Protein AF-0000000077107396 (afdb_homodimer)

Foldseek 3Di:
DLVVLLVVFDADFLVRCQPVAQQLQEAEEAEAQWQQFQNCPHVCVVVPFQNPLRVQLVVLSVVVVVLSVVLNHAYEYEWEEEDPVRDDPVVQVVCVVVVRHPVLPANYPPPRGHHDPDDDDPRHHYAYDHFQARPPPTCVVVVSVVSNHQEYEYAYPALLTNSLRNQVVSQVVRHAYEYQLSNHHYSDSVSSSVSSNVCCVPGHHYYHSVSSSVSSVD/DLVVVLVVDDADFLVRCQPVAQQLQEAEEAEAQWQQFANCPHVCVVVPFQNPLRVQLVVLVVVVVVLSVVLNHAYEYEWEEDDPVRDDPVVQVVCVVVVRHPVLPANYPPPRGHHDPDDDDPRHHYAYDHFQARPPPTCVVVVSVVSNHQEYEYAYPALLTNSLRHQVVSQVVRHAYEYQLSNHHYSDSVSSSVSSNVCCVPGHHYYHSVSSSVSSVD

Radius of gyration: 21.04 Å; Cα contacts (8 Å, |Δi|>4): 924; chains: 2; bounding box: 48×60×49 Å

pLDDT: mean 96.03, std 7.89, range [37.84, 99.0]

InterPro domains:
  IPR000868 Isochorismatase-like domain [PF00857] (26-211)
  IPR036380 Isochorismatase-like superfamily [G3DSA:3.40.50.850] (11-218)
  IPR036380 Isochorismatase-like superfamily [SSF52499] (18-216)
  IPR050272 Isochorismatase-like hydrolase [PTHR43540] (21-216)

Solvent-accessible surface area (backbone atoms only — not comparable to full-atom values): 22436 Å² total; per-residue (Å²): 112,68,74,54,60,50,62,72,49,83,61,56,48,33,86,68,39,52,80,68,65,44,38,74,30,23,30,43,36,39,27,33,50,14,24,19,72,58,36,85,84,14,57,43,40,72,72,64,50,54,62,79,58,46,61,64,20,50,54,45,42,52,54,49,52,55,51,29,58,74,65,56,22,41,41,33,42,35,34,42,43,28,45,87,90,68,59,49,67,29,53,48,48,51,26,41,75,70,73,36,70,72,65,67,77,50,23,36,67,94,54,31,32,39,66,43,100,57,74,89,54,94,85,44,47,78,43,69,21,73,61,49,34,57,56,64,93,43,62,47,61,62,56,35,54,75,60,56,39,47,29,40,38,39,30,32,36,32,30,52,44,27,42,40,42,27,46,54,51,38,37,77,69,48,25,40,38,33,34,27,56,66,21,32,38,37,62,44,63,67,47,23,45,43,33,50,51,44,37,48,74,70,63,29,45,33,31,41,61,68,29,54,38,50,49,70,74,98,111,68,74,54,58,51,62,71,48,83,62,55,48,34,84,68,41,51,80,69,63,44,38,76,30,23,31,44,35,39,26,34,49,14,24,20,72,56,36,83,84,14,58,42,40,73,72,62,49,54,61,82,59,44,61,62,20,53,53,44,42,52,54,49,52,54,52,28,58,75,65,56,23,42,42,34,43,33,32,42,44,29,46,88,89,66,59,47,66,29,53,48,49,52,27,40,77,69,73,36,71,71,65,67,77,51,22,35,68,94,56,31,32,39,67,43,101,58,73,89,54,94,85,43,44,78,42,69,21,73,62,48,35,57,56,64,94,43,63,47,61,63,55,37,53,75,59,56,40,47,30,40,37,39,31,32,36,31,30,52,43,29,41,40,43,27,48,53,51,38,37,76,70,48,25,38,38,33,36,27,57,67,21,32,38,37,61,45,62,67,47,25,47,43,32,50,51,44,38,48,73,71,64,30,46,31,32,43,60,67,30,53,38,51,48,68,73,97

Organism: Hirschia baltica (strain ATCC 49814 / DSM 5838 / IFAM 1418) (NCBI:txid582402)

Structure (mmCIF, N/CA/C/O backbone):
data_AF-0000000077107396-model_v1
#
loop_
_entity.id
_entity.type
_entity.pdbx_description
1 polymer 'Isochorismatase hydrolase'
#
loop_
_atom_site.group_PDB
_atom_site.id
_atom_site.type_symbol
_atom_site.label_atom_id
_atom_site.label_alt_id
_atom_site.label_comp_id
_atom_site.label_asym_id
_atom_site.label_entity_id
_atom_site.label_seq_id
_atom_site.pdbx_PDB_ins_code
_atom_site.Cartn_x
_atom_site.Cartn_y
_atom_site.Cartn_z
_atom_site.occupancy
_atom_site.B_iso_or_equiv
_atom_site.auth_seq_id
_atom_site.auth_comp_id
_atom_site.auth_asym_id
_atom_site.auth_atom_id
_atom_site.pdbx_PDB_model_num
ATOM 1 N N . MET A 1 1 ? 3.889 -22.766 12.977 1 37.84 1 MET A N 1
ATOM 2 C CA . MET A 1 1 ? 3.191 -21.922 13.938 1 37.84 1 MET A CA 1
ATOM 3 C C . MET A 1 1 ? 2.592 -20.703 13.25 1 37.84 1 MET A C 1
ATOM 5 O O . MET A 1 1 ? 1.403 -20.422 13.406 1 37.84 1 MET A O 1
ATOM 9 N N . MET A 1 2 ? 3.469 -19.875 12.484 1 45.09 2 MET A N 1
ATOM 10 C CA . MET A 1 2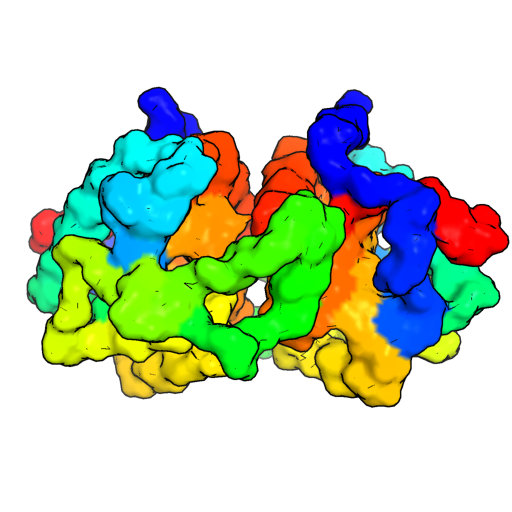 ? 3.082 -18.594 11.914 1 45.09 2 MET A CA 1
ATOM 11 C C . MET A 1 2 ? 2.043 -18.766 10.812 1 45.09 2 MET A C 1
ATOM 13 O O . MET A 1 2 ? 1.104 -17.969 10.711 1 45.09 2 MET A O 1
ATOM 17 N N . ASN A 1 3 ? 2.193 -19.875 9.977 1 48.09 3 ASN A N 1
ATOM 18 C CA . ASN A 1 3 ? 1.159 -20.219 9.008 1 48.09 3 ASN A CA 1
ATOM 19 C C . ASN A 1 3 ? -0.169 -20.531 9.695 1 48.09 3 ASN A C 1
ATOM 21 O O . ASN A 1 3 ? -1.236 -20.266 9.141 1 48.09 3 ASN A O 1
ATOM 25 N N . GLU A 1 4 ? 0.009 -20.844 10.883 1 50.19 4 GLU A N 1
ATOM 26 C CA . GLU A 1 4 ? -1.182 -21.188 11.656 1 50.19 4 GLU A CA 1
ATOM 27 C C . GLU A 1 4 ? -1.938 -19.922 12.07 1 50.19 4 GLU A C 1
ATOM 29 O O . GLU A 1 4 ? -3.17 -19.891 12.047 1 50.19 4 GLU A O 1
ATOM 34 N N . LEU A 1 5 ? -1.145 -18.797 12.391 1 62.62 5 LEU A N 1
ATOM 35 C CA . LEU A 1 5 ? -1.827 -17.578 12.812 1 62.62 5 LEU A CA 1
ATOM 36 C C . LEU A 1 5 ? -2.523 -16.906 11.633 1 62.62 5 LEU A C 1
ATOM 38 O O . LEU A 1 5 ? -3.58 -16.297 11.805 1 62.62 5 LEU A O 1
ATOM 42 N N . ALA A 1 6 ? -1.948 -17.188 10.469 1 78.06 6 ALA A N 1
ATOM 43 C CA . ALA A 1 6 ? -2.6 -16.672 9.266 1 78.06 6 ALA A CA 1
ATOM 44 C C . ALA A 1 6 ? -3.936 -17.375 9.023 1 78.06 6 ALA A C 1
ATOM 46 O O . ALA A 1 6 ? -4.863 -16.766 8.469 1 78.06 6 ALA A O 1
ATOM 47 N N . SER A 1 7 ? -3.965 -18.516 9.555 1 76.06 7 SER A N 1
ATOM 48 C CA . SER A 1 7 ? -5.164 -19.312 9.359 1 76.06 7 SER A CA 1
ATOM 49 C C . SER A 1 7 ? -6.344 -18.75 10.148 1 76.06 7 SER A C 1
ATOM 51 O O . SER A 1 7 ? -7.496 -19.094 9.883 1 76.06 7 SER A O 1
ATOM 53 N N . GLU A 1 8 ? -6.012 -17.812 11 1 86.31 8 GLU A N 1
ATOM 54 C CA . GLU A 1 8 ? -7.074 -17.25 11.812 1 86.31 8 GLU A CA 1
ATOM 55 C C . GLU A 1 8 ? -7.789 -16.109 11.078 1 86.31 8 GLU A C 1
ATOM 57 O O . GLU A 1 8 ? -8.906 -15.734 11.438 1 86.31 8 GLU A O 1
ATOM 62 N N . LEU A 1 9 ? -7.191 -15.641 10.039 1 94.88 9 LEU A N 1
ATOM 63 C CA . LEU A 1 9 ? -7.836 -14.625 9.203 1 94.88 9 LEU A CA 1
ATOM 64 C C . LEU A 1 9 ? -8.875 -15.258 8.289 1 94.88 9 LEU A C 1
ATOM 66 O O . LEU A 1 9 ? -8.75 -16.422 7.914 1 94.88 9 LEU A O 1
ATOM 70 N N . PRO A 1 10 ? -9.984 -14.516 7.98 1 95.56 10 PRO A N 1
ATOM 71 C CA . PRO A 1 10 ? -10.984 -15.07 7.062 1 95.56 10 PRO A CA 1
ATOM 72 C C . PRO A 1 10 ? -10.375 -15.5 5.727 1 95.56 10 PRO A C 1
ATOM 74 O O . PRO A 1 10 ? -9.594 -14.758 5.133 1 95.56 10 PRO A O 1
ATOM 77 N N . HIS A 1 11 ? -10.641 -16.75 5.293 1 97.44 11 HIS A N 1
ATOM 78 C CA . HIS A 1 11 ? -10.219 -17.297 4.016 1 97.44 11 HIS A CA 1
ATOM 79 C C . HIS A 1 11 ? -11.406 -17.812 3.209 1 97.44 11 HIS A C 1
ATOM 81 O O . HIS A 1 11 ? -12.43 -18.188 3.783 1 97.44 11 HIS A O 1
ATOM 87 N N . ILE A 1 12 ? -11.266 -17.703 1.903 1 96.69 12 ILE A N 1
ATOM 88 C CA . ILE A 1 12 ? -12.266 -18.266 1.011 1 96.69 12 ILE A CA 1
ATOM 89 C C . ILE A 1 12 ? -11.992 -19.766 0.803 1 96.69 12 ILE A C 1
ATOM 91 O O . ILE A 1 12 ? -10.883 -20.156 0.449 1 96.69 12 ILE A O 1
ATOM 95 N N . ALA A 1 13 ? -13.008 -20.547 0.991 1 94 13 ALA A N 1
ATOM 96 C CA . ALA A 1 13 ? -12.875 -21.984 0.809 1 94 13 ALA A CA 1
ATOM 97 C C . ALA A 1 13 ? -13.07 -22.375 -0.655 1 94 13 ALA A C 1
ATOM 99 O O . ALA A 1 13 ? -13.625 -21.609 -1.439 1 94 13 ALA A O 1
ATOM 100 N N . SER A 1 14 ? -12.594 -23.578 -0.935 1 93 14 SER A N 1
ATOM 101 C CA . SER A 1 14 ? -12.578 -24.047 -2.316 1 93 14 SER A CA 1
ATOM 102 C C . SER A 1 14 ? -13.977 -24.016 -2.926 1 93 14 SER A C 1
ATOM 104 O O . SER A 1 14 ? -14.141 -23.656 -4.09 1 93 14 SER A O 1
ATOM 106 N N . ASP A 1 15 ? -14.961 -24.406 -2.207 1 90.75 15 ASP A N 1
ATOM 107 C CA . ASP A 1 15 ? -16.328 -24.5 -2.725 1 90.75 15 ASP A CA 1
ATOM 108 C C . ASP A 1 15 ? -16.875 -23.109 -3.051 1 90.75 15 ASP A C 1
ATOM 110 O O . ASP A 1 15 ? -17.75 -22.984 -3.918 1 90.75 15 ASP A O 1
ATOM 114 N N . GLN A 1 16 ? -16.359 -22.078 -2.424 1 92 16 GLN A N 1
ATOM 115 C CA . GLN A 1 16 ? -16.797 -20.703 -2.68 1 92 16 GLN A CA 1
ATOM 116 C C . GLN A 1 16 ? -15.953 -20.047 -3.771 1 92 16 GLN A C 1
ATOM 118 O O . GLN A 1 16 ? -16.375 -19.062 -4.383 1 92 16 GLN A O 1
ATOM 123 N N . LEU A 1 17 ? -14.836 -20.641 -3.9 1 95.06 17 LEU A N 1
ATOM 124 C CA . LEU A 1 17 ? -13.844 -20.062 -4.801 1 95.06 17 LEU A CA 1
ATOM 125 C C . LEU A 1 17 ? -14.172 -20.375 -6.254 1 95.06 17 LEU A C 1
ATOM 127 O O . LEU A 1 17 ? -13.766 -19.641 -7.16 1 95.06 17 LEU A O 1
ATOM 131 N N . ASN A 1 18 ? -15.109 -21.406 -6.23 1 86.69 18 ASN A N 1
ATOM 132 C CA . ASN A 1 18 ? -15.516 -21.828 -7.566 1 86.69 18 ASN A CA 1
ATOM 133 C C . ASN A 1 18 ? -16.219 -20.703 -8.328 1 86.69 18 ASN A C 1
ATOM 135 O O . ASN A 1 18 ? -17.094 -20.031 -7.781 1 86.69 18 ASN A O 1
ATOM 139 N N . GLY A 1 19 ? -15.844 -20.156 -9.359 1 90.38 19 GLY A N 1
ATOM 140 C CA . GLY A 1 19 ? -16.438 -19.109 -10.172 1 90.38 19 GLY A CA 1
ATOM 141 C C . GLY A 1 19 ? -15.75 -17.766 -10.023 1 90.38 19 GLY A C 1
ATOM 142 O O . GLY A 1 19 ? -15.969 -16.859 -10.82 1 90.38 19 GLY A O 1
ATOM 143 N N . MET A 1 20 ? -15 -17.75 -8.945 1 96.44 20 MET A N 1
ATOM 144 C CA . MET A 1 20 ? -14.336 -16.469 -8.695 1 96.44 20 MET A CA 1
ATOM 145 C C . MET A 1 20 ? -13.016 -16.391 -9.461 1 96.44 20 MET A C 1
ATOM 147 O O . MET A 1 20 ? -12.562 -15.297 -9.805 1 96.44 20 MET A O 1
ATOM 151 N N . ILE A 1 21 ? -12.445 -17.547 -9.688 1 97.94 21 ILE A N 1
ATOM 152 C CA . ILE A 1 21 ? -11.133 -17.547 -10.328 1 97.94 21 ILE A CA 1
ATOM 153 C C . ILE A 1 21 ? -11.188 -18.391 -11.609 1 97.94 21 ILE A C 1
ATOM 155 O O . ILE A 1 21 ? -10.43 -19.344 -11.766 1 97.94 21 ILE A O 1
ATOM 159 N N . ILE A 1 22 ? -11.992 -17.891 -12.555 1 96.5 22 ILE A N 1
ATOM 160 C CA . ILE A 1 22 ? -12.156 -18.516 -13.859 1 96.5 22 ILE A CA 1
ATOM 161 C C . ILE A 1 22 ? -10.836 -18.453 -14.633 1 96.5 22 ILE A C 1
ATOM 163 O O . ILE A 1 22 ? -10.289 -17.375 -14.844 1 96.5 22 ILE A O 1
ATOM 167 N N . PRO A 1 23 ? -10.336 -19.594 -15.086 1 97.56 23 PRO A N 1
ATOM 168 C CA . PRO A 1 23 ? -8.992 -19.641 -15.672 1 97.56 23 PRO A CA 1
ATOM 169 C C . PRO A 1 23 ? -8.797 -18.609 -16.781 1 97.56 23 PRO A C 1
ATOM 171 O O . PRO A 1 23 ? -7.773 -17.938 -16.828 1 97.56 23 PRO A O 1
ATOM 174 N N . SER A 1 24 ? -9.727 -18.391 -17.688 1 97.56 24 SER A N 1
ATOM 175 C CA . SER A 1 24 ? -9.578 -17.516 -18.844 1 97.56 24 SER A CA 1
ATOM 176 C C . SER A 1 24 ? -9.547 -16.047 -18.453 1 97.56 24 SER A C 1
ATOM 178 O O . SER A 1 24 ? -9.188 -15.195 -19.266 1 97.56 24 SER A O 1
ATOM 180 N N . LYS A 1 25 ? -9.898 -15.719 -17.203 1 98.31 25 LYS A N 1
ATOM 181 C CA . LYS A 1 25 ? -9.984 -14.328 -16.75 1 98.31 25 LYS A CA 1
ATOM 182 C C . LYS A 1 25 ? -9.07 -14.086 -15.562 1 98.31 25 LYS A C 1
ATOM 184 O O . LYS A 1 25 ? -9.172 -13.055 -14.898 1 98.31 25 LYS A O 1
ATOM 189 N N . THR A 1 26 ? -8.273 -15.094 -15.258 1 98.69 26 THR A N 1
ATOM 190 C CA . THR A 1 26 ? -7.445 -15.055 -14.062 1 98.69 26 THR A CA 1
ATOM 191 C C . THR A 1 26 ? -5.965 -15.141 -14.422 1 98.69 26 THR A C 1
ATOM 193 O O . THR A 1 26 ? -5.594 -15.852 -15.359 1 98.69 26 THR A O 1
ATOM 196 N N . CYS A 1 27 ? -5.141 -14.398 -13.727 1 98.94 27 CYS A N 1
ATOM 197 C CA . CYS A 1 27 ? -3.703 -14.633 -13.805 1 98.94 27 CYS A CA 1
ATOM 198 C C . CYS A 1 27 ? -3.141 -15.008 -12.438 1 98.94 27 CYS A C 1
ATOM 200 O O . CYS A 1 27 ? -3.705 -14.633 -11.406 1 98.94 27 CYS A O 1
ATOM 202 N N . LEU A 1 28 ? -2.141 -15.844 -12.422 1 98.94 28 LEU A N 1
ATOM 203 C CA . LEU A 1 28 ? -1.291 -16.109 -11.266 1 98.94 28 LEU A CA 1
ATOM 204 C C . LEU A 1 28 ? -0.054 -15.219 -11.281 1 98.94 28 LEU A C 1
ATOM 206 O O . LEU A 1 28 ? 0.771 -15.312 -12.195 1 98.94 28 LEU A O 1
ATOM 210 N N . THR A 1 29 ? 0.063 -14.344 -10.297 1 99 29 THR A N 1
ATOM 211 C CA . THR A 1 29 ? 1.162 -13.383 -10.242 1 99 29 THR A CA 1
ATOM 212 C C . THR A 1 29 ? 2.264 -13.883 -9.312 1 99 29 THR A C 1
ATOM 214 O O . THR A 1 29 ? 2.045 -14.047 -8.109 1 99 29 THR A O 1
ATOM 217 N N . VAL A 1 30 ? 3.387 -14.148 -9.844 1 98.94 30 VAL A N 1
ATOM 218 C CA . VAL A 1 30 ? 4.566 -14.602 -9.109 1 98.94 30 VAL A CA 1
ATOM 219 C C . VAL A 1 30 ? 5.504 -13.422 -8.867 1 98.94 30 VAL A C 1
ATOM 221 O O . VAL A 1 30 ? 6.227 -13 -9.773 1 98.94 30 VAL A O 1
ATOM 224 N N . VAL A 1 31 ? 5.559 -12.984 -7.629 1 98.94 31 VAL A N 1
ATOM 225 C CA . VAL A 1 31 ? 6.238 -11.742 -7.289 1 98.94 31 VAL A CA 1
ATOM 226 C C . VAL A 1 31 ? 7.641 -12.039 -6.77 1 98.94 31 VAL A C 1
ATOM 228 O O . VAL A 1 31 ? 7.797 -12.633 -5.699 1 98.94 31 VAL A O 1
ATOM 231 N N . ASP A 1 32 ? 8.641 -11.711 -7.461 1 98.75 32 ASP A N 1
ATOM 232 C CA . ASP A 1 32 ? 10.023 -11.484 -7.043 1 98.75 32 ASP A CA 1
ATOM 233 C C . ASP A 1 32 ? 10.672 -12.789 -6.578 1 98.75 32 ASP A C 1
ATOM 235 O O . ASP A 1 32 ? 11.375 -12.812 -5.562 1 98.75 32 ASP A O 1
ATOM 239 N N . VAL A 1 33 ? 10.328 -13.875 -7.254 1 98.75 33 VAL A N 1
ATOM 240 C CA . VAL A 1 33 ? 11.117 -15.086 -7.043 1 98.75 33 VAL A CA 1
ATOM 241 C C . VAL A 1 33 ? 12.43 -14.984 -7.824 1 98.75 33 VAL A C 1
ATOM 243 O O . VAL A 1 33 ? 12.555 -15.547 -8.914 1 98.75 33 VAL A O 1
ATOM 246 N N . GLN A 1 34 ? 13.336 -14.258 -7.312 1 98.56 34 GLN A N 1
ATOM 247 C CA . GLN A 1 34 ? 14.617 -13.969 -7.934 1 98.56 34 GLN A CA 1
ATOM 248 C C . GLN A 1 34 ? 15.766 -14.125 -6.938 1 98.56 34 GLN A C 1
ATOM 250 O O . GLN A 1 34 ? 15.539 -14.195 -5.727 1 98.56 34 GLN A O 1
ATOM 255 N N . LYS A 1 35 ? 16.922 -14.117 -7.371 1 98.31 35 LYS A N 1
ATOM 256 C CA . LYS A 1 35 ? 18.109 -14.516 -6.609 1 98.31 35 LYS A CA 1
ATOM 257 C C . LYS A 1 35 ? 18.25 -13.695 -5.332 1 98.31 35 LYS A C 1
ATOM 259 O O . LYS A 1 35 ? 18.266 -14.242 -4.23 1 98.31 35 LYS A O 1
ATOM 264 N N . ASP A 1 36 ? 18.297 -12.398 -5.422 1 98.44 36 ASP A N 1
ATOM 265 C CA . ASP A 1 36 ? 18.578 -11.539 -4.273 1 98.44 36 ASP A CA 1
ATOM 266 C C . ASP A 1 36 ? 17.562 -11.766 -3.156 1 98.44 36 ASP A C 1
ATOM 268 O O . ASP A 1 36 ? 17.891 -11.703 -1.974 1 98.44 36 ASP A O 1
ATOM 272 N N . PHE A 1 37 ? 16.328 -12.102 -3.525 1 98.44 37 PHE A N 1
ATOM 273 C CA . PHE A 1 37 ? 15.273 -12.188 -2.525 1 98.44 37 PHE A CA 1
ATOM 274 C C . PHE A 1 37 ? 15.148 -13.609 -1.994 1 98.44 37 PHE A C 1
ATOM 276 O O . PHE A 1 37 ? 14.75 -13.82 -0.846 1 98.44 37 PHE A O 1
ATOM 283 N N . THR A 1 38 ? 15.5 -14.633 -2.826 1 98.38 38 THR A N 1
ATOM 284 C CA . THR A 1 38 ? 14.953 -15.938 -2.463 1 98.38 38 THR A CA 1
ATOM 285 C C . THR A 1 38 ? 16.062 -16.984 -2.439 1 98.38 38 THR A C 1
ATOM 287 O O . THR A 1 38 ? 15.891 -18.062 -1.843 1 98.38 38 THR A O 1
ATOM 290 N N . ALA A 1 39 ? 17.156 -16.766 -3.115 1 97.88 39 ALA A N 1
ATOM 291 C CA . ALA A 1 39 ? 18.234 -17.766 -3.111 1 97.88 39 ALA A CA 1
ATOM 292 C C . ALA A 1 39 ? 18.938 -17.797 -1.762 1 97.88 39 ALA A C 1
ATOM 294 O O . ALA A 1 39 ? 19.141 -16.75 -1.135 1 97.88 39 ALA A O 1
ATOM 295 N N . PRO A 1 40 ? 19.344 -18.953 -1.332 1 96 40 PRO A N 1
ATOM 296 C CA . PRO A 1 40 ? 20.047 -19.047 -0.047 1 96 40 PRO A CA 1
ATOM 297 C C . PRO A 1 40 ? 21.312 -18.219 0.006 1 96 40 PRO A C 1
ATOM 299 O O . PRO A 1 40 ? 21.75 -17.812 1.089 1 96 40 PRO A O 1
ATOM 302 N N . ASP A 1 41 ? 21.906 -17.969 -1.082 1 95.19 41 ASP A N 1
ATOM 303 C CA . ASP A 1 41 ? 23.125 -17.156 -1.14 1 95.19 41 ASP A CA 1
ATOM 304 C C . ASP A 1 41 ? 22.828 -15.789 -1.738 1 95.19 41 ASP A C 1
ATOM 306 O O . ASP A 1 41 ? 23.75 -15.094 -2.182 1 95.19 41 ASP A O 1
ATOM 310 N N . GLY A 1 42 ? 21.578 -15.43 -1.863 1 97.06 42 GLY A N 1
ATOM 311 C CA . GLY A 1 42 ? 21.188 -14.125 -2.379 1 97.06 42 GLY A CA 1
ATOM 312 C C . GLY A 1 42 ? 21.5 -12.984 -1.427 1 97.06 42 GLY A C 1
ATOM 313 O O . GLY A 1 42 ? 21.953 -13.219 -0.3 1 97.06 42 GLY A O 1
ATOM 314 N N . LEU A 1 43 ? 21.344 -11.844 -1.878 1 97.06 43 LEU A N 1
ATOM 315 C CA . LEU A 1 43 ? 21.734 -10.648 -1.14 1 97.06 43 LEU A CA 1
ATOM 316 C C . LEU A 1 43 ? 21 -10.562 0.19 1 97.06 43 LEU A C 1
ATOM 318 O O . LEU A 1 43 ? 21.609 -10.273 1.225 1 97.06 43 LEU A O 1
ATOM 322 N N . VAL A 1 44 ? 19.719 -10.82 0.216 1 97.12 44 VAL A N 1
ATOM 323 C CA . VAL A 1 44 ? 18.891 -10.695 1.42 1 97.12 44 VAL A CA 1
ATOM 324 C C . VAL A 1 44 ? 19.375 -11.688 2.477 1 97.12 44 VAL A C 1
ATOM 326 O O . VAL A 1 44 ? 19.5 -11.336 3.654 1 97.12 44 VAL A O 1
ATOM 329 N N . ALA A 1 45 ? 19.594 -12.891 2.039 1 96.62 45 ALA A N 1
ATOM 330 C CA . ALA A 1 45 ? 20.156 -13.891 2.949 1 96.62 45 ALA A CA 1
ATOM 331 C C . ALA A 1 45 ? 21.484 -13.43 3.52 1 96.62 45 ALA A C 1
ATOM 333 O O . ALA A 1 45 ? 21.766 -13.617 4.707 1 96.62 45 ALA A O 1
ATOM 334 N N . GLN A 1 46 ? 22.281 -12.805 2.701 1 95.38 46 GLN A N 1
ATOM 335 C CA . GLN A 1 46 ? 23.609 -12.336 3.113 1 95.38 46 GLN A CA 1
ATOM 336 C C . GLN A 1 46 ? 23.5 -11.234 4.168 1 95.38 46 GLN A C 1
ATOM 338 O O . GLN A 1 46 ? 24.375 -11.086 5.008 1 95.38 46 GLN A O 1
ATOM 343 N N . TYR A 1 47 ? 22.406 -10.547 4.129 1 94 47 TYR A N 1
ATOM 344 C CA . TYR A 1 47 ? 22.188 -9.469 5.086 1 94 47 TYR A CA 1
ATOM 345 C C . TYR A 1 47 ? 21.547 -10 6.367 1 94 47 TYR A C 1
ATOM 347 O O . TYR A 1 47 ? 21.172 -9.219 7.246 1 94 47 TYR A O 1
ATOM 355 N N . GLY A 1 48 ? 21.312 -11.305 6.434 1 94.75 48 GLY A N 1
ATOM 356 C CA . GLY A 1 48 ? 20.938 -11.93 7.691 1 94.75 48 GLY A CA 1
ATOM 357 C C . GLY A 1 48 ? 19.438 -12.086 7.852 1 94.75 48 GLY A C 1
ATOM 358 O O . GLY A 1 48 ? 18.938 -12.289 8.969 1 94.75 48 GLY A O 1
ATOM 359 N N . ALA A 1 49 ? 18.703 -11.969 6.82 1 95.94 49 ALA A N 1
ATOM 360 C CA . ALA A 1 49 ? 17.266 -12.172 6.902 1 95.94 49 ALA A CA 1
ATOM 361 C C . ALA A 1 49 ? 16.938 -13.617 7.277 1 95.94 49 ALA A C 1
ATOM 363 O O . ALA A 1 49 ? 17.703 -14.531 6.98 1 95.94 49 ALA A O 1
ATOM 364 N N . ASP A 1 50 ? 15.836 -13.828 8 1 96.56 50 ASP A N 1
ATOM 365 C CA . ASP A 1 50 ? 15.32 -15.164 8.258 1 96.56 50 ASP A CA 1
ATOM 366 C C . ASP A 1 50 ? 14.734 -15.781 6.992 1 96.56 50 ASP A C 1
ATOM 368 O O . ASP A 1 50 ? 13.648 -15.391 6.547 1 96.56 50 ASP A O 1
ATOM 372 N N . MET A 1 51 ? 15.367 -16.766 6.445 1 96.75 51 MET A N 1
ATOM 373 C CA . MET A 1 51 ? 15 -17.328 5.152 1 96.75 51 MET A CA 1
ATOM 374 C C . MET A 1 51 ? 14.172 -18.609 5.332 1 96.75 51 MET A C 1
ATOM 376 O O . MET A 1 51 ? 13.914 -19.328 4.367 1 96.75 51 MET A O 1
ATOM 380 N N . THR A 1 52 ? 13.688 -18.875 6.52 1 96.31 52 THR A N 1
ATOM 381 C CA . THR A 1 52 ? 13.102 -20.156 6.895 1 96.31 52 THR A CA 1
ATOM 382 C C . THR A 1 52 ? 11.844 -20.438 6.074 1 96.31 52 THR A C 1
ATOM 384 O O . THR A 1 52 ? 11.562 -21.578 5.734 1 96.31 52 THR A O 1
ATOM 387 N N . THR A 1 53 ? 11.164 -19.391 5.707 1 96.94 53 THR A N 1
ATOM 388 C CA . THR A 1 53 ? 9.875 -19.609 5.059 1 96.94 53 THR A CA 1
ATOM 389 C C . THR A 1 53 ? 10.016 -19.562 3.539 1 96.94 53 THR A C 1
ATOM 391 O O . THR A 1 53 ? 9.062 -19.844 2.812 1 96.94 53 THR A O 1
ATOM 394 N N . VAL A 1 54 ? 11.164 -19.266 3.043 1 97.94 54 VAL A N 1
ATOM 395 C CA . VAL A 1 54 ? 11.352 -19 1.618 1 97.94 54 VAL A CA 1
ATOM 396 C C . VAL A 1 54 ? 11.172 -20.297 0.833 1 97.94 54 VAL A C 1
ATOM 398 O O . VAL A 1 54 ? 10.352 -20.375 -0.09 1 97.94 54 VAL A O 1
ATOM 401 N N . GLU A 1 55 ? 11.82 -21.344 1.245 1 97.56 55 GLU A N 1
ATOM 402 C CA . GLU A 1 55 ? 11.789 -22.594 0.503 1 97.56 55 GLU A CA 1
ATOM 403 C C . GLU A 1 55 ? 10.383 -23.188 0.456 1 97.56 55 GLU A C 1
ATOM 405 O O . GLU A 1 55 ? 9.883 -23.531 -0.616 1 97.56 55 GLU A O 1
ATOM 410 N N . PRO A 1 56 ? 9.695 -23.312 1.6 1 98 56 PRO A N 1
ATOM 411 C CA . PRO A 1 56 ? 8.328 -23.844 1.533 1 98 56 PRO A CA 1
ATOM 412 C C . PRO A 1 56 ? 7.406 -22.984 0.667 1 98 56 PRO A C 1
ATOM 414 O O . PRO A 1 56 ? 6.512 -23.5 0.001 1 98 56 PRO A O 1
ATOM 417 N N . THR A 1 57 ? 7.574 -21.703 0.695 1 98.62 57 THR A N 1
ATOM 418 C CA . THR A 1 57 ? 6.766 -20.797 -0.114 1 98.62 57 THR A CA 1
ATOM 419 C C . THR A 1 57 ? 7.016 -21.031 -1.601 1 98.62 57 THR A C 1
ATOM 421 O O . THR A 1 57 ? 6.074 -21.156 -2.385 1 98.62 57 THR A O 1
ATOM 424 N N . ILE A 1 58 ? 8.281 -21.141 -1.987 1 98.81 58 ILE A N 1
ATOM 425 C CA . ILE A 1 58 ? 8.633 -21.375 -3.385 1 98.81 58 ILE A CA 1
ATOM 426 C C . ILE A 1 58 ? 8.031 -22.688 -3.852 1 98.81 58 ILE A C 1
ATOM 428 O O . ILE A 1 58 ? 7.523 -22.797 -4.973 1 98.81 58 ILE A O 1
ATOM 432 N N . HIS A 1 59 ? 8.062 -23.688 -2.984 1 98.75 59 HIS A N 1
ATOM 433 C CA . HIS A 1 59 ? 7.5 -24.984 -3.324 1 98.75 59 HIS A CA 1
ATOM 434 C C . HIS A 1 59 ? 6.016 -24.875 -3.65 1 98.75 59 HIS A C 1
ATOM 436 O O . HIS A 1 59 ? 5.539 -25.453 -4.625 1 98.75 59 HIS A O 1
ATOM 442 N N . ARG A 1 60 ? 5.309 -24.141 -2.887 1 98.81 60 ARG A N 1
ATOM 443 C CA . ARG A 1 60 ? 3.885 -23.938 -3.129 1 98.81 60 ARG A CA 1
ATOM 444 C C . ARG A 1 60 ? 3.648 -23.156 -4.418 1 98.81 60 ARG A C 1
ATOM 446 O O . ARG A 1 60 ? 2.715 -23.453 -5.168 1 98.81 60 ARG A O 1
ATOM 453 N N . ILE A 1 61 ? 4.48 -22.156 -4.664 1 98.94 61 ILE A N 1
ATOM 454 C CA . ILE A 1 61 ? 4.359 -21.375 -5.891 1 98.94 61 ILE A CA 1
ATOM 455 C C . ILE A 1 61 ? 4.59 -22.281 -7.102 1 98.94 61 ILE A C 1
ATOM 457 O O . ILE A 1 61 ? 3.875 -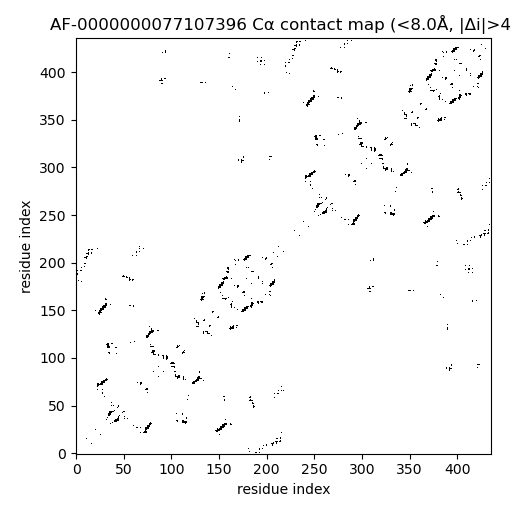22.188 -8.102 1 98.94 61 ILE A O 1
ATOM 461 N N . GLU A 1 62 ? 5.586 -23.141 -6.996 1 98.88 62 GLU A N 1
ATOM 462 C CA . GLU A 1 62 ? 5.863 -24.078 -8.078 1 98.88 62 GLU A CA 1
ATOM 463 C C . GLU A 1 62 ? 4.637 -24.922 -8.398 1 98.88 62 GLU A C 1
ATOM 465 O O . GLU A 1 62 ? 4.293 -25.109 -9.57 1 98.88 62 GLU A O 1
ATOM 470 N N . LYS A 1 63 ? 3.977 -25.406 -7.375 1 98.75 63 LYS A N 1
ATOM 471 C CA . LYS A 1 63 ? 2.76 -26.203 -7.551 1 98.75 63 LYS A CA 1
ATOM 472 C C . LYS A 1 63 ? 1.668 -25.375 -8.234 1 98.75 63 LYS A C 1
ATOM 474 O O . LYS A 1 63 ? 0.978 -25.87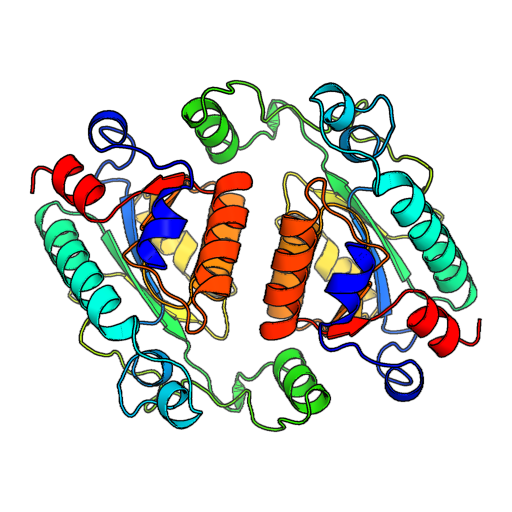5 -9.125 1 98.75 63 LYS A O 1
ATOM 479 N N . LEU A 1 64 ? 1.524 -24.188 -7.836 1 98.88 64 LEU A N 1
ATOM 480 C CA . LEU A 1 64 ? 0.494 -23.312 -8.383 1 98.88 64 LEU A CA 1
ATOM 481 C C . LEU A 1 64 ? 0.788 -22.969 -9.836 1 98.88 64 LEU A C 1
ATOM 483 O O . LEU A 1 64 ? -0.127 -22.906 -10.664 1 98.88 64 LEU A O 1
ATOM 487 N N . VAL A 1 65 ? 2.053 -22.703 -10.133 1 98.88 65 VAL A N 1
ATOM 488 C CA . VAL A 1 65 ? 2.447 -22.375 -11.5 1 98.88 65 VAL A CA 1
ATOM 489 C C . VAL A 1 65 ? 2.148 -23.562 -12.422 1 98.88 65 VAL A C 1
ATOM 491 O O . VAL A 1 65 ? 1.594 -23.391 -13.508 1 98.88 65 VAL A O 1
ATOM 494 N N . GLU A 1 66 ? 2.535 -24.734 -11.969 1 98.44 66 GLU A N 1
ATOM 495 C CA . GLU A 1 66 ? 2.246 -25.938 -12.742 1 98.44 66 GLU A CA 1
ATOM 496 C C . GLU A 1 66 ? 0.748 -26.094 -12.984 1 98.44 66 GLU A C 1
ATOM 498 O O . GLU A 1 66 ? 0.319 -26.359 -14.109 1 98.44 66 GLU A O 1
ATOM 503 N N . ALA A 1 67 ? -0.042 -25.938 -11.969 1 98.56 67 ALA A N 1
ATOM 504 C CA . ALA A 1 67 ? -1.495 -26.047 -12.07 1 98.56 67 ALA A CA 1
ATOM 505 C C . ALA A 1 67 ? -2.059 -24.984 -13.016 1 98.56 67 ALA A C 1
ATOM 507 O O . ALA A 1 67 ? -2.932 -25.281 -13.836 1 98.56 67 ALA A O 1
ATOM 508 N N . ALA A 1 68 ? -1.594 -23.766 -12.891 1 98.75 68 ALA A N 1
ATOM 509 C CA . ALA A 1 68 ? -2.047 -22.656 -13.734 1 98.75 68 ALA A CA 1
ATOM 510 C C . ALA A 1 68 ? -1.841 -22.984 -15.211 1 98.75 68 ALA A C 1
ATOM 512 O O . ALA A 1 68 ? -2.752 -22.797 -16.016 1 98.75 68 ALA A O 1
ATOM 513 N N . ARG A 1 69 ? -0.689 -23.438 -15.516 1 97.75 69 ARG A N 1
ATOM 514 C CA . ARG A 1 69 ? -0.365 -23.766 -16.906 1 97.75 69 ARG A CA 1
ATOM 515 C C . ARG A 1 69 ? -1.262 -24.875 -17.438 1 97.75 69 ARG A C 1
ATOM 517 O O . ARG A 1 69 ? -1.711 -24.828 -18.578 1 97.75 69 ARG A O 1
ATOM 524 N N . LYS A 1 70 ? -1.538 -25.812 -16.609 1 97.44 70 LYS A N 1
ATOM 525 C CA . LYS A 1 70 ? -2.373 -26.953 -17 1 97.44 70 LYS A CA 1
ATOM 526 C C . LYS A 1 70 ? -3.785 -26.484 -17.359 1 97.44 70 LYS A C 1
ATOM 528 O O . LYS A 1 70 ? -4.422 -27.062 -18.25 1 97.44 70 LYS A O 1
ATOM 533 N N . VAL A 1 71 ? -4.285 -25.5 -16.703 1 97.5 71 VAL A N 1
ATOM 534 C CA . VAL A 1 71 ? -5.688 -25.141 -16.875 1 97.5 71 VAL A CA 1
ATOM 535 C C . VAL A 1 71 ? -5.793 -23.875 -17.734 1 97.5 71 VAL A C 1
ATOM 537 O O . VAL A 1 71 ? -6.887 -23.328 -17.922 1 97.5 71 VAL A O 1
ATOM 540 N N . GLY A 1 72 ? -4.699 -23.297 -18.125 1 97.44 72 GLY A N 1
ATOM 541 C CA . GLY A 1 72 ? -4.703 -22.172 -19.047 1 97.44 72 GLY A CA 1
ATOM 542 C C . GLY A 1 72 ? -4.73 -20.828 -18.359 1 97.44 72 GLY A C 1
ATOM 543 O O . GLY A 1 72 ? -5.105 -19.812 -18.953 1 97.44 72 GLY A O 1
ATOM 544 N N . VAL A 1 73 ? -4.426 -20.781 -17.109 1 98.5 73 VAL A N 1
ATOM 545 C CA . VAL A 1 73 ? -4.297 -19.531 -16.375 1 98.5 73 VAL A CA 1
ATOM 546 C C . VAL A 1 73 ? -3.006 -18.812 -16.781 1 98.5 73 VAL A C 1
ATOM 548 O O . VAL A 1 73 ? -1.949 -19.453 -16.875 1 98.5 73 VAL A O 1
ATOM 551 N N . THR A 1 74 ? -3.117 -17.531 -17.062 1 98.62 74 THR A N 1
ATOM 552 C CA . THR A 1 74 ? -1.943 -16.734 -17.406 1 98.62 74 THR A CA 1
ATOM 553 C C . THR A 1 74 ? -1.007 -16.609 -16.203 1 98.62 74 THR A C 1
ATOM 555 O O . THR A 1 74 ? -1.448 -16.312 -15.094 1 98.62 74 THR A O 1
ATOM 558 N N . VAL A 1 75 ? 0.24 -16.891 -16.438 1 98.94 75 VAL A N 1
ATOM 559 C CA . VAL A 1 75 ? 1.238 -16.719 -15.383 1 98.94 75 VAL A CA 1
ATOM 560 C C . VAL A 1 75 ? 2.01 -15.414 -15.625 1 98.94 75 VAL A C 1
ATOM 562 O O . VAL A 1 75 ? 2.494 -15.164 -16.734 1 98.94 75 VAL A O 1
ATOM 565 N N . VAL A 1 76 ? 2.066 -14.578 -14.617 1 98.94 76 VAL A N 1
ATOM 566 C CA . VAL A 1 76 ? 2.816 -13.32 -14.633 1 98.94 76 VAL A CA 1
ATOM 567 C C . VAL A 1 76 ? 4.023 -13.43 -13.703 1 98.94 76 VAL A C 1
ATOM 569 O O . VAL A 1 76 ? 3.879 -13.734 -12.516 1 98.94 76 VAL A O 1
ATOM 572 N N . HIS A 1 77 ? 5.195 -13.258 -14.234 1 98.88 77 HIS A N 1
ATOM 573 C CA . HIS A 1 77 ? 6.41 -13.148 -13.438 1 98.88 77 HIS A CA 1
ATOM 574 C C . HIS A 1 77 ? 6.836 -11.688 -13.273 1 98.88 77 HIS A C 1
ATOM 576 O O . HIS A 1 77 ? 6.992 -10.969 -14.266 1 98.88 77 HIS A O 1
ATOM 582 N N . MET A 1 78 ? 6.98 -11.32 -12 1 98.12 78 MET A N 1
ATOM 583 C CA . MET A 1 78 ? 7.453 -9.969 -11.695 1 98.12 78 MET A CA 1
ATOM 584 C C . MET A 1 78 ? 8.82 -10.023 -11.008 1 98.12 78 MET A C 1
ATOM 586 O O . MET A 1 78 ? 9.055 -10.875 -10.148 1 98.12 78 MET A O 1
ATOM 590 N N . ARG A 1 79 ? 9.664 -9.133 -11.422 1 97.94 79 ARG A N 1
ATOM 591 C CA . ARG A 1 79 ? 10.961 -9.039 -10.75 1 97.94 79 ARG A CA 1
ATOM 592 C C . ARG A 1 79 ? 11.406 -7.59 -10.625 1 97.94 79 ARG A C 1
ATOM 594 O O . ARG A 1 79 ? 11.133 -6.77 -11.5 1 97.94 79 ARG A O 1
ATOM 601 N N . VAL A 1 80 ? 12.109 -7.273 -9.594 1 98.5 80 VAL A N 1
ATOM 602 C CA . VAL A 1 80 ? 12.805 -5.996 -9.445 1 98.5 80 VAL A CA 1
ATOM 603 C C . VAL A 1 80 ? 14.094 -6.008 -10.258 1 98.5 80 VAL A C 1
ATOM 605 O O . VAL A 1 80 ? 14.867 -6.965 -10.195 1 98.5 80 VAL A O 1
ATOM 608 N N . VAL A 1 81 ? 14.234 -5.031 -11.094 1 98.25 81 VAL A N 1
ATOM 609 C CA . VAL A 1 81 ? 15.461 -4.848 -11.867 1 98.25 81 VAL A CA 1
ATOM 610 C C . VAL A 1 81 ? 15.969 -3.416 -11.703 1 98.25 81 VAL A C 1
ATOM 612 O O . VAL A 1 81 ? 15.312 -2.465 -12.141 1 98.25 81 VAL A O 1
ATOM 615 N N . THR A 1 82 ? 17.125 -3.283 -11.086 1 97.75 82 THR A N 1
ATOM 616 C CA . THR A 1 82 ? 17.625 -1.945 -10.797 1 97.75 82 THR A CA 1
ATOM 617 C C . THR A 1 82 ? 19 -1.729 -11.453 1 97.75 82 THR A C 1
ATOM 619 O O . THR A 1 82 ? 19.656 -2.688 -11.859 1 97.75 82 THR A O 1
ATOM 622 N N . SER A 1 83 ? 19.375 -0.527 -11.641 1 97.38 83 SER A N 1
ATOM 623 C CA . SER A 1 83 ? 20.703 -0.042 -12.039 1 97.38 83 SER A CA 1
ATOM 624 C C . SER A 1 83 ? 21 1.313 -11.406 1 97.38 83 SER A C 1
ATOM 626 O O . SER A 1 83 ? 20.094 1.999 -10.93 1 97.38 83 SER A O 1
ATOM 628 N N . PRO A 1 84 ? 22.312 1.669 -11.336 1 96.19 84 PRO A N 1
ATOM 629 C CA . PRO A 1 84 ? 22.609 2.996 -10.797 1 96.19 84 PRO A CA 1
ATOM 630 C C . PRO A 1 84 ? 21.859 4.113 -11.516 1 96.19 84 PRO A C 1
ATOM 632 O O . PRO A 1 84 ? 21.453 5.094 -10.883 1 96.19 84 PRO A O 1
ATOM 635 N N . GLU A 1 85 ? 21.547 3.912 -12.805 1 96.38 85 GLU A N 1
ATOM 636 C CA . GLU A 1 85 ? 20.906 4.93 -13.625 1 96.38 85 GLU A CA 1
ATOM 637 C C . GLU A 1 85 ? 19.422 5.027 -13.32 1 96.38 85 GLU A C 1
ATOM 639 O O . GLU A 1 85 ? 18.797 6.07 -13.547 1 96.38 85 GLU A O 1
ATOM 644 N N . THR A 1 86 ? 18.828 3.963 -12.742 1 95.62 86 THR A N 1
ATOM 645 C CA . THR A 1 86 ? 17.375 3.938 -12.555 1 95.62 86 THR A CA 1
ATOM 646 C C . THR A 1 86 ? 17.031 4.105 -11.078 1 95.62 86 THR A C 1
ATOM 648 O O . THR A 1 86 ? 15.852 4.223 -10.727 1 95.62 86 THR A O 1
ATOM 651 N N . ASP A 1 87 ? 18.047 4.191 -10.211 1 96.25 87 ASP A N 1
ATOM 652 C CA . ASP A 1 87 ? 17.781 4.391 -8.789 1 96.25 87 ASP A CA 1
ATOM 653 C C . ASP A 1 87 ? 17.094 5.727 -8.539 1 96.25 87 ASP A C 1
ATOM 655 O O . ASP A 1 87 ? 17.547 6.766 -9.023 1 96.25 87 ASP A O 1
ATOM 659 N N . SER A 1 88 ? 15.992 5.621 -7.809 1 95.06 88 SER A N 1
ATOM 660 C CA . SER A 1 88 ? 15.273 6.859 -7.531 1 95.06 88 SER A CA 1
ATOM 661 C C . SER A 1 88 ? 15.953 7.66 -6.426 1 95.06 88 SER A C 1
ATOM 663 O O . SER A 1 88 ? 16.547 7.082 -5.516 1 95.06 88 SER A O 1
ATOM 665 N N . GLU A 1 89 ? 15.844 8.984 -6.492 1 96.19 89 GLU A N 1
ATOM 666 C CA . GLU A 1 89 ? 16.406 9.852 -5.461 1 96.19 89 GLU A CA 1
ATOM 667 C C . GLU A 1 89 ? 15.75 9.609 -4.109 1 96.19 89 GLU A C 1
ATOM 669 O O . GLU A 1 89 ? 16.422 9.633 -3.072 1 96.19 89 GLU A O 1
ATOM 674 N N . ALA A 1 90 ? 14.477 9.352 -4.125 1 96.56 90 ALA A N 1
ATOM 675 C CA . ALA A 1 90 ? 13.758 9.109 -2.877 1 96.56 90 ALA A CA 1
ATOM 676 C C . ALA A 1 90 ? 14.273 7.859 -2.18 1 96.56 90 ALA A C 1
ATOM 678 O O . ALA A 1 90 ? 14.43 7.836 -0.956 1 96.56 90 ALA A O 1
ATOM 679 N N . VAL A 1 91 ? 14.531 6.797 -2.938 1 97.19 91 VAL A N 1
ATOM 680 C CA . VAL A 1 91 ? 15.047 5.555 -2.367 1 97.19 91 VAL A CA 1
ATOM 681 C C . VAL A 1 91 ? 16.453 5.789 -1.801 1 97.19 91 VAL A C 1
ATOM 683 O O . VAL A 1 91 ? 16.766 5.336 -0.697 1 97.19 91 VAL A O 1
ATOM 686 N N . LYS A 1 92 ? 17.312 6.52 -2.566 1 97.56 92 LYS A N 1
ATOM 687 C CA . LYS A 1 92 ? 18.656 6.828 -2.102 1 97.56 92 LYS A CA 1
ATOM 688 C C . LYS A 1 92 ? 18.625 7.617 -0.794 1 97.56 92 LYS A C 1
ATOM 690 O O . LYS A 1 92 ? 19.328 7.281 0.16 1 97.56 92 LYS A O 1
ATOM 695 N N . LYS A 1 93 ? 17.781 8.617 -0.762 1 97.38 93 LYS A N 1
ATOM 696 C CA . LYS A 1 93 ? 17.672 9.461 0.424 1 97.38 93 LYS A CA 1
ATOM 697 C C . LYS A 1 93 ? 17.172 8.664 1.621 1 97.38 93 LYS A C 1
ATOM 699 O O . LYS A 1 93 ? 17.641 8.852 2.744 1 97.38 93 LYS A O 1
ATOM 704 N N . LEU A 1 94 ? 16.172 7.805 1.397 1 97.94 94 LEU A N 1
ATOM 705 C CA . LEU A 1 94 ? 15.625 6.98 2.473 1 97.94 94 LEU A CA 1
ATOM 706 C C . LEU A 1 94 ? 16.719 6.145 3.127 1 97.94 94 LEU A C 1
ATOM 708 O O . LEU A 1 94 ? 16.859 6.148 4.352 1 97.94 94 LEU A O 1
ATOM 712 N N . TYR A 1 95 ? 17.5 5.469 2.309 1 97 95 TYR A N 1
ATOM 713 C CA . TYR A 1 95 ? 18.531 4.594 2.84 1 97 95 TYR A CA 1
ATOM 714 C C . TYR A 1 95 ? 19.641 5.402 3.51 1 97 95 TYR A C 1
ATOM 716 O O . TYR A 1 95 ? 20.188 4.988 4.535 1 97 95 TYR A O 1
ATOM 724 N N . GLU A 1 96 ? 19.953 6.555 2.928 1 96.62 96 GLU A N 1
ATOM 725 C CA . GLU A 1 96 ? 20.906 7.445 3.572 1 96.62 96 GLU A CA 1
ATOM 726 C C . GLU A 1 96 ? 20.422 7.875 4.953 1 96.62 96 GLU A C 1
ATOM 728 O O . GLU A 1 96 ? 21.172 7.816 5.926 1 96.62 96 GLU A O 1
ATOM 733 N N . ARG A 1 97 ? 19.203 8.242 5.031 1 96.38 97 ARG A N 1
ATOM 734 C CA . ARG A 1 97 ? 18.625 8.766 6.266 1 96.38 97 ARG A CA 1
ATOM 735 C C . ARG A 1 97 ? 18.453 7.664 7.305 1 96.38 97 ARG A C 1
ATOM 737 O O . ARG A 1 97 ? 18.359 7.938 8.5 1 96.38 97 ARG A O 1
ATOM 744 N N . ARG A 1 98 ? 18.469 6.395 6.809 1 94.94 98 ARG A N 1
ATOM 745 C CA . ARG A 1 98 ? 18.375 5.246 7.703 1 94.94 98 ARG A CA 1
ATOM 746 C C . ARG A 1 98 ? 19.766 4.77 8.117 1 94.94 98 ARG A C 1
ATOM 748 O O . ARG A 1 98 ? 19.906 3.756 8.805 1 94.94 98 ARG A O 1
ATOM 755 N N . GLY A 1 99 ? 20.781 5.473 7.668 1 93.75 99 GLY A N 1
ATOM 756 C CA . GLY A 1 99 ? 22.141 5.117 8.016 1 93.75 99 GLY A CA 1
ATOM 757 C C . GLY A 1 99 ? 22.688 3.965 7.195 1 93.75 99 GLY A C 1
ATOM 758 O O . GLY A 1 99 ? 23.594 3.258 7.633 1 93.75 99 GLY A O 1
ATOM 759 N N . MET A 1 100 ? 22.078 3.697 6.02 1 94.12 100 MET A N 1
ATOM 760 C CA . MET A 1 100 ? 22.484 2.596 5.152 1 94.12 100 MET A CA 1
ATOM 761 C C . MET A 1 100 ? 22.703 3.082 3.725 1 94.12 100 MET A C 1
ATOM 763 O O . MET A 1 100 ? 22.141 2.525 2.779 1 94.12 100 MET A O 1
ATOM 767 N N . PRO A 1 101 ? 23.641 4.129 3.604 1 94.56 101 PRO A N 1
ATOM 768 C CA . PRO A 1 101 ? 23.891 4.59 2.234 1 94.56 101 PRO A CA 1
ATOM 769 C C . PRO A 1 101 ? 24.281 3.457 1.29 1 94.56 101 PRO A C 1
ATOM 771 O O . PRO A 1 101 ? 25.078 2.596 1.652 1 94.56 101 PRO A O 1
ATOM 774 N N . GLY A 1 102 ? 23.625 3.424 0.064 1 92.81 102 GLY A N 1
ATOM 775 C CA . GLY A 1 102 ? 23.906 2.385 -0.912 1 92.81 102 GLY A CA 1
ATOM 776 C C . GLY A 1 102 ? 22.984 1.191 -0.799 1 92.81 102 GLY A C 1
ATOM 777 O O . GLY A 1 102 ? 23.016 0.293 -1.644 1 92.81 102 GLY A O 1
ATOM 778 N N . GLY A 1 103 ? 22.125 1.215 0.195 1 91.75 103 GLY A N 1
ATOM 779 C CA . GLY A 1 103 ? 21.219 0.106 0.455 1 91.75 103 GLY A CA 1
ATOM 780 C C . GLY A 1 103 ? 20.219 -0.128 -0.665 1 91.75 103 GLY A C 1
ATOM 781 O O . GLY A 1 103 ? 19.594 -1.192 -0.741 1 91.75 103 GLY A O 1
ATOM 782 N N . GLN A 1 104 ? 20.062 0.862 -1.556 1 90.44 104 GLN A N 1
ATOM 783 C CA . GLN A 1 104 ? 19.125 0.75 -2.672 1 90.44 104 GLN A CA 1
ATOM 784 C C . GLN A 1 104 ? 19.672 -0.171 -3.758 1 90.44 104 GLN A C 1
ATOM 786 O O . GLN A 1 104 ? 18.953 -0.555 -4.68 1 90.44 104 GLN A O 1
ATOM 791 N N . ALA A 1 105 ? 20.938 -0.528 -3.672 1 93.31 105 ALA A N 1
ATOM 792 C CA . ALA A 1 105 ? 21.562 -1.351 -4.703 1 93.31 105 ALA A CA 1
ATOM 793 C C . ALA A 1 105 ? 21.188 -2.818 -4.547 1 93.31 105 ALA A C 1
ATOM 795 O O . ALA A 1 105 ? 22 -3.639 -4.109 1 93.31 105 ALA A O 1
ATOM 796 N N . ILE A 1 106 ? 20.016 -3.203 -4.91 1 95.25 106 ILE A N 1
ATOM 797 C CA . ILE A 1 106 ? 19.484 -4.559 -4.871 1 95.25 106 ILE A CA 1
ATOM 798 C C . ILE A 1 106 ? 18.953 -4.941 -6.254 1 95.25 106 ILE A C 1
ATOM 800 O O . ILE A 1 106 ? 18.516 -4.082 -7.016 1 95.25 106 ILE A O 1
ATOM 804 N N . CYS A 1 107 ? 19 -6.254 -6.574 1 98 107 CYS A N 1
ATOM 805 C CA . CYS A 1 107 ? 18.469 -6.777 -7.828 1 98 107 CYS A CA 1
ATOM 806 C C . CYS A 1 107 ? 19.078 -6.047 -9.023 1 98 107 CYS A C 1
ATOM 808 O O . CYS A 1 107 ? 18.359 -5.641 -9.938 1 98 107 CYS A O 1
ATOM 810 N N . ARG A 1 108 ? 20.359 -5.816 -8.961 1 97.94 108 ARG A N 1
ATOM 811 C CA . ARG A 1 108 ? 21.047 -5.164 -10.078 1 97.94 108 ARG A CA 1
ATOM 812 C C . ARG A 1 108 ? 20.938 -6.008 -11.344 1 97.94 108 ARG A C 1
ATOM 814 O O . ARG A 1 108 ? 21.094 -7.227 -11.297 1 97.94 108 ARG A O 1
ATOM 821 N N . LYS A 1 109 ? 20.719 -5.359 -12.445 1 96.81 109 LYS A N 1
ATOM 822 C CA . LYS A 1 109 ? 20.516 -6.004 -13.742 1 96.81 109 LYS A CA 1
ATOM 823 C C . LYS A 1 109 ? 21.656 -6.961 -14.07 1 96.81 109 LYS A C 1
ATOM 825 O O . LYS A 1 109 ? 22.828 -6.574 -14.039 1 96.81 109 LYS A O 1
ATOM 830 N N . GLY A 1 110 ? 21.281 -8.203 -14.406 1 94.25 110 GLY A N 1
ATOM 831 C CA . GLY A 1 110 ? 22.25 -9.211 -14.805 1 94.25 110 GLY A CA 1
ATOM 832 C C . GLY A 1 110 ? 22.906 -9.906 -13.625 1 94.25 110 GLY A C 1
ATOM 833 O O . GLY A 1 110 ? 23.766 -10.766 -13.812 1 94.25 110 GLY A O 1
ATOM 834 N N . GLU A 1 111 ? 22.547 -9.609 -12.398 1 94.12 111 GLU A N 1
ATOM 835 C CA . GLU A 1 111 ? 23.078 -10.203 -11.172 1 94.12 111 GLU A CA 1
ATOM 836 C C . GLU A 1 111 ? 21.953 -10.656 -10.25 1 94.12 111 GLU A C 1
ATOM 838 O O . GLU A 1 111 ? 21.344 -11.695 -10.469 1 94.12 111 GLU A O 1
ATOM 843 N N . GLY A 1 112 ? 21.594 -9.836 -9.391 1 94 112 GLY A N 1
ATOM 844 C CA . GLY A 1 112 ? 20.609 -10.148 -8.375 1 94 112 GLY A CA 1
ATOM 845 C C . GLY A 1 112 ? 19.188 -10.195 -8.906 1 94 112 GLY A C 1
ATOM 846 O O . GLY A 1 112 ? 18.281 -10.688 -8.234 1 94 112 GLY A O 1
ATOM 847 N N . ASP A 1 113 ? 18.984 -9.773 -10.172 1 95.56 113 ASP A N 1
ATOM 848 C CA . ASP A 1 113 ? 17.641 -9.703 -10.734 1 95.56 113 ASP A CA 1
ATOM 849 C C . ASP A 1 113 ? 17.266 -11.016 -11.406 1 95.56 113 ASP A C 1
ATOM 851 O O . ASP A 1 113 ? 16.125 -11.18 -11.859 1 95.56 113 ASP A O 1
ATOM 855 N N . VAL A 1 114 ? 18.109 -12.016 -11.5 1 97.31 114 VAL A N 1
ATOM 856 C CA . VAL A 1 114 ? 17.828 -13.25 -12.234 1 97.31 114 VAL A CA 1
ATOM 857 C C . VAL A 1 114 ? 16.828 -14.102 -11.469 1 97.31 114 VAL A C 1
ATOM 859 O O . VAL A 1 114 ? 16.812 -14.102 -10.234 1 97.31 114 VAL A O 1
ATOM 862 N N . TYR A 1 115 ? 15.992 -14.797 -12.219 1 98.12 115 TYR A N 1
ATOM 863 C CA . TYR A 1 115 ? 15 -15.672 -11.617 1 98.12 115 TYR A CA 1
ATOM 864 C C . TYR A 1 115 ? 15.664 -16.781 -10.812 1 98.12 115 TYR A C 1
ATOM 866 O O . TYR A 1 115 ? 16.797 -17.172 -11.102 1 98.12 115 TYR A O 1
ATOM 874 N N . TYR A 1 116 ? 14.984 -17.266 -9.852 1 98.38 116 TYR A N 1
ATOM 875 C CA . TYR A 1 116 ? 15.438 -18.375 -9.008 1 98.38 116 TYR A CA 1
ATOM 876 C C . TYR A 1 116 ? 14.375 -19.469 -8.914 1 98.38 116 TYR A C 1
ATOM 878 O O . TYR A 1 116 ? 13.266 -19.219 -8.422 1 98.38 116 TYR A O 1
ATOM 886 N N . ARG A 1 117 ? 14.578 -20.688 -9.477 1 98 117 ARG A N 1
ATOM 887 C CA . ARG A 1 117 ? 13.82 -21.938 -9.367 1 98 117 ARG A CA 1
ATOM 888 C C . ARG A 1 117 ? 12.555 -21.875 -10.203 1 98 117 ARG A C 1
ATOM 890 O O . ARG A 1 117 ? 12.062 -22.906 -10.672 1 98 117 ARG A O 1
ATOM 897 N N . ILE A 1 118 ? 11.93 -20.781 -10.328 1 98.56 118 ILE A N 1
ATOM 898 C CA . ILE A 1 118 ? 10.734 -20.594 -11.141 1 98.56 118 ILE A CA 1
ATOM 899 C C . ILE A 1 118 ? 11.031 -19.656 -12.305 1 98.56 118 ILE A C 1
ATOM 901 O O . ILE A 1 118 ? 11.414 -18.5 -12.094 1 98.56 118 ILE A O 1
ATOM 905 N N . PHE A 1 119 ? 10.867 -20.141 -13.477 1 98.44 119 PHE A N 1
ATOM 906 C CA . PHE A 1 119 ? 11.289 -19.422 -14.672 1 98.44 119 PHE A CA 1
ATOM 907 C C . PHE A 1 119 ? 10.109 -19.203 -15.617 1 98.44 119 PHE A C 1
ATOM 909 O O . PHE A 1 119 ? 9.234 -20.062 -15.727 1 98.44 119 PHE A O 1
ATOM 916 N N . PRO A 1 120 ? 10.172 -18.047 -16.25 1 98.31 120 PRO A N 1
ATOM 917 C CA . PRO A 1 120 ? 9.125 -17.828 -17.25 1 98.31 120 PRO A CA 1
ATOM 918 C C . PRO A 1 120 ? 9.18 -18.844 -18.406 1 98.31 120 PRO A C 1
ATOM 920 O O . PRO A 1 120 ? 10.266 -19.297 -18.781 1 98.31 120 PRO A O 1
ATOM 923 N N . GLU A 1 121 ? 8.055 -19.172 -18.875 1 98.12 121 GLU A N 1
ATOM 924 C CA . GLU A 1 121 ? 7.898 -20 -20.078 1 98.12 121 GLU A CA 1
ATOM 925 C C . GLU A 1 121 ? 7.156 -19.234 -21.172 1 98.12 121 GLU A C 1
ATOM 927 O O . GLU A 1 121 ? 6.625 -18.156 -20.938 1 98.12 121 GLU A O 1
ATOM 932 N N . VAL A 1 122 ? 7.199 -19.828 -22.391 1 96.31 122 VAL A N 1
ATOM 933 C CA . VAL A 1 122 ? 6.484 -19.234 -23.516 1 96.31 122 VAL A CA 1
ATOM 934 C C . VAL A 1 122 ? 5.02 -19.016 -23.141 1 96.31 122 VAL A C 1
ATOM 936 O O . VAL A 1 122 ? 4.375 -19.922 -22.594 1 96.31 122 VAL A O 1
ATOM 939 N N . GLY A 1 123 ? 4.547 -17.828 -23.344 1 95.5 123 GLY A N 1
ATOM 940 C CA . GLY A 1 123 ? 3.164 -17.516 -23.016 1 95.5 123 GLY A CA 1
ATOM 941 C C . GLY A 1 123 ? 3.014 -16.75 -21.719 1 95.5 123 GLY A C 1
ATOM 942 O O . GLY A 1 123 ? 1.991 -16.094 -21.484 1 95.5 123 GLY A O 1
ATOM 943 N N . ASP A 1 124 ? 4.012 -16.844 -20.859 1 98.38 124 ASP A N 1
ATOM 944 C CA . ASP A 1 124 ? 3.984 -16.094 -19.625 1 98.38 124 ASP A CA 1
ATOM 945 C C . ASP A 1 124 ? 4.191 -14.602 -19.891 1 98.38 124 ASP A C 1
ATOM 947 O O . ASP A 1 124 ? 4.699 -14.211 -20.938 1 98.38 124 ASP A O 1
ATOM 951 N N . ILE A 1 125 ? 3.717 -13.797 -18.984 1 98.69 125 ILE A N 1
ATOM 952 C CA . ILE A 1 125 ? 4.008 -12.367 -18.984 1 98.69 125 ILE A CA 1
ATOM 953 C C . ILE A 1 125 ? 5.172 -12.078 -18.047 1 98.69 125 ILE A C 1
ATOM 955 O O . ILE A 1 125 ? 5.207 -12.57 -16.922 1 98.69 125 ILE A O 1
ATOM 959 N N . GLU A 1 126 ? 6.156 -11.375 -18.5 1 98.62 126 GLU A N 1
ATOM 960 C CA . GLU A 1 126 ? 7.273 -10.93 -17.672 1 98.62 126 GLU A CA 1
ATOM 961 C C . GLU A 1 126 ? 7.242 -9.422 -17.469 1 98.62 126 GLU A C 1
ATOM 963 O O . GLU A 1 126 ? 7.133 -8.656 -18.438 1 98.62 126 GLU A O 1
ATOM 968 N N . ILE A 1 127 ? 7.34 -9 -16.188 1 98.75 127 ILE A N 1
ATOM 969 C CA . ILE A 1 127 ? 7.246 -7.582 -15.852 1 98.75 127 ILE A CA 1
ATOM 970 C C . ILE A 1 127 ? 8.445 -7.176 -15 1 98.75 127 ILE A C 1
ATOM 972 O O . ILE A 1 127 ? 8.477 -7.434 -13.797 1 98.75 127 ILE A O 1
ATOM 976 N N . PRO A 1 128 ? 9.484 -6.57 -15.586 1 98.31 128 PRO A N 1
ATOM 977 C CA . PRO A 1 128 ? 10.484 -5.883 -14.773 1 98.31 128 PRO A CA 1
ATOM 978 C C . PRO A 1 128 ? 9.953 -4.598 -14.133 1 98.31 128 PRO A C 1
ATOM 980 O O . PRO A 1 128 ? 9.188 -3.861 -14.766 1 98.31 128 PRO A O 1
ATOM 983 N N . LYS A 1 129 ? 10.266 -4.398 -12.891 1 98.06 129 LYS A N 1
ATOM 984 C CA . LYS A 1 129 ? 9.875 -3.189 -12.172 1 98.06 129 LYS A CA 1
ATOM 985 C C . LYS A 1 129 ? 11.047 -2.611 -11.391 1 98.06 129 LYS A C 1
ATOM 987 O O . LYS A 1 129 ? 12.016 -3.314 -11.102 1 98.06 129 LYS A O 1
ATOM 992 N N . LEU A 1 130 ? 10.969 -1.349 -10.992 1 95.69 130 LEU A N 1
ATOM 993 C CA . LEU A 1 130 ? 12.078 -0.678 -10.328 1 95.69 130 LEU A CA 1
ATOM 994 C C . LEU A 1 130 ? 11.961 -0.796 -8.812 1 95.69 130 LEU A C 1
ATOM 996 O O . LEU A 1 130 ? 12.977 -0.773 -8.109 1 95.69 130 LEU A O 1
ATOM 1000 N N . MET A 1 131 ? 10.742 -0.824 -8.281 1 95.69 131 MET A N 1
ATOM 1001 C CA . MET A 1 131 ? 10.516 -0.869 -6.844 1 95.69 131 MET A CA 1
ATOM 1002 C C . MET A 1 131 ? 9.461 -1.909 -6.488 1 95.69 131 MET A C 1
ATOM 1004 O O . MET A 1 131 ? 9.539 -3.057 -6.93 1 95.69 131 MET A O 1
ATOM 1008 N N . PHE A 1 132 ? 8.539 -1.534 -5.645 1 97.38 132 PHE A N 1
ATOM 1009 C CA . PHE A 1 132 ? 7.625 -2.504 -5.051 1 97.38 132 PHE A CA 1
ATOM 1010 C C . PHE A 1 132 ? 6.461 -2.801 -5.984 1 97.38 132 PHE A C 1
ATOM 1012 O O . PHE A 1 132 ? 6.109 -3.963 -6.203 1 97.38 132 PHE A O 1
ATOM 1019 N N . ASN A 1 133 ? 5.898 -1.77 -6.617 1 98.69 133 ASN A N 1
ATOM 1020 C CA . ASN A 1 133 ? 4.613 -1.823 -7.309 1 98.69 133 ASN A CA 1
ATOM 1021 C C . ASN A 1 133 ? 4.773 -2.295 -8.75 1 98.69 133 ASN A C 1
ATOM 1023 O O . ASN A 1 133 ? 5.371 -1.6 -9.57 1 98.69 133 ASN A O 1
ATOM 1027 N N . GLY A 1 134 ? 4.141 -3.383 -9.094 1 98.75 134 GLY A N 1
ATOM 1028 C CA . GLY A 1 134 ? 4.285 -4.008 -10.398 1 98.75 134 GLY A CA 1
ATOM 1029 C C . GLY A 1 134 ? 3.539 -3.273 -11.5 1 98.75 134 GLY A C 1
ATOM 1030 O O . GLY A 1 134 ? 3.754 -3.533 -12.68 1 98.75 134 GLY A O 1
ATOM 1031 N N . PHE A 1 135 ? 2.734 -2.297 -11.156 1 98.81 135 PHE A N 1
ATOM 1032 C CA . PHE A 1 135 ? 1.975 -1.535 -12.141 1 98.81 135 PHE A CA 1
ATOM 1033 C C . PHE A 1 135 ? 2.672 -0.219 -12.461 1 98.81 135 PHE A C 1
ATOM 1035 O O . PHE A 1 135 ? 2.398 0.397 -13.492 1 98.81 135 PHE A O 1
ATOM 1042 N N . HIS A 1 136 ? 3.463 0.289 -11.492 1 98.12 136 HIS A N 1
ATOM 1043 C CA . HIS A 1 136 ? 4.043 1.617 -11.656 1 98.12 136 HIS A CA 1
ATOM 1044 C C . HIS A 1 136 ? 5.059 1.636 -12.789 1 98.12 136 HIS A C 1
ATOM 1046 O O . HIS A 1 136 ? 6.117 1.009 -12.695 1 98.12 136 HIS A O 1
ATOM 1052 N N . ASP A 1 137 ? 4.777 2.338 -13.898 1 97.06 137 ASP A N 1
ATOM 1053 C CA . ASP A 1 137 ? 5.645 2.521 -15.055 1 97.06 137 ASP A CA 1
ATOM 1054 C C . ASP A 1 137 ? 5.984 1.181 -15.703 1 97.06 137 ASP A C 1
ATOM 1056 O O . ASP A 1 137 ? 7.148 0.914 -16.016 1 97.06 137 ASP A O 1
ATOM 1060 N N . THR A 1 138 ? 5.09 0.225 -15.781 1 98.5 138 THR A N 1
ATOM 1061 C CA . THR A 1 138 ? 5.227 -1.062 -16.453 1 98.5 138 THR A CA 1
ATOM 1062 C C . THR A 1 138 ? 4.078 -1.286 -17.438 1 98.5 138 THR A C 1
ATOM 1064 O O . THR A 1 138 ? 3.145 -0.482 -17.5 1 98.5 138 THR A O 1
ATOM 1067 N N . GLU A 1 139 ? 4.137 -2.332 -18.141 1 98.44 139 GLU A N 1
ATOM 1068 C CA . GLU A 1 139 ? 3.107 -2.662 -19.125 1 98.44 139 GLU A CA 1
ATOM 1069 C C . GLU A 1 139 ? 2.117 -3.678 -18.562 1 98.44 139 GLU A C 1
ATOM 1071 O O . GLU A 1 139 ? 1.346 -4.277 -19.312 1 98.44 139 GLU A O 1
ATOM 1076 N N . LEU A 1 140 ? 2.115 -3.869 -17.281 1 98.88 140 LEU A N 1
ATOM 1077 C CA . LEU A 1 140 ? 1.334 -4.941 -16.672 1 98.88 140 LEU A CA 1
ATOM 1078 C C . LEU A 1 140 ? -0.148 -4.785 -17 1 98.88 140 LEU A C 1
ATOM 1080 O O . LEU A 1 140 ? -0.784 -5.727 -17.484 1 98.88 140 LEU A O 1
ATOM 1084 N N . GLU A 1 141 ? -0.668 -3.596 -16.781 1 98.81 141 GLU A N 1
ATOM 1085 C CA . GLU A 1 141 ? -2.105 -3.41 -16.953 1 98.81 141 GLU A CA 1
ATOM 1086 C C . GLU A 1 141 ? -2.514 -3.662 -18.406 1 98.81 141 GLU A C 1
ATOM 1088 O O . GLU A 1 141 ? -3.486 -4.375 -18.672 1 98.81 141 GLU A O 1
ATOM 1093 N N . SER A 1 142 ? -1.775 -3.051 -19.328 1 98.69 142 SER A N 1
ATOM 1094 C CA . SER A 1 142 ? -2.117 -3.199 -20.734 1 98.69 142 SER A CA 1
ATOM 1095 C C . SER A 1 142 ? -2.068 -4.664 -21.172 1 98.69 142 SER A C 1
ATOM 1097 O O . SER A 1 142 ? -2.939 -5.129 -21.906 1 98.69 142 SER A O 1
ATOM 1099 N N . LYS A 1 143 ? -1.082 -5.398 -20.672 1 98.75 143 LYS A N 1
ATOM 1100 C CA . LYS A 1 143 ? -0.941 -6.812 -21.031 1 98.75 143 LYS A CA 1
ATOM 1101 C C . LYS A 1 143 ? -2.1 -7.633 -20.469 1 98.75 143 LYS A C 1
ATOM 1103 O O . LYS A 1 143 ? -2.615 -8.523 -21.141 1 98.75 143 LYS A O 1
ATOM 1108 N N . LEU A 1 144 ? -2.52 -7.328 -19.266 1 98.88 144 LEU A N 1
ATOM 1109 C CA . LEU A 1 144 ? -3.611 -8.062 -18.641 1 98.88 144 LEU A CA 1
ATOM 1110 C C . LEU A 1 144 ? -4.938 -7.766 -19.328 1 98.88 144 LEU A C 1
ATOM 1112 O O . LEU A 1 144 ? -5.715 -8.68 -19.609 1 98.88 144 LEU A O 1
ATOM 1116 N N . ARG A 1 145 ? -5.176 -6.465 -19.641 1 98.62 145 ARG A N 1
ATOM 1117 C CA . ARG A 1 145 ? -6.418 -6.07 -20.297 1 98.62 145 ARG A CA 1
ATOM 1118 C C . ARG A 1 145 ? -6.516 -6.672 -21.688 1 98.62 145 ARG A C 1
ATOM 1120 O O . ARG A 1 145 ? -7.598 -7.086 -22.125 1 98.62 145 ARG A O 1
ATOM 1127 N N . LYS A 1 146 ? -5.402 -6.684 -22.375 1 98.25 146 LYS A N 1
ATOM 1128 C CA . LYS A 1 146 ? -5.367 -7.281 -23.703 1 98.25 146 LYS A CA 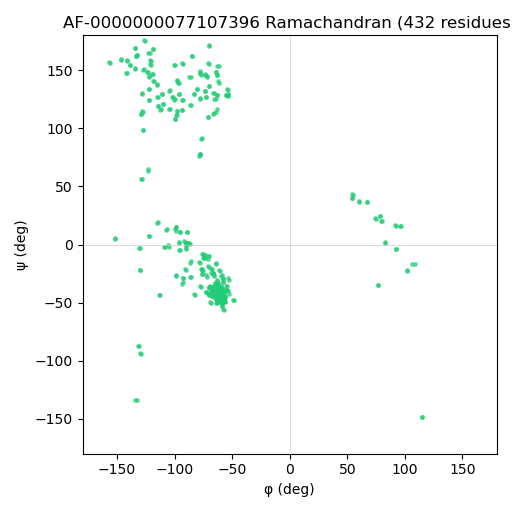1
ATOM 1129 C C . LYS A 1 146 ? -5.797 -8.742 -23.672 1 98.25 146 LYS A C 1
ATOM 1131 O O . LYS A 1 146 ? -6.41 -9.242 -24.609 1 98.25 146 LYS A O 1
ATOM 1136 N N . GLN A 1 147 ? -5.57 -9.422 -22.562 1 98.12 147 GLN A N 1
ATOM 1137 C CA . GLN A 1 147 ? -5.879 -10.844 -22.422 1 98.12 147 GLN A CA 1
ATOM 1138 C C . GLN A 1 147 ? -7.238 -11.047 -21.766 1 98.12 147 GLN A C 1
ATOM 1140 O O . GLN A 1 147 ? -7.645 -12.188 -21.516 1 98.12 147 GLN A O 1
ATOM 1145 N N . GLY A 1 148 ? -7.918 -9.938 -21.453 1 98.31 148 GLY A N 1
ATOM 1146 C CA . GLY A 1 148 ? -9.242 -10.023 -20.844 1 98.31 148 GLY A CA 1
ATOM 1147 C C . GLY A 1 148 ? -9.203 -10.445 -19.391 1 98.31 148 GLY A C 1
ATOM 1148 O O . GLY A 1 148 ? -10.203 -10.938 -18.859 1 98.31 148 GLY A O 1
ATOM 1149 N N . ILE A 1 149 ? -8.078 -10.234 -18.75 1 98.75 149 ILE A N 1
ATOM 1150 C CA . ILE A 1 149 ? -7.902 -10.641 -17.359 1 98.75 149 ILE A CA 1
ATOM 1151 C C . ILE A 1 149 ? -8.539 -9.602 -16.438 1 98.75 149 ILE A C 1
ATOM 1153 O O . ILE A 1 149 ? -8.336 -8.398 -16.625 1 98.75 149 ILE A O 1
ATOM 1157 N N . ASP A 1 150 ? -9.305 -10.047 -15.438 1 98.62 150 ASP A N 1
ATOM 1158 C CA . ASP A 1 150 ? -9.891 -9.117 -14.469 1 98.62 150 ASP A CA 1
ATOM 1159 C C . ASP A 1 150 ? -9.633 -9.586 -13.039 1 98.62 150 ASP A C 1
ATOM 1161 O O . ASP A 1 150 ? -10.016 -8.914 -12.078 1 98.62 150 ASP A O 1
ATOM 1165 N N . THR A 1 151 ? -8.992 -10.766 -12.844 1 98.88 151 THR A N 1
ATOM 1166 C CA . THR A 1 151 ? -8.742 -11.383 -11.547 1 98.88 151 THR A CA 1
ATOM 1167 C C . THR A 1 151 ? -7.273 -11.75 -11.391 1 98.88 151 THR A C 1
ATOM 1169 O O . THR A 1 151 ? -6.672 -12.336 -12.289 1 98.88 151 THR A O 1
ATOM 1172 N N . MET A 1 152 ? -6.668 -11.336 -10.258 1 98.94 152 MET A N 1
ATOM 1173 C CA . MET A 1 152 ? -5.254 -11.617 -10.023 1 98.94 152 MET A CA 1
ATOM 1174 C C . MET A 1 152 ? -5.059 -12.391 -8.727 1 98.94 152 MET A C 1
ATOM 1176 O O . MET A 1 152 ? -5.52 -11.961 -7.668 1 98.94 152 MET A O 1
ATOM 1180 N N . LEU A 1 153 ? -4.41 -13.555 -8.766 1 98.94 153 LEU A N 1
ATOM 1181 C CA . LEU A 1 153 ? -3.898 -14.297 -7.613 1 98.94 153 LEU A CA 1
ATOM 1182 C C . LEU A 1 153 ? -2.445 -13.93 -7.336 1 98.94 153 LEU A C 1
ATOM 1184 O O . LEU A 1 153 ? -1.59 -14.047 -8.211 1 98.94 153 LEU A O 1
ATOM 1188 N N . PHE A 1 154 ? -2.168 -13.5 -6.137 1 99 154 PHE A N 1
ATOM 1189 C CA . PHE A 1 154 ? -0.824 -13.039 -5.809 1 99 154 PHE A CA 1
ATOM 1190 C C . PHE A 1 154 ? -0.085 -14.078 -4.973 1 99 154 PHE A C 1
ATOM 1192 O O . PHE A 1 154 ? -0.643 -14.625 -4.023 1 99 154 PHE A O 1
ATOM 1199 N N . THR A 1 155 ? 1.109 -14.367 -5.336 1 98.94 155 THR A N 1
ATOM 1200 C CA . THR A 1 155 ? 2.09 -15.18 -4.625 1 98.94 155 THR A CA 1
ATOM 1201 C C . THR A 1 155 ? 3.445 -14.484 -4.582 1 98.94 155 THR A C 1
ATOM 1203 O O . THR A 1 155 ? 3.684 -13.531 -5.332 1 98.94 155 THR A O 1
ATOM 1206 N N . GLY A 1 156 ? 4.285 -14.953 -3.676 1 98.88 156 GLY A N 1
ATOM 1207 C CA . GLY A 1 156 ? 5.672 -14.523 -3.773 1 98.88 156 GLY A CA 1
ATOM 1208 C C . GLY A 1 156 ? 6.121 -13.688 -2.592 1 98.88 156 GLY A C 1
ATOM 1209 O O . GLY A 1 156 ? 5.742 -13.961 -1.451 1 98.88 156 GLY A O 1
ATOM 1210 N N . PHE A 1 157 ? 7.09 -12.719 -2.906 1 98.56 157 PHE A N 1
ATOM 1211 C CA . PHE A 1 157 ? 7.836 -12.031 -1.857 1 98.56 157 PHE A CA 1
ATOM 1212 C C . PHE A 1 157 ? 7.902 -10.539 -2.133 1 98.56 157 PHE A C 1
ATOM 1214 O O . PHE A 1 157 ? 7.988 -10.117 -3.289 1 98.56 157 PHE A O 1
ATOM 1221 N N . THR A 1 158 ? 7.992 -9.703 -1.062 1 98.25 158 THR A N 1
ATOM 1222 C CA . THR A 1 158 ? 7.512 -10.125 0.251 1 98.25 158 THR A CA 1
ATOM 1223 C C . THR A 1 158 ? 6.07 -9.672 0.468 1 98.25 158 THR A C 1
ATOM 1225 O O . THR A 1 158 ? 5.617 -8.711 -0.149 1 98.25 158 THR A O 1
ATOM 1228 N N . THR A 1 159 ? 5.398 -10.336 1.297 1 98.81 159 THR A N 1
ATOM 1229 C CA . THR A 1 159 ? 3.984 -10.07 1.544 1 98.81 159 THR A CA 1
ATOM 1230 C C . THR A 1 159 ? 3.764 -8.609 1.919 1 98.81 159 THR A C 1
ATOM 1232 O O . THR A 1 159 ? 2.85 -7.965 1.404 1 98.81 159 THR A O 1
ATOM 1235 N N . ASP A 1 160 ? 4.672 -8.008 2.73 1 98.75 160 ASP A N 1
ATOM 1236 C CA . ASP A 1 160 ? 4.48 -6.695 3.34 1 98.75 160 ASP A CA 1
ATOM 1237 C C . ASP A 1 160 ? 5.012 -5.586 2.434 1 98.75 160 ASP A C 1
ATOM 1239 O O . ASP A 1 160 ? 4.902 -4.402 2.762 1 98.75 160 ASP A O 1
ATOM 1243 N N . CYS A 1 161 ? 5.555 -5.938 1.277 1 98.69 161 CYS A N 1
ATOM 1244 C CA . CYS A 1 161 ? 6.207 -4.938 0.438 1 98.69 161 CYS A CA 1
ATOM 1245 C C . CYS A 1 161 ? 5.723 -5.035 -1.004 1 98.69 161 CYS A C 1
ATOM 1247 O O . CYS A 1 161 ? 4.719 -4.422 -1.372 1 98.69 161 CYS A O 1
ATOM 1249 N N . CYS A 1 162 ? 6.344 -5.867 -1.811 1 98.88 162 CYS A N 1
ATOM 1250 C CA . CYS A 1 162 ? 6.039 -5.891 -3.236 1 98.88 162 CYS A CA 1
ATOM 1251 C C . CYS A 1 162 ? 4.68 -6.531 -3.492 1 98.88 162 CYS A C 1
ATOM 1253 O O . CYS A 1 162 ? 3.938 -6.094 -4.375 1 98.88 162 CYS A O 1
ATOM 1255 N N . VAL A 1 163 ? 4.332 -7.641 -2.773 1 98.94 163 VAL A N 1
ATOM 1256 C CA . VAL A 1 163 ? 3.023 -8.266 -2.924 1 98.94 163 VAL A CA 1
ATOM 1257 C C . VAL A 1 163 ? 1.926 -7.273 -2.547 1 98.94 163 VAL A C 1
ATOM 1259 O O . VAL A 1 163 ? 0.991 -7.051 -3.32 1 98.94 163 VAL A O 1
ATOM 1262 N N . PHE A 1 164 ? 2.105 -6.656 -1.395 1 98.94 164 PHE A N 1
ATOM 1263 C CA . PHE A 1 164 ? 1.149 -5.68 -0.887 1 98.94 164 PHE A CA 1
ATOM 1264 C C . PHE A 1 164 ? 0.981 -4.527 -1.868 1 98.94 164 PHE A C 1
ATOM 1266 O O . PHE A 1 164 ? -0.14 -4.203 -2.266 1 98.94 164 PHE A O 1
ATOM 1273 N N . SER A 1 165 ? 2.072 -3.916 -2.266 1 98.88 165 SER A N 1
ATOM 1274 C CA . SER A 1 165 ? 2.049 -2.725 -3.107 1 98.88 165 SER A CA 1
ATOM 1275 C C . SER A 1 165 ? 1.381 -3.01 -4.449 1 98.88 165 SER A C 1
ATOM 1277 O O . SER A 1 165 ? 0.57 -2.211 -4.926 1 98.88 165 SER A O 1
ATOM 1279 N N . THR A 1 166 ? 1.721 -4.148 -5.027 1 98.94 166 THR A N 1
ATOM 1280 C CA . THR A 1 166 ? 1.169 -4.488 -6.332 1 98.94 166 THR A CA 1
ATOM 1281 C C . THR A 1 166 ? -0.312 -4.84 -6.223 1 98.94 166 THR A C 1
ATOM 1283 O O . THR A 1 166 ? -1.12 -4.418 -7.051 1 98.94 166 THR A O 1
ATOM 1286 N N . ALA A 1 167 ? -0.695 -5.594 -5.195 1 98.94 167 ALA A N 1
ATOM 1287 C CA . ALA A 1 167 ? -2.094 -5.961 -4.988 1 98.94 167 ALA A CA 1
ATOM 1288 C C . ALA A 1 167 ? -2.953 -4.73 -4.73 1 98.94 167 ALA A C 1
ATOM 1290 O O . ALA A 1 167 ? -4.07 -4.625 -5.242 1 98.94 167 ALA A O 1
ATOM 1291 N N . ASN A 1 168 ? -2.424 -3.838 -3.951 1 98.88 168 ASN A N 1
ATOM 1292 C CA . ASN A 1 168 ? -3.123 -2.59 -3.662 1 98.88 168 ASN A CA 1
ATOM 1293 C C . ASN A 1 168 ? -3.418 -1.807 -4.938 1 98.88 168 ASN A C 1
ATOM 1295 O O . ASN A 1 168 ? -4.535 -1.324 -5.129 1 98.88 168 ASN A O 1
ATOM 1299 N N . ASP A 1 169 ? -2.461 -1.658 -5.809 1 98.88 169 ASP A N 1
ATOM 1300 C CA . ASP A 1 169 ? -2.635 -0.923 -7.059 1 98.88 169 ASP A CA 1
ATOM 1301 C C . ASP A 1 169 ? -3.555 -1.677 -8.016 1 98.88 169 ASP A C 1
ATOM 1303 O O . ASP A 1 169 ? -4.355 -1.065 -8.727 1 98.88 169 ASP A O 1
ATOM 1307 N N . ALA A 1 170 ? -3.453 -2.994 -8.008 1 98.94 170 ALA A N 1
ATOM 1308 C CA . ALA A 1 170 ? -4.363 -3.803 -8.82 1 98.94 170 ALA A CA 1
ATOM 1309 C C . ALA A 1 170 ? -5.82 -3.492 -8.477 1 98.94 170 ALA A C 1
ATOM 1311 O O . ALA A 1 170 ? -6.648 -3.305 -9.375 1 98.94 170 ALA A O 1
ATOM 1312 N N . PHE A 1 171 ? -6.07 -3.43 -7.168 1 98.81 171 PHE A N 1
ATOM 1313 C CA . PHE A 1 171 ? -7.426 -3.158 -6.703 1 98.81 171 PHE A CA 1
ATOM 1314 C C . PHE A 1 171 ? -7.898 -1.792 -7.188 1 98.81 171 PHE A C 1
ATOM 1316 O O . PHE A 1 171 ? -9.023 -1.654 -7.668 1 98.81 171 PHE A O 1
ATOM 1323 N N . HIS A 1 172 ? -7.016 -0.801 -7.168 1 98.38 172 HIS A N 1
ATOM 1324 C CA . HIS A 1 172 ? -7.359 0.54 -7.629 1 98.38 172 HIS A CA 1
ATOM 1325 C C . HIS A 1 172 ? -7.598 0.563 -9.133 1 98.38 172 HIS A C 1
ATOM 1327 O O . HIS A 1 172 ? -8.266 1.464 -9.648 1 98.38 172 HIS A O 1
ATOM 1333 N N . ARG A 1 173 ? -7.074 -0.393 -9.789 1 98.44 173 ARG A N 1
ATOM 1334 C CA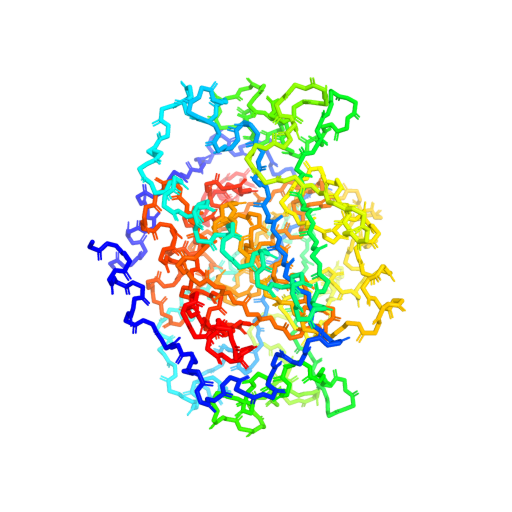 . ARG A 1 173 ? -7.242 -0.499 -11.234 1 98.44 173 ARG A CA 1
ATOM 1335 C C . ARG A 1 173 ? -8.398 -1.425 -11.586 1 98.44 173 ARG A C 1
ATOM 1337 O O . ARG A 1 173 ? -8.539 -1.846 -12.734 1 98.44 173 ARG A O 1
ATOM 1344 N N . ASN A 1 174 ? -9.18 -1.798 -10.625 1 98.25 174 ASN A N 1
ATOM 1345 C CA . ASN A 1 174 ? -10.453 -2.502 -10.781 1 98.25 174 ASN A CA 1
ATOM 1346 C C . ASN A 1 174 ? -10.234 -3.99 -11.055 1 98.25 174 ASN A C 1
ATOM 1348 O O . ASN A 1 174 ? -11.047 -4.625 -11.727 1 98.25 174 ASN A O 1
ATOM 1352 N N . PHE A 1 175 ? -9.117 -4.566 -10.648 1 98.88 175 PHE A N 1
ATOM 1353 C CA . PHE A 1 175 ? -8.914 -6.012 -10.648 1 98.88 175 PHE A CA 1
ATOM 1354 C C . PHE A 1 175 ? -9.445 -6.637 -9.367 1 98.88 175 PHE A C 1
ATOM 1356 O O . PHE A 1 175 ? -9.352 -6.031 -8.297 1 98.88 175 PHE A O 1
ATOM 1363 N N . ASN A 1 176 ? -10.023 -7.867 -9.492 1 98.81 176 ASN A N 1
ATOM 1364 C CA . ASN A 1 176 ? -10.273 -8.68 -8.305 1 98.81 176 ASN A CA 1
ATOM 1365 C C . ASN A 1 176 ? -8.977 -9.25 -7.738 1 98.81 176 ASN A C 1
ATOM 1367 O O . ASN A 1 176 ? -8.203 -9.875 -8.461 1 98.81 176 ASN A O 1
ATOM 1371 N N . THR A 1 177 ? -8.742 -9.031 -6.441 1 98.88 177 THR A N 1
ATOM 1372 C CA . THR A 1 177 ? -7.441 -9.367 -5.887 1 98.88 177 THR A CA 1
ATOM 1373 C C . THR A 1 177 ? -7.57 -10.492 -4.859 1 98.88 177 THR A C 1
ATOM 1375 O O . THR A 1 177 ? -8.383 -10.414 -3.941 1 98.88 177 THR A O 1
ATOM 1378 N N . PHE A 1 178 ? -6.797 -11.547 -5.039 1 98.94 178 PHE A N 1
ATOM 1379 C CA . PHE A 1 178 ? -6.668 -12.664 -4.113 1 98.94 178 PHE A CA 1
ATOM 1380 C C . PHE A 1 178 ? -5.219 -12.852 -3.684 1 98.94 178 PHE A C 1
ATOM 1382 O O . PHE A 1 178 ? -4.305 -12.773 -4.512 1 98.94 178 PHE A O 1
ATOM 1389 N N . ILE A 1 179 ? -5.02 -13.031 -2.387 1 98.94 179 ILE A N 1
ATOM 1390 C CA . ILE A 1 179 ? -3.699 -13.367 -1.869 1 98.94 179 ILE A CA 1
ATOM 1391 C C . ILE A 1 179 ? -3.66 -14.852 -1.49 1 98.94 179 ILE A C 1
ATOM 1393 O O . ILE A 1 179 ? -4.453 -15.305 -0.661 1 98.94 179 ILE A O 1
ATOM 1397 N N . VAL A 1 180 ? -2.811 -15.594 -2.178 1 98.88 180 VAL A N 1
ATOM 1398 C CA . VAL A 1 180 ? -2.574 -16.953 -1.733 1 98.88 180 VAL A CA 1
ATOM 1399 C C . VAL A 1 180 ? -1.661 -16.953 -0.51 1 98.88 180 VAL A C 1
ATOM 1401 O O . VAL A 1 180 ? -0.438 -17.062 -0.639 1 98.88 180 VAL A O 1
ATOM 1404 N N . SER A 1 181 ? -2.246 -16.922 0.593 1 98.69 181 SER A N 1
ATOM 1405 C CA . SER A 1 181 ? -1.587 -16.516 1.831 1 98.69 181 SER A CA 1
ATOM 1406 C C . SER A 1 181 ? -0.416 -17.438 2.158 1 98.69 181 SER A C 1
ATOM 1408 O O . SER A 1 181 ? 0.608 -16.984 2.678 1 98.69 181 SER A O 1
ATOM 1410 N N . ASP A 1 182 ? -0.554 -18.734 1.882 1 98.38 182 ASP A N 1
ATOM 1411 C CA . ASP A 1 182 ? 0.486 -19.703 2.221 1 98.38 182 ASP A CA 1
ATOM 1412 C C . ASP A 1 182 ? 1.501 -19.828 1.088 1 98.38 182 ASP A C 1
ATOM 1414 O O . ASP A 1 182 ? 2.438 -20.625 1.178 1 98.38 182 ASP A O 1
ATOM 1418 N N . ALA A 1 183 ? 1.329 -19.062 0.016 1 98.81 183 ALA A N 1
ATOM 1419 C CA . ALA A 1 183 ? 2.307 -18.969 -1.065 1 98.81 183 ALA A CA 1
ATOM 1420 C C . ALA A 1 183 ? 2.896 -17.562 -1.157 1 98.81 183 ALA A C 1
ATOM 1422 O O . ALA A 1 183 ? 3.357 -17.156 -2.221 1 98.81 183 ALA A O 1
ATOM 1423 N N . CYS A 1 184 ? 2.775 -16.812 -0.144 1 98.81 184 CYS A N 1
ATOM 1424 C CA . CYS A 1 184 ? 3.467 -15.562 0.118 1 98.81 184 CYS A CA 1
ATOM 1425 C C . CYS A 1 184 ? 4.27 -15.641 1.411 1 98.81 184 CYS A C 1
ATOM 1427 O O . CYS A 1 184 ? 3.961 -16.438 2.291 1 98.81 184 CYS A O 1
ATOM 1429 N N . SER A 1 185 ? 5.25 -14.844 1.448 1 97.94 185 SER A N 1
ATOM 1430 C CA . SER A 1 185 ? 6.008 -14.805 2.693 1 97.94 185 SER A CA 1
ATOM 1431 C C . SER A 1 185 ? 6.742 -13.477 2.85 1 97.94 185 SER A C 1
ATOM 1433 O O . SER A 1 185 ? 6.902 -12.727 1.88 1 97.94 185 SER A O 1
ATOM 1435 N N . ALA A 1 186 ? 7.031 -13.148 4.047 1 97.81 186 ALA A N 1
ATOM 1436 C CA . ALA A 1 186 ? 7.957 -12.094 4.445 1 97.81 186 ALA A CA 1
ATOM 1437 C C . ALA A 1 186 ? 9.078 -12.648 5.316 1 97.81 186 ALA A C 1
ATOM 1439 O O . ALA A 1 186 ? 8.992 -13.781 5.805 1 97.81 186 ALA A O 1
ATOM 1440 N N . TYR A 1 187 ? 10.148 -11.875 5.488 1 97.44 187 TYR A N 1
ATOM 1441 C CA . TYR A 1 187 ? 11.289 -12.344 6.262 1 97.44 187 TYR A CA 1
ATOM 1442 C C . TYR A 1 187 ? 10.992 -12.305 7.754 1 97.44 187 TYR A C 1
ATOM 1444 O O . TYR A 1 187 ? 11.648 -12.992 8.547 1 97.44 187 TYR A O 1
ATOM 1452 N N . GLU A 1 188 ? 10.062 -11.492 8.156 1 95.88 188 GLU A N 1
ATOM 1453 C CA . GLU A 1 188 ? 9.539 -11.461 9.516 1 95.88 188 GLU A CA 1
ATOM 1454 C C . GLU A 1 188 ? 8.094 -11.953 9.562 1 95.88 188 GLU A C 1
ATOM 1456 O O . GLU A 1 188 ? 7.195 -11.305 9.031 1 95.88 188 GLU A O 1
ATOM 1461 N N . PRO A 1 189 ? 7.887 -13.047 10.258 1 94.69 189 PRO A N 1
ATOM 1462 C CA . PRO A 1 189 ? 6.551 -13.648 10.266 1 94.69 189 PRO A CA 1
ATOM 1463 C C . PRO A 1 189 ? 5.465 -12.672 10.703 1 94.69 189 PRO A C 1
ATOM 1465 O O . PRO A 1 189 ? 4.344 -12.719 10.195 1 94.69 189 PRO A O 1
ATOM 1468 N N . GLU A 1 190 ? 5.82 -11.828 11.633 1 94.81 190 GLU A N 1
ATOM 1469 C CA . GLU A 1 190 ? 4.836 -10.867 12.109 1 94.81 190 GLU A CA 1
ATOM 1470 C C . GLU A 1 190 ? 4.441 -9.883 11.016 1 94.81 190 GLU A C 1
ATOM 1472 O O . GLU A 1 190 ? 3.283 -9.469 10.93 1 94.81 190 GLU A O 1
ATOM 1477 N N . LEU A 1 191 ? 5.371 -9.492 10.164 1 97.12 191 LEU A N 1
ATOM 1478 C CA . LEU A 1 191 ? 5.07 -8.578 9.062 1 97.12 191 LEU A CA 1
ATOM 1479 C C . LEU A 1 191 ? 4.211 -9.273 8.008 1 97.12 191 LEU A C 1
ATOM 1481 O O . LEU A 1 191 ? 3.352 -8.641 7.387 1 97.12 191 LEU A O 1
ATOM 1485 N N . HIS A 1 192 ? 4.5 -10.578 7.801 1 98.25 192 HIS A N 1
ATOM 1486 C CA . HIS A 1 192 ? 3.654 -11.367 6.91 1 98.25 192 HIS A CA 1
ATOM 1487 C C . HIS A 1 192 ? 2.201 -11.352 7.371 1 98.25 192 HIS A C 1
ATOM 1489 O O . HIS A 1 192 ? 1.304 -11 6.602 1 98.25 192 HIS A O 1
ATOM 1495 N N . LEU A 1 193 ? 2.002 -11.602 8.609 1 97.94 193 LEU A N 1
ATOM 1496 C CA . LEU A 1 193 ? 0.656 -11.68 9.172 1 97.94 193 LEU A CA 1
ATOM 1497 C C . LEU A 1 193 ? -0.016 -10.312 9.156 1 97.94 193 LEU A C 1
ATOM 1499 O O . LEU A 1 193 ? -1.195 -10.195 8.82 1 97.94 193 LEU A O 1
ATOM 1503 N N . SER A 1 194 ? 0.73 -9.281 9.555 1 97.94 194 SER A N 1
ATOM 1504 C CA . SER A 1 194 ? 0.205 -7.918 9.562 1 97.94 194 SER A CA 1
ATOM 1505 C C . SER A 1 194 ? -0.24 -7.492 8.172 1 97.94 194 SER A C 1
ATOM 1507 O O . SER A 1 194 ? -1.311 -6.902 8.008 1 97.94 194 SER A O 1
ATOM 1509 N N . ALA A 1 195 ? 0.593 -7.816 7.199 1 98.75 195 ALA A N 1
ATOM 1510 C CA . ALA A 1 195 ? 0.276 -7.453 5.82 1 98.75 195 ALA A CA 1
ATOM 1511 C C . ALA A 1 195 ? -0.974 -8.18 5.336 1 98.75 195 ALA A C 1
ATOM 1513 O O . ALA A 1 195 ? -1.841 -7.582 4.695 1 98.75 195 ALA A O 1
ATOM 1514 N N . LEU A 1 196 ? -1.058 -9.461 5.641 1 98.75 196 LEU A N 1
ATOM 1515 C CA . LEU A 1 196 ? -2.238 -10.227 5.266 1 98.75 196 LEU A CA 1
ATOM 1516 C C . LEU A 1 196 ? -3.498 -9.633 5.883 1 98.75 196 LEU A C 1
ATOM 1518 O O . LEU A 1 196 ? -4.52 -9.492 5.211 1 98.75 196 LEU A O 1
ATOM 1522 N N . GLU A 1 197 ? -3.416 -9.281 7.105 1 98.44 197 GLU A N 1
ATOM 1523 C CA . GLU A 1 197 ? -4.574 -8.742 7.805 1 98.44 197 GLU A CA 1
ATOM 1524 C C . GLU A 1 197 ? -5.027 -7.422 7.18 1 98.44 197 GLU A C 1
ATOM 1526 O O . GLU A 1 197 ? -6.219 -7.215 6.949 1 98.44 197 GLU A O 1
ATOM 1531 N N . ILE A 1 198 ? -4.09 -6.566 6.887 1 98.62 198 ILE A N 1
ATOM 1532 C CA . ILE A 1 198 ? -4.406 -5.266 6.309 1 98.62 198 ILE A CA 1
ATOM 1533 C C . ILE A 1 198 ? -5.023 -5.449 4.926 1 98.62 198 ILE A C 1
ATOM 1535 O O . ILE A 1 198 ? -6.039 -4.824 4.602 1 98.62 198 ILE A O 1
ATOM 1539 N N . MET A 1 199 ? -4.445 -6.344 4.133 1 98.81 199 MET A N 1
ATOM 1540 C CA . MET A 1 199 ? -4.984 -6.578 2.793 1 98.81 199 MET A CA 1
ATOM 1541 C C . MET A 1 199 ? -6.379 -7.191 2.865 1 98.81 199 MET A C 1
ATOM 1543 O O . MET A 1 199 ? -7.281 -6.777 2.135 1 98.81 199 MET A O 1
ATOM 1547 N N . GLN A 1 200 ? -6.523 -8.148 3.777 1 98.38 200 GLN A N 1
ATOM 1548 C CA . GLN A 1 200 ? -7.805 -8.82 3.943 1 98.38 200 GLN A CA 1
ATOM 1549 C C . GLN A 1 200 ? -8.891 -7.836 4.371 1 98.38 200 GLN A C 1
ATOM 1551 O O . GLN A 1 200 ? -10.016 -7.891 3.871 1 98.38 200 GLN A O 1
ATOM 1556 N N . LYS A 1 201 ? -8.578 -6.953 5.172 1 96.94 201 LYS A N 1
ATOM 1557 C CA . LYS A 1 201 ? -9.555 -6.008 5.719 1 96.94 201 LYS A CA 1
ATOM 1558 C C . LYS A 1 201 ? -9.922 -4.941 4.691 1 96.94 201 LYS A C 1
ATOM 1560 O O . LYS A 1 201 ? -11.039 -4.418 4.707 1 96.94 201 LYS A O 1
ATOM 1565 N N . ASN A 1 202 ? -9.016 -4.703 3.77 1 97.62 202 ASN A N 1
ATOM 1566 C CA . ASN A 1 202 ? -9.234 -3.5 2.975 1 97.62 202 ASN A CA 1
ATOM 1567 C C . ASN A 1 202 ? -9.539 -3.836 1.519 1 97.62 202 ASN A C 1
ATOM 1569 O O . ASN A 1 202 ? -10.461 -3.266 0.923 1 97.62 202 ASN A O 1
ATOM 1573 N N . PHE A 1 203 ? -8.734 -4.844 0.937 1 98.31 203 PHE A N 1
ATOM 1574 C CA . PHE A 1 203 ? -8.938 -4.805 -0.506 1 98.31 203 PHE A CA 1
ATOM 1575 C C . PHE A 1 203 ? -8.719 -6.18 -1.124 1 98.31 203 PHE A C 1
ATOM 1577 O O . PHE A 1 203 ? -8.758 -6.328 -2.348 1 98.31 203 PHE A O 1
ATOM 1584 N N . ALA A 1 204 ? -8.484 -7.242 -0.345 1 98.75 204 ALA A N 1
ATOM 1585 C CA . ALA A 1 204 ? -8.172 -8.539 -0.939 1 98.75 204 ALA A CA 1
ATOM 1586 C C . ALA A 1 204 ? -8.883 -9.664 -0.197 1 98.75 204 ALA A C 1
ATOM 1588 O O . ALA A 1 204 ? -9.266 -9.508 0.966 1 98.75 204 ALA A O 1
ATOM 1589 N N . LEU A 1 205 ? -9.117 -10.75 -0.892 1 98.69 205 LEU A N 1
ATOM 1590 C CA . LEU A 1 205 ? -9.531 -12.008 -0.285 1 98.69 205 LEU A CA 1
ATOM 1591 C C . LEU A 1 205 ? -8.336 -12.938 -0.094 1 98.69 205 LEU A C 1
ATOM 1593 O O . LEU A 1 205 ? -7.449 -13 -0.948 1 98.69 205 LEU A O 1
ATOM 1597 N N . LEU A 1 206 ? -8.305 -13.656 1.018 1 98.69 206 LEU A N 1
ATOM 1598 C CA . LEU A 1 206 ? -7.25 -14.633 1.27 1 98.69 206 LEU A CA 1
ATOM 1599 C C . LEU A 1 206 ? -7.703 -16.031 0.89 1 98.69 206 LEU A C 1
ATOM 1601 O O . LEU A 1 206 ? -8.859 -16.406 1.13 1 98.69 206 LEU A O 1
ATOM 1605 N N . ILE A 1 207 ? -6.82 -16.734 0.297 1 98.56 207 ILE A N 1
ATOM 1606 C CA . ILE A 1 207 ? -7.074 -18.109 -0.092 1 98.56 207 ILE A CA 1
ATOM 1607 C C . ILE A 1 207 ? -5.82 -18.953 0.144 1 98.56 207 ILE A C 1
ATOM 1609 O O . ILE A 1 207 ? -4.719 -18.422 0.272 1 98.56 207 ILE A O 1
ATOM 1613 N N . HIS A 1 208 ? -6.023 -20.281 0.271 1 98.06 208 HIS A N 1
ATOM 1614 C CA . HIS A 1 208 ? -4.895 -21.203 0.418 1 98.06 208 HIS A CA 1
ATOM 1615 C C . HIS A 1 208 ? -4.559 -21.875 -0.906 1 98.06 208 HIS A C 1
ATOM 1617 O O . HIS A 1 208 ? -5.426 -22.031 -1.771 1 98.06 208 HIS A O 1
ATOM 1623 N N . THR A 1 209 ? -3.268 -22.281 -0.98 1 98.5 209 THR A N 1
ATOM 1624 C CA . THR A 1 209 ? -2.801 -23.031 -2.141 1 98.5 209 THR A CA 1
ATOM 1625 C C . THR A 1 209 ? -3.744 -24.188 -2.449 1 98.5 209 THR A C 1
ATOM 1627 O O . THR A 1 209 ? -4.18 -24.344 -3.592 1 98.5 209 THR A O 1
ATOM 1630 N N . GLU A 1 210 ? -4.105 -24.938 -1.452 1 97.81 210 GLU A N 1
ATOM 1631 C CA . GLU A 1 210 ? -4.914 -26.141 -1.655 1 97.81 210 GLU A CA 1
ATOM 1632 C C . GLU A 1 210 ? -6.301 -25.781 -2.182 1 97.81 210 GLU A C 1
ATOM 1634 O O . GLU A 1 210 ? -6.887 -26.547 -2.959 1 97.81 210 GLU A O 1
ATOM 163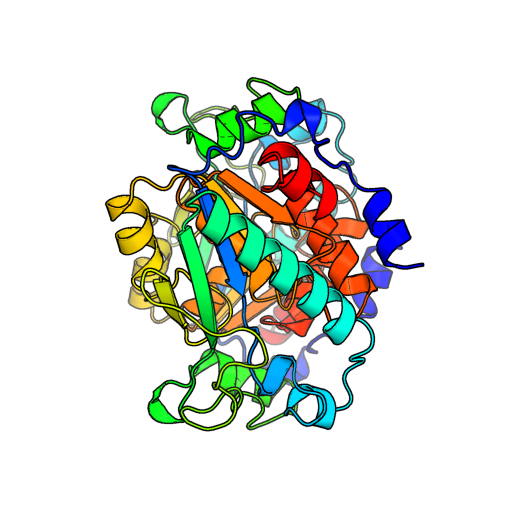9 N N . ASP A 1 211 ? -6.84 -24.672 -1.784 1 97.81 211 ASP A N 1
ATOM 1640 C CA . ASP A 1 211 ? -8.148 -24.234 -2.256 1 97.81 211 ASP A CA 1
ATOM 1641 C C . ASP A 1 211 ? -8.094 -23.828 -3.73 1 97.81 211 ASP A C 1
ATOM 1643 O O . ASP A 1 211 ? -9.039 -24.078 -4.48 1 97.81 211 ASP A O 1
ATOM 1647 N N . VAL A 1 212 ? -7.039 -23.203 -4.176 1 98.5 212 VAL A N 1
ATOM 1648 C CA . VAL A 1 212 ? -6.852 -22.844 -5.578 1 98.5 212 VAL A CA 1
ATOM 1649 C C . VAL A 1 212 ? -6.785 -24.109 -6.43 1 98.5 212 VAL A C 1
ATOM 1651 O O . VAL A 1 212 ? -7.496 -24.234 -7.43 1 98.5 212 VAL A O 1
ATOM 1654 N N . LEU A 1 213 ? -5.941 -25.094 -5.984 1 98.12 213 LEU A N 1
ATOM 1655 C CA . LEU A 1 213 ? -5.766 -26.328 -6.723 1 98.12 213 LEU A CA 1
ATOM 1656 C C . LEU A 1 213 ? -7.086 -27.094 -6.836 1 98.12 213 LEU A C 1
ATOM 1658 O O . LEU A 1 213 ? -7.434 -27.578 -7.91 1 98.12 213 LEU A O 1
ATOM 1662 N N . ALA A 1 214 ? -7.801 -27.109 -5.754 1 97.25 214 ALA A N 1
ATOM 1663 C CA . ALA A 1 214 ? -9.094 -27.797 -5.742 1 97.25 214 ALA A CA 1
ATOM 1664 C C . ALA A 1 214 ? -10.086 -27.109 -6.68 1 97.25 214 ALA A C 1
ATOM 1666 O O . ALA A 1 214 ? -10.844 -27.781 -7.383 1 97.25 214 ALA A O 1
ATOM 1667 N N . SER A 1 215 ? -10.078 -25.797 -6.629 1 96.25 215 SER A N 1
ATOM 1668 C CA . SER A 1 215 ? -11.008 -25.031 -7.461 1 96.25 215 SER A CA 1
ATOM 1669 C C . SER A 1 215 ? -10.742 -25.281 -8.945 1 96.25 215 SER A C 1
ATOM 1671 O O . SER A 1 215 ? -11.672 -25.281 -9.758 1 96.25 215 SER A O 1
ATOM 1673 N N . TRP A 1 216 ? -9.523 -25.484 -9.344 1 95.25 216 TRP A N 1
ATOM 1674 C CA . TRP A 1 216 ? -9.141 -25.719 -10.727 1 95.25 216 TRP A CA 1
ATOM 1675 C C . TRP A 1 216 ? -9.188 -27.219 -11.055 1 95.25 216 TRP A C 1
ATOM 1677 O O . TRP A 1 216 ? -8.797 -27.625 -12.141 1 95.25 216 TRP A O 1
ATOM 1687 N N . LYS A 1 217 ? -9.734 -28.062 -10.203 1 92.81 217 LYS A N 1
ATOM 1688 C CA . LYS A 1 217 ? -9.922 -29.5 -10.352 1 92.81 217 LYS A CA 1
ATOM 1689 C C . LYS A 1 217 ? -8.609 -30.188 -10.688 1 92.81 217 LYS A C 1
ATOM 1691 O O . LYS A 1 217 ? -8.539 -30.984 -11.633 1 92.81 217 LYS A O 1
ATOM 1696 N N . ILE A 1 218 ? -7.633 -29.703 -10.023 1 87.06 218 ILE A N 1
ATOM 1697 C CA . ILE A 1 218 ? -6.305 -30.297 -10.125 1 87.06 218 ILE A CA 1
ATOM 1698 C C . ILE A 1 218 ? -6.016 -31.141 -8.891 1 87.06 218 ILE A C 1
ATOM 1700 O O . ILE A 1 218 ? -6.402 -30.781 -7.773 1 87.06 218 ILE A O 1
ATOM 1704 N N . MET B 1 1 ? -1.734 3.771 25.812 1 39.38 1 MET B N 1
ATOM 1705 C CA . MET B 1 1 ? -0.98 2.523 25.703 1 39.38 1 MET B CA 1
ATOM 1706 C C . MET B 1 1 ? -0.489 2.301 24.281 1 39.38 1 MET B C 1
ATOM 1708 O O . MET B 1 1 ? 0.7 2.064 24.062 1 39.38 1 MET B O 1
ATOM 1712 N N . MET B 1 2 ? -1.449 2.357 23.203 1 43.97 2 MET B N 1
ATOM 1713 C CA . MET B 1 2 ? -1.162 2.01 21.812 1 43.97 2 MET B CA 1
ATOM 1714 C C . MET B 1 2 ? -0.203 3.018 21.188 1 43.97 2 MET B C 1
ATOM 1716 O O . MET B 1 2 ? 0.684 2.641 20.422 1 43.97 2 MET B O 1
ATOM 1720 N N . ASN B 1 3 ? -0.349 4.387 21.547 1 48.38 3 ASN B N 1
ATOM 1721 C CA . ASN B 1 3 ? 0.619 5.402 21.141 1 48.38 3 ASN B CA 1
ATOM 1722 C C . ASN B 1 3 ? 2.012 5.102 21.688 1 48.38 3 ASN B C 1
ATOM 1724 O O . ASN B 1 3 ? 3.016 5.406 21.047 1 48.38 3 ASN B O 1
ATOM 1728 N N . GLU B 1 4 ? 1.903 4.367 22.688 1 50.19 4 GLU B N 1
ATOM 1729 C CA . GLU B 1 4 ? 3.164 4.02 23.344 1 50.19 4 GLU B CA 1
ATOM 1730 C C . GLU B 1 4 ? 3.906 2.936 22.562 1 50.19 4 GLU B C 1
ATOM 1732 O O . GLU B 1 4 ? 5.129 2.986 22.438 1 50.19 4 GLU B O 1
ATOM 1737 N N . LEU B 1 5 ? 3.102 1.971 21.984 1 61.06 5 LEU B N 1
ATOM 1738 C CA . LEU B 1 5 ? 3.768 0.896 21.25 1 61.06 5 LEU B CA 1
ATOM 1739 C C . LEU B 1 5 ? 4.344 1.407 19.938 1 61.06 5 LEU B C 1
ATOM 1741 O O . LEU B 1 5 ? 5.387 0.933 19.484 1 61.06 5 LEU B O 1
ATOM 1745 N N . ALA B 1 6 ? 3.68 2.455 19.422 1 78.31 6 ALA B N 1
ATOM 1746 C CA . ALA B 1 6 ? 4.215 3.08 18.219 1 78.31 6 ALA B CA 1
ATOM 1747 C C . ALA B 1 6 ? 5.555 3.758 18.5 1 78.31 6 ALA B C 1
ATOM 1749 O O . ALA B 1 6 ? 6.41 3.84 17.625 1 78.31 6 ALA B O 1
ATOM 1750 N N . SER B 1 7 ? 5.66 4.082 19.719 1 76.12 7 SER B N 1
ATOM 1751 C CA . SER B 1 7 ? 6.871 4.785 20.125 1 76.12 7 SER B CA 1
ATOM 1752 C C . SER B 1 7 ? 8.086 3.863 20.094 1 76.12 7 SER B C 1
ATOM 1754 O O . SER B 1 7 ? 9.227 4.328 20.109 1 76.12 7 SER B O 1
ATOM 1756 N N . GLU B 1 8 ? 7.801 2.607 19.922 1 86.19 8 GLU B N 1
ATOM 1757 C CA . GLU B 1 8 ? 8.898 1.65 19.922 1 86.19 8 GLU B CA 1
ATOM 1758 C C . GLU B 1 8 ? 9.508 1.525 18.516 1 86.19 8 GLU B C 1
ATOM 1760 O O . GLU B 1 8 ? 10.633 1.048 18.359 1 86.19 8 GLU B O 1
ATOM 1765 N N . LEU B 1 9 ? 8.797 2.004 17.547 1 94.88 9 LEU B N 1
ATOM 1766 C CA . LEU B 1 9 ? 9.336 2.023 16.188 1 94.88 9 LEU B CA 1
ATOM 1767 C C . LEU B 1 9 ? 10.32 3.172 16.016 1 94.88 9 LEU B C 1
ATOM 1769 O O . LEU B 1 9 ? 10.211 4.203 16.672 1 94.88 9 LEU B O 1
ATOM 1773 N N . PRO B 1 10 ? 11.367 2.971 15.148 1 95.56 10 PRO B N 1
ATOM 1774 C CA . PRO B 1 10 ? 12.305 4.07 14.914 1 95.56 10 PRO B CA 1
ATOM 1775 C C . PRO B 1 10 ? 11.617 5.348 14.445 1 95.56 10 PRO B C 1
ATOM 1777 O O . PRO B 1 10 ? 10.758 5.297 13.555 1 95.56 10 PRO B O 1
ATOM 1780 N N . HIS B 1 11 ? 11.891 6.484 15.109 1 97.44 11 HIS B N 1
ATOM 1781 C CA . HIS B 1 11 ? 11.383 7.805 14.75 1 97.44 11 HIS B CA 1
ATOM 1782 C C . HIS B 1 11 ? 12.531 8.789 14.531 1 97.44 11 HIS B C 1
ATOM 1784 O O . HIS B 1 11 ? 13.609 8.641 15.109 1 97.44 11 HIS B O 1
ATOM 1790 N N . ILE B 1 12 ? 12.273 9.719 13.617 1 96.69 12 ILE B N 1
ATOM 1791 C CA . ILE B 1 12 ? 13.227 10.805 13.406 1 96.69 12 ILE B CA 1
ATOM 1792 C C . ILE B 1 12 ? 12.992 11.906 14.438 1 96.69 12 ILE B C 1
ATOM 1794 O O . ILE B 1 12 ? 11.867 12.383 14.609 1 96.69 12 ILE B O 1
ATOM 1798 N N . ALA B 1 13 ? 14.047 12.305 15.078 1 94.12 13 ALA B N 1
ATOM 1799 C CA . ALA B 1 13 ? 13.961 13.359 16.078 1 94.12 13 ALA B CA 1
ATOM 1800 C C . ALA B 1 13 ? 14.047 14.742 15.438 1 94.12 13 ALA B C 1
ATOM 1802 O O . ALA B 1 13 ? 14.508 14.875 14.305 1 94.12 13 ALA B O 1
ATOM 1803 N N . SER B 1 14 ? 13.602 15.711 16.234 1 93.12 14 SER B N 1
ATOM 1804 C CA . SER B 1 14 ? 13.5 17.078 15.719 1 93.12 14 SER B CA 1
ATOM 1805 C C . SER B 1 14 ? 14.844 17.578 15.195 1 93.12 14 SER B C 1
ATOM 1807 O O . SER B 1 14 ? 14.906 18.25 14.164 1 93.12 14 SER B O 1
ATOM 1809 N N . ASP B 1 15 ? 15.891 17.297 15.867 1 90.88 15 ASP B N 1
ATOM 1810 C CA . ASP B 1 15 ? 17.203 17.797 15.5 1 90.88 15 ASP B CA 1
ATOM 1811 C C . ASP B 1 15 ? 17.688 17.203 14.18 1 90.88 15 ASP B C 1
ATOM 1813 O O . ASP B 1 15 ? 18.469 17.812 13.453 1 90.88 15 ASP B O 1
ATOM 1817 N N . GLN B 1 16 ? 17.188 16.031 13.82 1 92.12 16 GLN B N 1
ATOM 1818 C CA . GLN B 1 16 ? 17.531 15.367 12.57 1 92.12 16 GLN B CA 1
ATOM 1819 C C . GLN B 1 16 ? 16.578 15.766 11.445 1 92.12 16 GLN B C 1
ATOM 1821 O O . GLN B 1 16 ? 16.922 15.633 10.266 1 92.12 16 GLN B O 1
ATOM 1826 N N . LEU B 1 17 ? 15.477 16.203 11.906 1 95.12 17 LEU B N 1
ATOM 1827 C CA . LEU B 1 17 ? 14.398 16.484 10.969 1 95.12 17 LEU B CA 1
ATOM 1828 C C . LEU B 1 17 ? 14.617 17.812 10.266 1 95.12 17 LEU B C 1
ATOM 1830 O O . LEU B 1 17 ? 14.125 18.031 9.156 1 95.12 17 LEU B O 1
ATOM 1834 N N . ASN B 1 18 ? 15.594 18.5 11 1 86.88 18 ASN B N 1
ATOM 1835 C CA . ASN B 1 18 ? 15.906 19.812 10.445 1 86.88 18 ASN B CA 1
ATOM 1836 C C . ASN B 1 18 ? 16.516 19.703 9.055 1 86.88 18 ASN B C 1
ATOM 1838 O O . ASN B 1 18 ? 17.406 18.891 8.82 1 86.88 18 ASN B O 1
ATOM 1842 N N . GLY B 1 19 ? 16.031 20.094 7.984 1 90.38 19 GLY B N 1
ATOM 1843 C CA . GLY B 1 19 ? 16.531 20.062 6.621 1 90.38 19 GLY B CA 1
ATOM 1844 C C . GLY B 1 19 ? 15.805 19.062 5.742 1 90.38 19 GLY B C 1
ATOM 1845 O O . GLY B 1 19 ? 15.938 19.094 4.516 1 90.38 19 GLY B O 1
ATOM 1846 N N . MET B 1 20 ? 15.141 18.219 6.473 1 96.5 20 MET B N 1
ATOM 1847 C CA . MET B 1 20 ? 14.453 17.188 5.699 1 96.5 20 MET B CA 1
ATOM 1848 C C . MET B 1 20 ? 13.078 17.672 5.254 1 96.5 20 MET B C 1
ATOM 1850 O O . MET B 1 20 ? 12.547 17.203 4.238 1 96.5 20 MET B O 1
ATOM 1854 N N . ILE B 1 21 ? 12.523 18.562 6.031 1 97.94 21 ILE B N 1
ATOM 1855 C CA . ILE B 1 21 ? 11.172 19 5.734 1 97.94 21 ILE B CA 1
ATOM 1856 C C . ILE B 1 21 ? 11.148 20.531 5.551 1 97.94 21 ILE B C 1
ATOM 1858 O O . ILE B 1 21 ? 10.414 21.234 6.242 1 97.94 21 ILE B O 1
ATOM 1862 N N . ILE B 1 22 ? 11.859 20.969 4.527 1 96.56 22 ILE B N 1
ATOM 1863 C CA . ILE B 1 22 ? 11.938 22.375 4.16 1 96.56 22 ILE B CA 1
ATOM 1864 C C . ILE B 1 22 ? 10.562 22.875 3.725 1 96.56 22 ILE B C 1
ATOM 1866 O O . ILE B 1 22 ? 9.961 22.328 2.801 1 96.56 22 ILE B O 1
ATOM 1870 N N . PRO B 1 23 ? 10.062 23.938 4.344 1 97.62 23 PRO B N 1
ATOM 1871 C CA . PRO B 1 23 ? 8.68 24.359 4.121 1 97.62 23 PRO B CA 1
ATOM 1872 C C . PRO B 1 23 ? 8.359 24.562 2.641 1 97.62 23 PRO B C 1
ATOM 1874 O O . PRO B 1 23 ? 7.312 24.109 2.168 1 97.62 23 PRO B O 1
ATOM 1877 N N . SER B 1 24 ? 9.211 25.125 1.824 1 97.62 24 SER B N 1
ATOM 1878 C CA . SER B 1 24 ? 8.93 25.469 0.433 1 97.62 24 SER B CA 1
ATOM 1879 C C . SER B 1 24 ? 8.883 24.219 -0.444 1 97.62 24 SER B C 1
ATOM 1881 O O . SER B 1 24 ? 8.422 24.281 -1.586 1 97.62 24 SER B O 1
ATOM 1883 N N . LYS B 1 25 ? 9.32 23.062 0.06 1 98.31 25 LYS B N 1
ATOM 1884 C CA . LYS B 1 25 ? 9.391 21.844 -0.726 1 98.31 25 LYS B CA 1
ATOM 1885 C C . LYS B 1 25 ? 8.57 20.734 -0.08 1 98.31 25 LYS B C 1
ATOM 1887 O O . LYS B 1 25 ? 8.68 19.562 -0.466 1 98.31 25 LYS B O 1
ATOM 1892 N N . THR B 1 26 ? 7.848 21.109 0.948 1 98.69 26 THR B N 1
ATOM 1893 C CA . THR B 1 26 ? 7.113 20.141 1.744 1 98.69 26 THR B CA 1
ATOM 1894 C C . THR B 1 26 ? 5.613 20.406 1.696 1 98.69 26 THR B C 1
ATOM 1896 O O . THR B 1 26 ? 5.195 21.578 1.67 1 98.69 26 THR B O 1
ATOM 1899 N N . CYS B 1 27 ? 4.824 19.375 1.632 1 98.94 27 CYS B N 1
ATOM 1900 C CA . CYS B 1 27 ? 3.395 19.531 1.878 1 98.94 27 CYS B CA 1
ATOM 1901 C C . CYS B 1 27 ? 2.953 18.688 3.074 1 98.94 27 CYS B C 1
ATOM 1903 O O . CYS B 1 27 ? 3.586 17.688 3.402 1 98.94 27 CYS B O 1
ATOM 1905 N N . LEU B 1 28 ? 1.985 19.188 3.807 1 98.94 28 LEU B N 1
ATOM 1906 C CA . LEU B 1 28 ? 1.24 18.438 4.812 1 98.94 28 LEU B CA 1
ATOM 1907 C C . LEU B 1 28 ? -0.026 17.844 4.215 1 98.94 28 LEU B C 1
ATOM 1909 O O . LEU B 1 28 ? -0.916 18.562 3.77 1 98.94 28 LEU B O 1
ATOM 1913 N N . THR B 1 29 ? -0.094 16.516 4.18 1 99 29 THR B N 1
ATOM 1914 C CA . THR B 1 29 ? -1.222 15.812 3.572 1 99 29 THR B CA 1
ATOM 1915 C C . THR B 1 29 ? -2.227 15.383 4.637 1 99 29 THR B C 1
ATOM 1917 O O . THR B 1 29 ? -1.904 14.57 5.508 1 99 29 THR B O 1
ATOM 1920 N N . VAL B 1 30 ? -3.383 15.914 4.586 1 98.94 30 VAL B N 1
ATOM 1921 C CA . VAL B 1 30 ? -4.48 15.602 5.492 1 98.94 30 VAL B CA 1
ATOM 1922 C C . VAL B 1 30 ? -5.441 14.625 4.82 1 98.94 30 VAL B C 1
ATOM 1924 O O . VAL B 1 30 ? -6.254 15.016 3.98 1 98.94 30 VAL B O 1
ATOM 1927 N N . VAL B 1 31 ? -5.422 13.391 5.277 1 98.94 31 VAL B N 1
ATOM 1928 C CA . VAL B 1 31 ? -6.117 12.305 4.594 1 98.94 31 VAL B CA 1
ATOM 1929 C C . VAL B 1 31 ? -7.461 12.047 5.266 1 98.94 31 VAL B C 1
ATOM 1931 O O . VAL B 1 31 ? -7.512 11.602 6.414 1 98.94 31 VAL B O 1
ATOM 1934 N N . ASP B 1 32 ? -8.523 12.328 4.645 1 98.75 32 ASP B N 1
ATOM 1935 C CA . ASP B 1 32 ? -9.875 11.812 4.848 1 98.75 32 ASP B CA 1
ATOM 1936 C C . ASP B 1 32 ? -10.438 12.258 6.191 1 98.75 32 ASP B C 1
ATOM 1938 O O . ASP B 1 32 ? -11.055 11.469 6.906 1 98.75 32 ASP B O 1
ATOM 1942 N N . VAL B 1 33 ? -10.102 13.492 6.582 1 98.75 33 VAL B N 1
ATOM 1943 C CA . VAL B 1 33 ? -10.836 14.07 7.703 1 98.75 33 VAL B CA 1
ATOM 1944 C C . VAL B 1 33 ? -12.203 14.555 7.234 1 98.75 33 VAL B C 1
ATOM 1946 O O . VAL B 1 33 ? -12.398 15.75 6.992 1 98.75 33 VAL B O 1
ATOM 1949 N N . GLN B 1 34 ? -13.086 13.664 7.078 1 98.5 34 GLN B N 1
ATOM 1950 C CA . GLN B 1 34 ? -14.43 13.914 6.559 1 98.5 34 GLN B CA 1
ATOM 1951 C C . GLN B 1 34 ? -15.484 13.203 7.402 1 98.5 34 GLN B C 1
ATOM 1953 O O . GLN B 1 34 ? -15.164 12.328 8.203 1 98.5 34 GLN B O 1
ATOM 1958 N N . LYS B 1 35 ? -16.688 13.492 7.211 1 98.31 35 LYS B N 1
ATOM 1959 C CA . LYS B 1 35 ? -17.781 13.125 8.094 1 98.31 35 LYS B CA 1
ATOM 1960 C C . LYS B 1 35 ? -17.859 11.609 8.289 1 98.31 35 LYS B C 1
ATOM 1962 O O . LYS B 1 35 ? -17.766 11.117 9.414 1 98.31 35 LYS B O 1
ATOM 1967 N N . ASP B 1 36 ? -17.953 10.852 7.234 1 98.44 36 ASP B N 1
ATOM 1968 C CA . ASP B 1 36 ? -18.172 9.406 7.332 1 98.44 36 ASP B CA 1
ATOM 1969 C C . ASP B 1 36 ? -17.078 8.734 8.141 1 98.44 36 ASP B C 1
ATOM 1971 O O . ASP B 1 36 ? -17.328 7.773 8.867 1 98.44 36 ASP B O 1
ATOM 1975 N N . PHE B 1 37 ? -15.867 9.273 8.062 1 98.44 37 PHE B N 1
ATOM 1976 C CA . PHE B 1 37 ? -14.727 8.602 8.68 1 98.44 37 PHE B CA 1
ATOM 1977 C C . PHE B 1 37 ? -14.5 9.102 10.094 1 98.44 37 PHE B C 1
ATOM 1979 O O . PHE B 1 37 ? -14.008 8.367 10.953 1 98.44 37 PHE B O 1
ATOM 1986 N N . THR B 1 38 ? -14.883 10.383 10.375 1 98.38 38 THR B N 1
ATOM 1987 C CA . THR B 1 38 ? -14.258 10.953 11.562 1 98.38 38 THR B CA 1
ATOM 1988 C C . THR B 1 38 ? -15.312 11.57 12.477 1 98.38 38 THR B C 1
ATOM 1990 O O . THR B 1 38 ? -15.055 11.805 13.656 1 98.38 38 THR B O 1
ATOM 1993 N N . ALA B 1 39 ? -16.453 11.914 11.969 1 97.88 39 ALA B N 1
ATOM 1994 C CA . ALA B 1 39 ? -17.484 12.5 12.82 1 97.88 39 ALA B CA 1
ATOM 1995 C C . ALA B 1 39 ? -18.094 11.453 13.75 1 97.88 39 ALA B C 1
ATOM 1997 O O . ALA B 1 39 ? -18.281 10.297 13.367 1 97.88 39 ALA B O 1
ATOM 1998 N N . PRO B 1 40 ? -18.438 11.844 14.945 1 96 40 PRO B N 1
ATOM 1999 C CA . PRO B 1 40 ? -19.016 10.898 15.898 1 96 40 PRO B CA 1
ATOM 2000 C C . PRO B 1 40 ? -20.312 10.273 15.391 1 96 40 PRO B C 1
ATOM 2002 O O . PRO B 1 40 ? -20.672 9.172 15.797 1 96 40 PRO B O 1
ATOM 2005 N N . ASP B 1 41 ? -21 10.945 14.562 1 95.25 41 ASP B N 1
ATOM 2006 C CA . ASP B 1 41 ? -22.25 10.43 14 1 95.25 41 ASP B CA 1
ATOM 2007 C C . ASP B 1 41 ? -22.062 10.023 12.539 1 95.25 41 ASP B C 1
ATOM 2009 O O . ASP B 1 41 ? -23.031 9.875 11.797 1 95.25 41 ASP B O 1
ATOM 2013 N N . GLY B 1 42 ? -20.844 9.93 12.086 1 97.06 42 GLY B N 1
ATOM 2014 C CA . GLY B 1 42 ? -20.531 9.508 10.727 1 97.06 42 GLY B CA 1
ATOM 2015 C C . GLY B 1 42 ? -20.812 8.039 10.484 1 97.06 42 GLY B C 1
ATOM 2016 O O . GLY B 1 42 ? -21.156 7.301 11.414 1 97.06 42 GLY B O 1
ATOM 2017 N N . LEU B 1 43 ? -20.734 7.66 9.305 1 97.12 43 LEU B N 1
ATOM 2018 C CA . LEU B 1 43 ? -21.109 6.312 8.891 1 97.12 43 LEU B CA 1
ATOM 2019 C C . LEU B 1 43 ? -20.266 5.266 9.609 1 97.12 43 LEU B C 1
ATOM 2021 O O . LEU B 1 43 ? -20.797 4.262 10.094 1 97.12 43 LEU B O 1
ATOM 2025 N N . VAL B 1 44 ? -18.969 5.457 9.719 1 97.19 44 VAL B N 1
ATOM 2026 C CA . VAL B 1 44 ? -18.078 4.48 10.32 1 97.19 44 VAL B CA 1
ATOM 2027 C C . VAL B 1 44 ? -18.438 4.281 11.789 1 97.19 44 VAL B C 1
ATOM 2029 O O . VAL B 1 44 ? -18.469 3.15 12.281 1 97.19 44 VAL B O 1
ATOM 2032 N N . ALA B 1 45 ? -18.641 5.387 12.461 1 96.75 45 ALA B N 1
ATOM 2033 C CA . ALA B 1 45 ? -19.078 5.305 13.852 1 96.75 45 ALA B CA 1
ATOM 2034 C C . ALA B 1 45 ? -20.391 4.52 13.969 1 96.75 45 ALA B C 1
ATOM 2036 O O . ALA B 1 45 ? -20.562 3.719 14.891 1 96.75 45 ALA B O 1
ATOM 2037 N N . GLN B 1 46 ? -21.266 4.719 13.031 1 95.5 46 GLN B N 1
ATOM 2038 C CA . GLN B 1 46 ? -22.562 4.055 13.039 1 95.5 46 GLN B CA 1
ATOM 2039 C C . GLN B 1 46 ? -22.422 2.547 12.859 1 95.5 46 GLN B C 1
ATOM 2041 O O . GLN B 1 46 ? -23.25 1.772 13.344 1 95.5 46 GLN B O 1
ATOM 2046 N N . TYR B 1 47 ? -21.359 2.178 12.211 1 94.06 47 TYR B N 1
ATOM 2047 C CA . TYR B 1 47 ? -21.109 0.76 11.977 1 94.06 47 TYR B CA 1
ATOM 2048 C C . TYR B 1 47 ? -20.359 0.142 13.148 1 94.06 47 TYR B C 1
ATOM 2050 O O . TYR B 1 47 ? -19.922 -1.012 13.078 1 94.06 47 TYR B O 1
ATOM 2058 N N . GLY B 1 48 ? -20.062 0.926 14.172 1 94.88 48 GLY B N 1
ATOM 2059 C CA . GLY B 1 48 ? -19.562 0.376 15.422 1 94.88 48 GLY B CA 1
ATOM 2060 C C . GLY B 1 48 ? -18.047 0.407 15.531 1 94.88 48 GLY B C 1
ATOM 2061 O O . GLY B 1 48 ? -17.469 -0.297 16.359 1 94.88 48 GLY B O 1
ATOM 2062 N N . ALA B 1 49 ? -17.406 1.149 14.719 1 96 49 ALA B N 1
ATOM 2063 C CA . ALA B 1 49 ? -15.961 1.268 14.812 1 96 49 ALA B CA 1
ATOM 2064 C C . ALA B 1 49 ? -15.547 1.912 16.125 1 96 49 ALA B C 1
ATOM 2066 O O . ALA B 1 49 ? -16.297 2.693 16.703 1 96 49 ALA B O 1
ATOM 2067 N N . ASP B 1 50 ? -14.375 1.535 16.656 1 96.62 50 ASP B N 1
ATOM 2068 C CA . ASP B 1 50 ? -13.789 2.209 17.812 1 96.62 50 ASP B CA 1
ATOM 2069 C C . ASP B 1 50 ? -13.289 3.602 17.438 1 96.62 50 ASP B C 1
ATOM 2071 O O . ASP B 1 50 ? -12.258 3.736 16.766 1 96.62 50 ASP B O 1
ATOM 2075 N N . MET B 1 51 ? -13.922 4.621 17.891 1 96.81 51 MET B N 1
ATOM 2076 C CA . MET B 1 51 ? -13.641 5.996 17.484 1 96.81 51 MET B CA 1
ATOM 2077 C C . MET B 1 51 ? -12.758 6.695 18.5 1 96.81 51 MET B C 1
ATOM 2079 O O . MET B 1 51 ? -12.547 7.91 18.422 1 96.81 51 MET B O 1
ATOM 2083 N N . THR B 1 52 ? -12.172 5.98 19.438 1 96.38 52 THR B N 1
ATOM 2084 C CA . THR B 1 52 ? -11.508 6.531 20.609 1 96.38 52 THR B CA 1
ATOM 2085 C C . THR B 1 52 ? -10.312 7.387 20.203 1 96.38 52 THR B C 1
ATOM 2087 O O . THR B 1 52 ? -10.008 8.391 20.844 1 96.38 52 THR B O 1
ATOM 2090 N N . THR B 1 53 ? -9.688 7.027 19.109 1 96.94 53 THR B N 1
ATOM 2091 C CA . THR B 1 53 ? -8.445 7.711 18.766 1 96.94 53 THR B CA 1
ATOM 2092 C C . THR B 1 53 ? -8.719 8.852 17.781 1 96.94 53 THR B C 1
ATOM 2094 O O . THR B 1 53 ? -7.812 9.617 17.453 1 96.94 53 THR B O 1
ATOM 2097 N N . VAL B 1 54 ? -9.922 8.992 17.328 1 97.94 54 VAL B N 1
ATOM 2098 C CA . VAL B 1 54 ? -10.234 9.914 16.234 1 97.94 54 VAL B CA 1
ATOM 2099 C C . VAL B 1 54 ? -10.062 11.359 16.703 1 97.94 54 VAL B C 1
ATOM 2101 O O . VAL B 1 54 ? -9.32 12.133 16.109 1 97.94 54 VAL B O 1
ATOM 2104 N N . GLU B 1 55 ? -10.648 11.68 17.812 1 97.56 55 GLU B N 1
ATOM 2105 C CA . GLU B 1 55 ? -10.641 13.055 18.297 1 97.56 55 GLU B CA 1
ATOM 2106 C C . GLU B 1 55 ? -9.219 13.523 18.609 1 97.56 55 GLU B C 1
ATOM 2108 O O . GLU B 1 55 ? -8.797 14.586 18.156 1 97.56 55 GLU B O 1
ATOM 2113 N N . PRO B 1 56 ? -8.43 12.75 19.391 1 98 56 PRO B N 1
ATOM 2114 C CA . PRO B 1 56 ? -7.055 13.188 19.641 1 98 56 PRO B CA 1
ATOM 2115 C C . PRO B 1 56 ? -6.238 13.336 18.359 1 98 56 PRO B C 1
ATOM 2117 O O . PRO B 1 56 ? -5.379 14.219 18.266 1 98 56 PRO B O 1
ATOM 2120 N N . THR B 1 57 ? -6.441 12.492 17.406 1 98.62 57 THR B N 1
ATOM 2121 C CA . THR B 1 57 ? -5.73 12.562 16.141 1 98.62 57 THR B CA 1
ATOM 2122 C C . THR B 1 57 ? -6.094 13.844 15.391 1 98.62 57 THR B C 1
ATOM 2124 O O . THR B 1 57 ? -5.211 14.555 14.914 1 98.62 57 THR B O 1
ATOM 2127 N N . ILE B 1 58 ? -7.379 14.156 15.32 1 98.81 58 ILE B N 1
ATOM 2128 C CA . ILE B 1 58 ? -7.832 15.367 14.641 1 98.81 58 ILE B CA 1
ATOM 2129 C C . ILE B 1 58 ? -7.227 16.594 15.312 1 98.81 58 ILE B C 1
ATOM 2131 O O . ILE B 1 58 ? -6.809 17.547 14.633 1 98.81 58 ILE B O 1
ATOM 2135 N N . HIS B 1 59 ? -7.156 16.562 16.625 1 98.75 59 HIS B N 1
ATOM 2136 C CA . HIS B 1 59 ? -6.57 17.688 17.359 1 98.75 59 HIS B CA 1
ATOM 2137 C C . HIS B 1 59 ? -5.121 17.922 16.953 1 98.75 59 HIS B C 1
ATOM 2139 O O . HIS B 1 59 ? -4.707 19.062 16.75 1 98.75 59 HIS B O 1
ATOM 2145 N N . ARG B 1 60 ? -4.383 16.891 16.812 1 98.81 60 ARG B N 1
ATOM 2146 C CA . ARG B 1 60 ? -2.986 17.016 16.406 1 98.81 60 ARG B CA 1
ATOM 2147 C C . ARG B 1 60 ? -2.881 17.5 14.969 1 98.81 60 ARG B C 1
ATOM 2149 O O . ARG B 1 60 ? -1.999 18.297 14.641 1 98.81 60 ARG B O 1
ATOM 2156 N N . ILE B 1 61 ? -3.771 17.016 14.109 1 98.94 61 ILE B N 1
ATOM 2157 C CA . ILE B 1 61 ? -3.777 17.469 12.719 1 98.94 61 ILE B CA 1
ATOM 2158 C C . ILE B 1 61 ? -4.07 18.953 12.656 1 98.94 61 ILE B C 1
ATOM 2160 O O . ILE B 1 61 ? -3.439 19.688 11.891 1 98.94 61 ILE B O 1
ATOM 2164 N N . GLU B 1 62 ? -5.027 19.391 13.469 1 98.88 62 GLU B N 1
ATOM 2165 C CA . GLU B 1 62 ? -5.355 20.812 13.523 1 98.88 62 GLU B CA 1
ATOM 2166 C C . GLU B 1 62 ? -4.129 21.641 13.875 1 98.88 62 GLU B C 1
ATOM 2168 O O . GLU B 1 62 ? -3.869 22.672 13.242 1 98.88 62 GLU B O 1
ATOM 2173 N N . LYS B 1 63 ? -3.365 21.188 14.852 1 98.75 63 LYS B N 1
ATOM 2174 C CA . LYS B 1 63 ? -2.139 21.875 15.25 1 98.75 63 LYS B CA 1
ATOM 2175 C C . LYS B 1 63 ? -1.135 21.922 14.102 1 98.75 63 LYS B C 1
ATOM 2177 O O . LYS B 1 63 ? -0.499 22.953 13.859 1 98.75 63 LYS B O 1
ATOM 2182 N N . LEU B 1 64 ? -0.999 20.859 13.414 1 98.88 64 LEU B N 1
ATOM 2183 C CA . LEU B 1 64 ? -0.048 20.766 12.312 1 98.88 64 LEU B CA 1
ATOM 2184 C C . LEU B 1 64 ? -0.469 21.641 11.148 1 98.88 64 LEU B C 1
ATOM 2186 O O . LEU B 1 64 ? 0.375 22.266 10.5 1 98.88 64 LEU B O 1
ATOM 2190 N N . VAL B 1 65 ? -1.767 21.656 10.859 1 98.88 65 VAL B N 1
ATOM 2191 C CA . VAL B 1 65 ? -2.281 22.484 9.773 1 98.88 65 VAL B CA 1
ATOM 2192 C C . VAL B 1 65 ? -2.014 23.969 10.078 1 98.88 65 VAL B C 1
ATOM 2194 O O . VAL B 1 65 ? -1.554 24.703 9.211 1 98.88 65 VAL B O 1
ATOM 2197 N N . GLU B 1 66 ? -2.322 24.359 11.289 1 98.5 66 GLU B N 1
ATOM 2198 C CA . GLU B 1 66 ? -2.051 25.719 11.703 1 98.5 66 GLU B CA 1
ATOM 2199 C C . GLU B 1 66 ? -0.571 26.062 11.555 1 98.5 66 GLU B C 1
ATOM 2201 O O . GLU B 1 66 ? -0.222 27.125 11.016 1 98.5 66 GLU B O 1
ATOM 2206 N N . ALA B 1 67 ? 0.295 25.219 12.008 1 98.56 67 ALA B N 1
ATOM 2207 C CA . ALA B 1 67 ? 1.739 25.422 11.914 1 98.56 67 ALA B CA 1
ATOM 2208 C C . ALA B 1 67 ? 2.188 25.484 10.453 1 98.56 67 ALA B C 1
ATOM 2210 O O . ALA B 1 67 ? 3.004 26.328 10.094 1 98.56 67 ALA B O 1
ATOM 2211 N N . ALA B 1 68 ? 1.689 24.594 9.641 1 98.75 68 ALA B N 1
ATOM 2212 C CA . ALA B 1 68 ? 2.033 24.547 8.219 1 98.75 68 ALA B CA 1
ATOM 2213 C C . ALA B 1 68 ? 1.723 25.875 7.539 1 98.75 68 ALA B C 1
ATOM 2215 O O . ALA B 1 68 ? 2.561 26.422 6.816 1 98.75 68 ALA B O 1
ATOM 2216 N N . ARG B 1 69 ? 0.567 26.359 7.793 1 97.75 69 ARG B N 1
ATOM 2217 C CA . ARG B 1 69 ? 0.145 27.625 7.184 1 97.75 69 ARG B CA 1
ATOM 2218 C C . ARG B 1 69 ? 1.036 28.781 7.633 1 97.75 69 ARG B C 1
ATOM 2220 O O . ARG B 1 69 ? 1.393 29.641 6.832 1 97.75 69 ARG B O 1
ATOM 2227 N N . LYS B 1 70 ? 1.401 28.75 8.859 1 97.44 70 LYS B N 1
ATOM 2228 C CA . LYS B 1 70 ? 2.244 29.812 9.414 1 97.44 70 LYS B CA 1
ATOM 2229 C C . LYS B 1 70 ? 3.604 29.844 8.727 1 97.44 70 LYS B C 1
ATOM 2231 O O . LYS B 1 70 ? 4.184 30.922 8.539 1 97.44 70 LYS B O 1
ATOM 2236 N N . VAL B 1 71 ? 4.125 28.719 8.336 1 97.5 71 VAL B N 1
ATOM 2237 C CA . VAL B 1 71 ? 5.496 28.688 7.836 1 97.5 71 VAL B CA 1
ATOM 2238 C C . VAL B 1 71 ? 5.484 28.531 6.316 1 97.5 71 VAL B C 1
ATOM 2240 O O . VAL B 1 71 ? 6.539 28.391 5.695 1 97.5 71 VAL B O 1
ATOM 2243 N N . GLY B 1 72 ? 4.344 28.438 5.711 1 97.5 72 GLY B N 1
ATOM 2244 C CA . GLY B 1 72 ? 4.23 28.438 4.262 1 97.5 72 GLY B CA 1
ATOM 2245 C C . GLY B 1 72 ? 4.262 27.031 3.664 1 97.5 72 GLY B C 1
ATOM 2246 O O . GLY B 1 72 ? 4.547 26.875 2.477 1 97.5 72 GLY B O 1
ATOM 2247 N N . VAL B 1 73 ? 4.055 26.047 4.445 1 98.5 73 VAL B N 1
ATOM 2248 C CA . VAL B 1 73 ? 3.943 24.672 3.961 1 98.5 73 VAL B CA 1
ATOM 2249 C C . VAL B 1 73 ? 2.602 24.469 3.256 1 98.5 73 VAL B C 1
ATOM 2251 O O . VAL B 1 73 ? 1.562 24.906 3.756 1 98.5 73 VAL B O 1
ATOM 2254 N N . THR B 1 74 ? 2.654 23.875 2.084 1 98.62 74 THR B N 1
ATOM 2255 C CA . THR B 1 74 ? 1.433 23.578 1.346 1 98.62 74 THR B CA 1
ATOM 2256 C C . THR B 1 74 ? 0.591 22.531 2.086 1 98.62 74 THR B C 1
ATOM 2258 O O . THR B 1 74 ? 1.108 21.5 2.523 1 98.62 74 THR B O 1
ATOM 2261 N N . VAL B 1 75 ? -0.663 22.844 2.246 1 98.94 75 VAL B N 1
ATOM 2262 C CA . VAL B 1 75 ? -1.58 21.891 2.857 1 98.94 75 VAL B CA 1
ATOM 2263 C C . VAL B 1 75 ? -2.418 21.219 1.775 1 98.94 75 VAL B C 1
ATOM 2265 O O . VAL B 1 75 ? -3 21.891 0.921 1 98.94 75 VAL B O 1
ATOM 2268 N N . VAL B 1 76 ? -2.426 19.891 1.773 1 98.94 76 VAL B N 1
ATOM 2269 C CA . VAL B 1 76 ? -3.221 19.078 0.861 1 98.94 76 VAL B CA 1
ATOM 2270 C C . VAL B 1 76 ? -4.348 18.391 1.63 1 98.94 76 VAL B C 1
ATOM 2272 O O . VAL B 1 76 ? -4.098 17.672 2.604 1 98.94 76 VAL B O 1
ATOM 2275 N N . HIS B 1 77 ? -5.562 18.641 1.258 1 98.88 77 HIS B N 1
ATOM 2276 C CA . HIS B 1 77 ? -6.719 17.922 1.776 1 98.88 77 HIS B CA 1
ATOM 2277 C C . HIS B 1 77 ? -7.184 16.859 0.793 1 98.88 77 HIS B C 1
ATOM 2279 O O . HIS B 1 77 ? -7.445 17.156 -0.375 1 98.88 77 HIS B O 1
ATOM 2285 N N . MET B 1 78 ? -7.246 15.633 1.329 1 98.12 78 MET B N 1
ATOM 2286 C CA . MET B 1 78 ? -7.746 14.516 0.531 1 98.12 78 MET B CA 1
ATOM 2287 C C . MET B 1 78 ? -9.047 13.969 1.112 1 98.12 78 MET B C 1
ATOM 2289 O O . MET B 1 78 ? -9.18 13.844 2.33 1 98.12 78 MET B O 1
ATOM 2293 N N . ARG B 1 79 ? -9.961 13.688 0.236 1 98 79 ARG B N 1
ATOM 2294 C CA . ARG B 1 79 ? -11.203 13.07 0.688 1 98 79 ARG B CA 1
ATOM 2295 C C . ARG B 1 79 ? -11.688 12.023 -0.308 1 98 79 ARG B C 1
ATOM 2297 O O . ARG B 1 79 ? -11.508 12.18 -1.518 1 98 79 ARG B O 1
ATOM 2304 N N . VAL B 1 80 ? -12.32 10.992 0.159 1 98.56 80 VAL B N 1
ATOM 2305 C CA . VAL B 1 80 ? -13.047 10.039 -0.669 1 98.56 80 VAL B CA 1
ATOM 2306 C C . VAL B 1 80 ? -14.391 10.625 -1.081 1 98.56 80 VAL B C 1
ATOM 2308 O O . VAL B 1 80 ? -15.117 11.164 -0.247 1 98.56 80 VAL B O 1
ATOM 2311 N N . VAL B 1 81 ? -14.625 10.641 -2.344 1 98.31 81 VAL B N 1
ATOM 2312 C CA . VAL B 1 81 ? -15.906 11.078 -2.889 1 98.31 81 VAL B CA 1
ATOM 2313 C C . VAL B 1 81 ? -16.453 10.016 -3.842 1 98.31 81 VAL B C 1
ATOM 2315 O O . VAL B 1 81 ? -15.875 9.766 -4.898 1 98.31 81 VAL B O 1
ATOM 2318 N N . THR B 1 82 ? -17.562 9.398 -3.463 1 97.81 82 THR B N 1
ATOM 2319 C CA . THR B 1 82 ? -18.094 8.305 -4.266 1 97.81 82 THR B CA 1
ATOM 2320 C C . THR B 1 82 ? -19.516 8.625 -4.75 1 97.81 82 THR B C 1
ATOM 2322 O O . THR B 1 82 ? -20.156 9.531 -4.227 1 97.81 82 THR B O 1
ATOM 2325 N N . SER B 1 83 ? -19.938 8 -5.77 1 97.44 83 SER B N 1
ATOM 2326 C CA . SER B 1 83 ? -21.297 7.953 -6.297 1 97.44 83 SER B CA 1
ATOM 2327 C C . SER B 1 83 ? -21.609 6.594 -6.922 1 97.44 83 SER B C 1
ATOM 2329 O O . SER B 1 83 ? -20.688 5.824 -7.215 1 97.44 83 SER B O 1
ATOM 2331 N N . PRO B 1 84 ? -22.906 6.254 -7.047 1 96.25 84 PRO B N 1
ATOM 2332 C CA . PRO B 1 84 ? -23.219 4.984 -7.707 1 96.25 84 PRO B CA 1
ATOM 2333 C C . PRO B 1 84 ? -22.562 4.852 -9.078 1 96.25 84 PRO B C 1
ATOM 2335 O O . PRO B 1 84 ? -22.141 3.756 -9.461 1 96.25 84 PRO B O 1
ATOM 2338 N N . GLU B 1 85 ? -22.359 5.984 -9.766 1 96.44 85 GLU B N 1
ATOM 2339 C CA . GLU B 1 85 ? -21.812 5.992 -11.117 1 96.44 85 GLU B CA 1
ATOM 2340 C C . GLU B 1 85 ? -20.312 5.742 -11.117 1 96.44 85 GLU B C 1
ATOM 2342 O O . GLU B 1 85 ? -19.75 5.281 -12.109 1 96.44 85 GLU B O 1
ATOM 2347 N N . THR B 1 86 ? -19.625 5.984 -9.977 1 95.69 86 THR B N 1
ATOM 2348 C CA . THR B 1 86 ? -18.172 5.906 -9.945 1 95.69 86 THR B CA 1
ATOM 2349 C C . THR B 1 86 ? -17.719 4.68 -9.156 1 95.69 86 THR B C 1
ATOM 2351 O O . THR B 1 86 ? -16.531 4.379 -9.102 1 95.69 86 THR B O 1
ATOM 2354 N N . ASP B 1 87 ? -18.688 3.912 -8.602 1 96.25 87 ASP B N 1
ATOM 2355 C CA . ASP B 1 87 ? -18.328 2.707 -7.863 1 96.25 87 ASP B CA 1
ATOM 2356 C C . ASP B 1 87 ? -17.641 1.688 -8.773 1 96.25 87 ASP B C 1
ATOM 2358 O O . ASP B 1 87 ? -18.156 1.37 -9.852 1 96.25 87 ASP B O 1
ATOM 2362 N N . SER B 1 88 ? -16.5 1.239 -8.289 1 95.31 88 SER B N 1
ATOM 2363 C CA . SER B 1 88 ? -15.773 0.252 -9.078 1 95.31 88 SER B CA 1
ATOM 2364 C C . SER B 1 88 ? -16.406 -1.131 -8.953 1 95.31 88 SER B C 1
ATOM 2366 O O . SER B 1 88 ? -16.922 -1.485 -7.891 1 95.31 88 SER B O 1
ATOM 2368 N N . GLU B 1 89 ? -16.359 -1.919 -10.031 1 96.38 89 GLU B N 1
ATOM 2369 C CA . GLU B 1 89 ? -16.875 -3.283 -10 1 96.38 89 GLU B CA 1
ATOM 2370 C C . GLU B 1 89 ? -16.109 -4.145 -9.008 1 96.38 89 GLU B C 1
ATOM 2372 O O . GLU B 1 89 ? -16.688 -4.984 -8.32 1 96.38 89 GLU B O 1
ATOM 2377 N N . ALA B 1 90 ? -14.836 -3.93 -8.93 1 96.88 90 ALA B N 1
ATOM 2378 C CA . ALA B 1 90 ? -14.008 -4.707 -8.008 1 96.88 90 ALA B CA 1
ATOM 2379 C C . ALA B 1 90 ? -14.422 -4.461 -6.562 1 96.88 90 ALA B C 1
ATOM 2381 O O . ALA B 1 90 ? -14.477 -5.398 -5.762 1 96.88 90 ALA B O 1
ATOM 2382 N N . VAL B 1 91 ? -14.703 -3.213 -6.207 1 97.31 91 VAL B N 1
ATOM 2383 C CA . VAL B 1 91 ? -15.125 -2.877 -4.852 1 97.31 91 VAL B CA 1
ATOM 2384 C C . VAL B 1 91 ? -16.484 -3.51 -4.562 1 97.31 91 VAL B C 1
ATOM 2386 O O . VAL B 1 91 ? -16.688 -4.082 -3.488 1 97.31 91 VAL B O 1
ATOM 2389 N N . LYS B 1 92 ? -17.422 -3.422 -5.543 1 97.62 92 LYS B N 1
ATOM 2390 C CA . LYS B 1 92 ? -18.75 -4.031 -5.383 1 97.62 92 LYS B CA 1
ATOM 2391 C C . LYS B 1 92 ? -18.625 -5.535 -5.16 1 97.62 92 LYS B C 1
ATOM 2393 O O . LYS B 1 92 ? -19.25 -6.078 -4.238 1 97.62 92 LYS B O 1
ATOM 2398 N N . LYS B 1 93 ? -17.828 -6.16 -5.965 1 97.44 93 LYS B N 1
ATOM 2399 C CA . LYS B 1 93 ? -17.656 -7.605 -5.871 1 97.44 93 LYS B CA 1
ATOM 2400 C C . LYS B 1 93 ? -17.031 -8 -4.539 1 97.44 93 LYS B C 1
ATOM 2402 O O . LYS B 1 93 ? -17.422 -9 -3.932 1 97.44 93 LYS B O 1
ATOM 2407 N N . LEU B 1 94 ? -16.031 -7.242 -4.102 1 98 94 LEU B N 1
ATOM 2408 C CA . LEU B 1 94 ? -15.367 -7.527 -2.83 1 98 94 LEU B CA 1
ATOM 2409 C C . LEU B 1 94 ? -16.375 -7.535 -1.687 1 98 94 LEU B C 1
ATOM 2411 O O . LEU B 1 94 ? -16.422 -8.484 -0.898 1 98 94 LEU B O 1
ATOM 2415 N N . TYR B 1 95 ? -17.188 -6.5 -1.631 1 97.06 95 TYR B N 1
ATOM 2416 C CA . TYR B 1 95 ? -18.156 -6.387 -0.54 1 97.06 95 TYR B CA 1
ATOM 2417 C C . TYR B 1 95 ? -19.234 -7.457 -0.651 1 97.06 95 TYR B C 1
ATOM 2419 O O . TYR B 1 95 ? -19.688 -8 0.36 1 97.06 95 TYR B O 1
ATOM 2427 N N . GLU B 1 96 ? -19.625 -7.762 -1.876 1 96.69 96 GLU B N 1
ATOM 2428 C CA . GLU B 1 96 ? -20.562 -8.859 -2.076 1 96.69 96 GLU B CA 1
ATOM 2429 C C . GLU B 1 96 ? -19.984 -10.18 -1.565 1 96.69 96 GLU B C 1
ATOM 2431 O O . GLU B 1 96 ? -20.656 -10.914 -0.842 1 96.69 96 GLU B O 1
ATOM 2436 N N . ARG B 1 97 ? -18.781 -10.43 -1.901 1 96.44 97 ARG B N 1
ATOM 2437 C CA . ARG B 1 97 ? -18.125 -11.688 -1.562 1 96.44 97 ARG B CA 1
ATOM 2438 C C . ARG B 1 97 ? -17.844 -11.773 -0.066 1 96.44 97 ARG B C 1
ATOM 2440 O O . ARG B 1 97 ? -17.641 -12.867 0.473 1 96.44 97 ARG B O 1
ATOM 2447 N N . ARG B 1 98 ? -17.844 -10.578 0.596 1 95.06 98 ARG B N 1
ATOM 2448 C CA . ARG B 1 98 ? -17.656 -10.531 2.041 1 95.06 98 ARG B CA 1
ATOM 2449 C C . ARG B 1 98 ? -18.984 -10.594 2.775 1 95.06 98 ARG B C 1
ATOM 2451 O O . ARG B 1 98 ? -19.031 -10.461 4 1 95.06 98 ARG B O 1
ATOM 2458 N N . GLY B 1 99 ? -20.047 -10.719 2.016 1 94 99 GLY B N 1
ATOM 2459 C CA . GLY B 1 99 ? -21.375 -10.805 2.611 1 94 99 GLY B CA 1
ATOM 2460 C C . GLY B 1 99 ? -21.938 -9.461 3.01 1 94 99 GLY B C 1
ATOM 2461 O O . GLY B 1 99 ? -22.781 -9.367 3.904 1 94 99 GLY B O 1
ATOM 2462 N N . MET B 1 100 ? -21.406 -8.367 2.422 1 94.25 100 MET B N 1
ATOM 2463 C CA . MET B 1 100 ? -21.828 -7.012 2.744 1 94.25 100 MET B CA 1
ATOM 2464 C C . MET B 1 100 ? -22.188 -6.234 1.479 1 94.25 100 MET B C 1
ATOM 2466 O O . MET B 1 100 ? -21.672 -5.137 1.26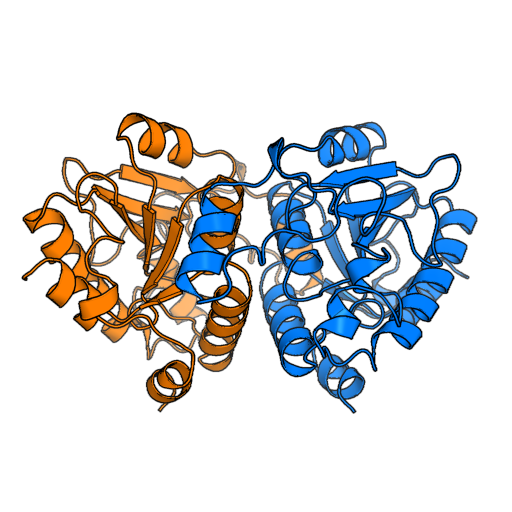1 1 94.25 100 MET B O 1
ATOM 2470 N N . PRO B 1 101 ? -23.172 -6.844 0.68 1 94.75 101 PRO B N 1
ATOM 2471 C CA . PRO B 1 101 ? -23.531 -6.098 -0.524 1 94.75 101 PRO B CA 1
ATOM 2472 C C . PRO B 1 101 ? -23.953 -4.66 -0.222 1 94.75 101 PRO B C 1
ATOM 2474 O O . PRO B 1 101 ? -24.688 -4.418 0.738 1 94.75 101 PRO B O 1
ATOM 2477 N N . GLY B 1 102 ? -23.406 -3.672 -1.032 1 93.19 102 GLY B N 1
ATOM 2478 C CA . GLY B 1 102 ? -23.719 -2.268 -0.831 1 93.19 102 GLY B CA 1
ATOM 2479 C C . GLY B 1 102 ? -22.734 -1.557 0.075 1 93.19 102 GLY B C 1
ATOM 2480 O O . GLY B 1 102 ? -22.797 -0.336 0.238 1 93.19 102 GLY B O 1
ATOM 2481 N N . GLY B 1 103 ? -21.797 -2.301 0.607 1 91.94 103 GLY B N 1
ATOM 2482 C CA . GLY B 1 103 ? -20.828 -1.761 1.548 1 91.94 103 GLY B CA 1
ATOM 2483 C C . GLY B 1 103 ? -19.922 -0.71 0.934 1 91.94 103 GLY B C 1
ATOM 2484 O O . GLY B 1 103 ? -19.266 0.055 1.652 1 91.94 103 GLY B O 1
ATOM 2485 N N . GLN B 1 104 ? -19.875 -0.652 -0.408 1 91.62 104 GLN B N 1
ATOM 2486 C CA . GLN B 1 104 ? -19.031 0.313 -1.104 1 91.62 104 GLN B CA 1
ATOM 2487 C C . GLN B 1 104 ? -19.625 1.716 -1.037 1 91.62 104 GLN B C 1
ATOM 2489 O O . GLN B 1 104 ? -18.953 2.695 -1.383 1 91.62 104 GLN B O 1
ATOM 2494 N N . ALA B 1 105 ? -20.859 1.81 -0.601 1 93.5 105 ALA B N 1
ATOM 2495 C CA . ALA B 1 105 ? -21.547 3.104 -0.562 1 93.5 105 ALA B CA 1
ATOM 2496 C C . ALA B 1 105 ? -21.078 3.924 0.642 1 93.5 105 ALA B C 1
ATOM 2498 O O . ALA B 1 105 ? -21.828 4.066 1.618 1 93.5 105 ALA B O 1
ATOM 2499 N N . ILE B 1 106 ? -19.969 4.508 0.611 1 95.38 106 ILE B N 1
ATOM 2500 C CA . ILE B 1 106 ? -19.375 5.359 1.639 1 95.38 106 ILE B CA 1
ATOM 2501 C C . ILE B 1 106 ? -18.953 6.691 1.024 1 95.38 106 ILE B C 1
ATOM 2503 O O . ILE B 1 106 ? -18.594 6.75 -0.154 1 95.38 106 ILE B O 1
ATOM 2507 N N . CYS B 1 107 ? -18.984 7.762 1.834 1 98 107 CYS B N 1
ATOM 2508 C CA . CYS B 1 107 ? -18.531 9.086 1.401 1 98 107 CYS B CA 1
ATOM 2509 C C . CYS B 1 107 ? -19.25 9.508 0.127 1 98 107 CYS B C 1
ATOM 2511 O O . CYS B 1 107 ? -18.625 9.969 -0.823 1 98 107 CYS B O 1
ATOM 2513 N N . ARG B 1 108 ? -20.531 9.273 0.087 1 97.94 108 ARG B N 1
ATOM 2514 C CA . ARG B 1 108 ? -21.312 9.688 -1.068 1 97.94 108 ARG B CA 1
ATOM 2515 C C . ARG B 1 108 ? -21.281 11.203 -1.232 1 97.94 108 ARG B C 1
ATOM 2517 O O . ARG B 1 108 ? -21.391 11.945 -0.251 1 97.94 108 ARG B O 1
ATOM 2524 N N . LYS B 1 109 ? -21.188 11.648 -2.447 1 96.94 109 LYS B N 1
ATOM 2525 C CA . LYS B 1 109 ? -21.047 13.062 -2.785 1 96.94 109 LYS B CA 1
ATOM 2526 C C . LYS B 1 109 ? -22.172 13.883 -2.172 1 96.94 109 LYS B C 1
ATOM 2528 O O . LYS B 1 109 ? -23.344 13.57 -2.359 1 96.94 109 LYS B O 1
ATOM 2533 N N . GLY B 1 110 ? -21.766 14.953 -1.461 1 94.38 110 GLY B N 1
ATOM 2534 C CA . GLY B 1 110 ? -22.734 15.867 -0.864 1 94.38 110 GLY B CA 1
ATOM 2535 C C . GLY B 1 110 ? -23.266 15.383 0.471 1 94.38 110 GLY B C 1
ATOM 2536 O O . GLY B 1 110 ? -24.094 16.047 1.091 1 94.38 110 GLY B O 1
ATOM 2537 N N . GLU B 1 111 ? -22.844 14.266 0.989 1 94.06 111 GLU B N 1
ATOM 2538 C CA . GLU B 1 111 ? -23.25 13.68 2.26 1 94.06 111 GLU B CA 1
ATOM 2539 C C . GLU B 1 111 ? -22.047 13.297 3.109 1 94.06 111 GLU B C 1
ATOM 2541 O O . GLU B 1 111 ? -21.406 14.164 3.709 1 94.06 111 GLU B O 1
ATOM 2546 N N . GLY B 1 112 ? -21.656 12.133 3.014 1 93.94 112 GLY B N 1
ATOM 2547 C CA . GLY B 1 112 ? -20.578 11.586 3.828 1 93.94 112 GLY B CA 1
ATOM 2548 C C . GLY B 1 112 ? -19.203 12.078 3.412 1 93.94 112 GLY B C 1
ATOM 2549 O O . GLY B 1 112 ? -18.234 11.898 4.145 1 93.94 112 GLY B O 1
ATOM 2550 N N . ASP B 1 113 ? -19.125 12.781 2.264 1 95.62 113 ASP B N 1
ATOM 2551 C CA . ASP B 1 113 ? -17.828 13.211 1.744 1 95.62 113 ASP B CA 1
ATOM 2552 C C . ASP B 1 113 ? -17.453 14.586 2.291 1 95.62 113 ASP B C 1
ATOM 2554 O O . ASP B 1 113 ? -16.344 15.078 2.039 1 95.62 113 ASP B O 1
ATOM 2558 N N . VAL B 1 114 ? -18.266 15.258 3.066 1 97.31 114 VAL B N 1
ATOM 2559 C CA . VAL B 1 114 ? -18 16.625 3.52 1 97.31 114 VAL B CA 1
ATOM 2560 C C . VAL B 1 114 ? -16.906 16.625 4.586 1 97.31 114 VAL B C 1
ATOM 2562 O O . VAL B 1 114 ? -16.797 15.672 5.363 1 97.31 114 VAL B O 1
ATOM 2565 N N . TYR B 1 115 ? -16.125 17.688 4.578 1 98.12 115 TYR B N 1
ATOM 2566 C CA . TYR B 1 115 ? -15.047 17.812 5.559 1 98.12 115 TYR B CA 1
ATOM 2567 C C . TYR B 1 115 ? -15.609 17.891 6.977 1 98.12 115 TYR B C 1
ATOM 2569 O O . TYR B 1 115 ? -16.75 18.297 7.18 1 98.12 115 TYR B O 1
ATOM 2577 N N . TYR B 1 116 ? -14.828 17.484 7.914 1 98.38 116 TYR B N 1
ATOM 2578 C CA . TYR B 1 116 ? -15.18 17.516 9.328 1 98.38 116 TYR B CA 1
ATOM 2579 C C . TYR B 1 116 ? -14.07 18.188 10.141 1 98.38 116 TYR B C 1
ATOM 2581 O O . TYR B 1 116 ? -12.938 17.688 10.18 1 98.38 116 TYR B O 1
ATOM 2589 N N . ARG B 1 117 ? -14.266 19.391 10.742 1 98.06 117 ARG B N 1
ATOM 2590 C CA . ARG B 1 117 ? -13.461 20.125 11.711 1 98.06 117 ARG B CA 1
ATOM 2591 C C . ARG B 1 117 ? -12.258 20.781 11.031 1 98.06 117 ARG B C 1
ATOM 2593 O O . ARG B 1 117 ? -11.766 21.812 11.492 1 98.06 117 ARG B O 1
ATOM 2600 N N . ILE B 1 118 ? -11.688 20.203 10.062 1 98.56 118 ILE B N 1
ATOM 2601 C CA . ILE B 1 118 ? -10.57 20.766 9.312 1 98.56 118 ILE B CA 1
ATOM 2602 C C . ILE B 1 118 ? -10.992 21.047 7.871 1 98.56 118 ILE B C 1
ATOM 2604 O O . ILE B 1 118 ? -11.406 20.125 7.148 1 98.56 118 ILE B O 1
ATOM 2608 N N . PHE B 1 119 ? -10.922 22.266 7.488 1 98.44 119 PHE B N 1
ATOM 2609 C CA . PHE B 1 119 ? -11.461 22.703 6.207 1 98.44 119 PHE B CA 1
ATOM 2610 C C . PHE B 1 119 ? -10.367 23.344 5.352 1 98.44 119 PHE B C 1
ATOM 2612 O O . PHE B 1 119 ? -9.469 24.016 5.871 1 98.44 119 PHE B O 1
ATOM 2619 N N . PRO B 1 120 ? -10.531 23.094 4.059 1 98.31 120 PRO B N 1
ATOM 2620 C CA . PRO B 1 120 ? -9.57 23.75 3.178 1 98.31 120 PRO B CA 1
ATOM 2621 C C . PRO B 1 120 ? -9.68 25.281 3.23 1 98.31 120 PRO B C 1
ATOM 2623 O O . PRO B 1 120 ? -10.781 25.812 3.424 1 98.31 120 PRO B O 1
ATOM 2626 N N . GLU B 1 121 ? -8.578 25.891 3.094 1 98.12 121 GLU B N 1
ATOM 2627 C CA . GLU B 1 121 ? -8.492 27.344 2.951 1 98.12 121 GLU B CA 1
ATOM 2628 C C . GLU B 1 121 ? -7.871 27.734 1.61 1 98.12 121 GLU B C 1
ATOM 2630 O O . GLU B 1 121 ? -7.363 26.875 0.884 1 98.12 121 GLU B O 1
ATOM 2635 N N . VAL B 1 122 ? -7.988 29.047 1.284 1 96.31 122 VAL B N 1
ATOM 2636 C CA . VAL B 1 122 ? -7.387 29.547 0.052 1 96.31 122 VAL B CA 1
ATOM 2637 C C . VAL B 1 122 ? -5.906 29.172 0.009 1 96.31 122 VAL B C 1
ATOM 2639 O O . VAL B 1 122 ? -5.188 29.359 0.992 1 96.31 122 VAL B O 1
ATOM 2642 N N . GLY B 1 123 ? -5.496 28.594 -1.083 1 95.5 123 GLY B N 1
ATOM 2643 C CA . GLY B 1 123 ? -4.102 28.203 -1.229 1 95.5 123 GLY B CA 1
ATOM 2644 C C . GLY B 1 123 ? -3.875 26.719 -1.002 1 95.5 123 GLY B C 1
ATOM 2645 O O . GLY B 1 123 ? -2.861 26.156 -1.436 1 95.5 123 GLY B O 1
ATOM 2646 N N . ASP B 1 124 ? -4.789 26.094 -0.288 1 98.38 124 ASP B N 1
ATOM 2647 C CA . ASP B 1 124 ? -4.691 24.641 -0.084 1 98.38 124 ASP B CA 1
ATOM 2648 C C . ASP B 1 124 ? -4.973 23.891 -1.38 1 98.38 124 ASP B C 1
ATOM 2650 O O . ASP B 1 124 ? -5.574 24.438 -2.307 1 98.38 124 ASP B O 1
ATOM 2654 N N . ILE B 1 125 ? -4.457 22.703 -1.468 1 98.69 125 ILE B N 1
ATOM 2655 C CA . ILE B 1 125 ? -4.797 21.781 -2.545 1 98.69 125 ILE B CA 1
ATOM 2656 C C . ILE B 1 125 ? -5.891 20.828 -2.08 1 98.69 125 ILE B C 1
ATOM 2658 O O . ILE B 1 125 ? -5.812 20.266 -0.983 1 98.69 125 ILE B O 1
ATOM 2662 N N . GLU B 1 126 ? -6.934 20.688 -2.826 1 98.62 126 GLU B N 1
ATOM 2663 C CA . GLU B 1 126 ? -7.996 19.719 -2.555 1 98.62 126 GLU B CA 1
ATOM 2664 C C . GLU B 1 126 ? -8 18.609 -3.586 1 98.62 126 GLU B C 1
ATOM 2666 O O . GLU B 1 126 ? -7.996 18.859 -4.793 1 98.62 126 GLU B O 1
ATOM 2671 N N . ILE B 1 127 ? -8.016 17.344 -3.092 1 98.75 127 ILE B N 1
ATOM 2672 C CA . ILE B 1 127 ? -7.945 16.172 -3.971 1 98.75 127 ILE B CA 1
ATOM 2673 C C . ILE B 1 127 ? -9.094 15.219 -3.65 1 98.75 127 ILE B C 1
ATOM 2675 O O . ILE B 1 127 ? -9.016 14.453 -2.688 1 98.75 127 ILE B O 1
ATOM 2679 N N . PRO B 1 128 ? -10.188 15.242 -4.406 1 98.31 128 PRO B N 1
ATOM 2680 C CA . PRO B 1 128 ? -11.148 14.141 -4.336 1 98.31 128 PRO B CA 1
ATOM 2681 C C . PRO B 1 128 ? -10.609 12.852 -4.953 1 98.31 128 PRO B C 1
ATOM 2683 O O . PRO B 1 128 ? -9.938 12.891 -5.984 1 98.31 128 PRO B O 1
ATOM 2686 N N . LYS B 1 129 ? -10.836 11.766 -4.281 1 98.12 129 LYS B N 1
ATOM 2687 C CA . LYS B 1 129 ? -10.438 10.453 -4.781 1 98.12 129 LYS B CA 1
ATOM 2688 C C . LYS B 1 129 ? -11.562 9.438 -4.633 1 98.12 129 LYS B C 1
ATOM 2690 O O . LYS B 1 129 ? -12.484 9.641 -3.834 1 98.12 129 LYS B O 1
ATOM 2695 N N . LEU B 1 130 ? -11.492 8.328 -5.344 1 95.88 130 LEU B N 1
ATOM 2696 C CA . LEU B 1 130 ? -12.578 7.355 -5.344 1 95.88 130 LEU B CA 1
ATOM 2697 C C . LEU B 1 130 ? -12.344 6.273 -4.297 1 95.88 130 LEU B C 1
ATOM 2699 O O . LEU B 1 130 ? -13.289 5.695 -3.768 1 95.88 130 LEU B O 1
ATOM 2703 N N . MET B 1 131 ? -11.086 5.91 -4.055 1 95.88 131 MET B N 1
ATOM 2704 C CA . MET B 1 131 ? -10.742 4.84 -3.119 1 95.88 131 MET B CA 1
ATOM 2705 C C . MET B 1 131 ? -9.625 5.273 -2.184 1 95.88 131 MET B C 1
ATOM 2707 O O . MET B 1 131 ? -9.68 6.355 -1.597 1 95.88 131 MET B O 1
ATOM 2711 N N . PHE B 1 132 ? -8.641 4.41 -2 1 97.38 132 PHE B N 1
ATOM 2712 C CA . PHE B 1 132 ? -7.648 4.605 -0.954 1 97.38 132 PHE B CA 1
ATOM 2713 C C . PHE B 1 132 ? -6.555 5.562 -1.416 1 97.38 132 PHE B C 1
ATOM 2715 O O . PHE B 1 132 ? -6.191 6.492 -0.693 1 97.38 132 PHE B O 1
ATOM 2722 N N . ASN B 1 133 ? -6.074 5.406 -2.648 1 98.69 133 ASN B N 1
ATOM 2723 C CA . ASN B 1 133 ? -4.852 6.023 -3.152 1 98.69 133 ASN B CA 1
ATOM 2724 C C . ASN B 1 133 ? -5.113 7.426 -3.693 1 98.69 133 ASN B C 1
ATOM 2726 O O . ASN B 1 133 ? -5.809 7.59 -4.695 1 98.69 133 ASN B O 1
ATOM 2730 N N . GLY B 1 134 ? -4.465 8.414 -3.123 1 98.75 134 GLY B N 1
ATOM 2731 C CA . GLY B 1 134 ? -4.695 9.812 -3.461 1 98.75 134 GLY B CA 1
ATOM 2732 C C . GLY B 1 134 ? -4.062 10.219 -4.781 1 98.75 134 GLY B C 1
ATOM 2733 O O . GLY B 1 134 ? -4.363 11.289 -5.312 1 98.75 134 GLY B O 1
ATOM 2734 N N . PHE B 1 135 ? -3.271 9.359 -5.375 1 98.81 135 PHE B N 1
ATOM 2735 C CA . PHE B 1 135 ? -2.621 9.656 -6.645 1 98.81 135 PHE B CA 1
ATOM 2736 C C . PHE B 1 135 ? -3.393 9.039 -7.809 1 98.81 135 PHE B C 1
ATOM 2738 O O . PHE B 1 135 ? -3.232 9.453 -8.953 1 98.81 135 PHE B O 1
ATOM 2745 N N . HIS B 1 136 ? -4.117 7.93 -7.527 1 98.12 136 HIS B N 1
ATOM 2746 C CA . HIS B 1 136 ? -4.758 7.191 -8.60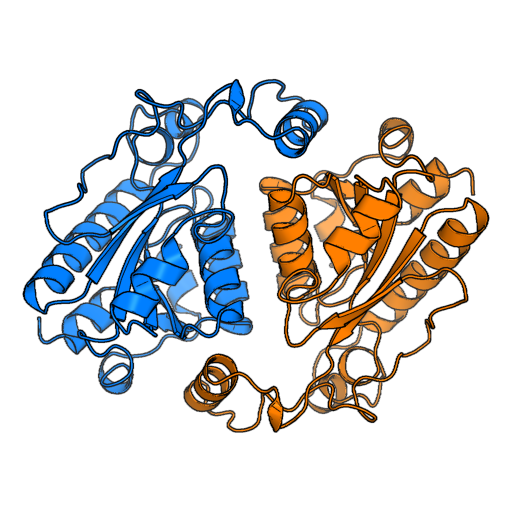9 1 98.12 136 HIS B CA 1
ATOM 2747 C C . HIS B 1 136 ? -5.859 8.016 -9.266 1 98.12 136 HIS B C 1
ATOM 2749 O O . HIS B 1 136 ? -6.879 8.305 -8.633 1 98.12 136 HIS B O 1
ATOM 2755 N N . ASP B 1 137 ? -5.691 8.414 -10.531 1 97.06 137 ASP B N 1
ATOM 2756 C CA . ASP B 1 137 ? -6.656 9.156 -11.336 1 97.06 137 ASP B CA 1
ATOM 2757 C C . ASP B 1 137 ? -6.996 10.492 -10.695 1 97.06 137 ASP B C 1
ATOM 2759 O O . ASP B 1 137 ? -8.172 10.859 -10.586 1 97.06 137 ASP B O 1
ATOM 2763 N N . THR B 1 138 ? -6.078 11.188 -10.07 1 98.5 138 THR B N 1
ATOM 2764 C CA . THR B 1 138 ? -6.223 12.523 -9.5 1 98.5 138 THR B CA 1
ATOM 2765 C C . THR B 1 138 ? -5.148 13.461 -10.039 1 98.5 138 THR B C 1
ATOM 2767 O O . THR B 1 138 ? -4.254 13.039 -10.773 1 98.5 138 THR B O 1
ATOM 2770 N N . GLU B 1 139 ? -5.227 14.688 -9.688 1 98.44 139 GLU B N 1
ATOM 2771 C CA . GLU B 1 139 ? -4.27 15.688 -10.148 1 98.44 139 GLU B CA 1
ATOM 2772 C C . GLU B 1 139 ? -3.197 15.945 -9.086 1 98.44 139 GLU B C 1
ATOM 2774 O O . GLU B 1 139 ? -2.467 16.938 -9.172 1 98.44 139 GLU B O 1
ATOM 2779 N N . LEU B 1 140 ? -3.084 15.086 -8.125 1 98.88 140 LEU B N 1
ATOM 2780 C CA . LEU B 1 140 ? -2.219 15.328 -6.977 1 98.88 140 LEU B CA 1
ATOM 2781 C C . LEU B 1 140 ? -0.774 15.531 -7.418 1 98.88 140 LEU B C 1
ATOM 2783 O O . LEU B 1 140 ? -0.141 16.531 -7.055 1 98.88 140 LEU B O 1
ATOM 2787 N N . GLU B 1 141 ? -0.284 14.617 -8.234 1 98.81 141 GLU B N 1
ATOM 2788 C CA . GLU B 1 141 ? 1.125 14.688 -8.609 1 98.81 141 GLU B CA 1
ATOM 2789 C C . GLU B 1 141 ? 1.43 15.977 -9.367 1 98.81 141 GLU B C 1
ATOM 2791 O O . GLU B 1 141 ? 2.404 16.672 -9.062 1 98.81 141 GLU B O 1
ATOM 2796 N N . SER B 1 142 ? 0.599 16.266 -10.359 1 98.69 142 SER B N 1
ATOM 2797 C CA . SER B 1 142 ? 0.833 17.453 -11.172 1 98.69 142 SER B CA 1
ATOM 2798 C C . SER B 1 142 ? 0.805 18.719 -10.32 1 98.69 142 SER B C 1
ATOM 2800 O O . SER B 1 142 ? 1.633 19.625 -10.5 1 98.69 142 SER B O 1
ATOM 2802 N N . LYS B 1 143 ? -0.109 18.781 -9.375 1 98.75 143 LYS B N 1
ATOM 2803 C CA . LYS B 1 143 ? -0.226 19.953 -8.5 1 98.75 143 LYS B CA 1
ATOM 2804 C C . LYS B 1 143 ? 1.001 20.094 -7.605 1 98.75 143 LYS B C 1
ATOM 2806 O O . LYS B 1 143 ? 1.494 21.203 -7.391 1 98.75 143 LYS B O 1
ATOM 2811 N N . LEU B 1 144 ? 1.497 18.984 -7.102 1 98.88 144 LEU B N 1
ATOM 2812 C CA . LEU B 1 144 ? 2.662 19.016 -6.223 1 98.88 144 LEU B CA 1
ATOM 2813 C C . LEU B 1 144 ? 3.916 19.406 -7 1 98.88 144 LEU B C 1
ATOM 2815 O O . LEU B 1 144 ? 4.703 20.234 -6.539 1 98.88 144 LEU B O 1
ATOM 2819 N N . ARG B 1 145 ? 4.09 18.828 -8.211 1 98.62 145 ARG B N 1
ATOM 2820 C CA . ARG B 1 145 ? 5.262 19.109 -9.031 1 98.62 145 ARG B CA 1
ATOM 2821 C C . ARG B 1 145 ? 5.273 20.578 -9.469 1 98.62 145 ARG B C 1
ATOM 2823 O O . ARG B 1 145 ? 6.328 21.203 -9.508 1 98.62 145 ARG B O 1
ATOM 2830 N N . LYS B 1 146 ? 4.113 21.062 -9.805 1 98.25 146 LYS B N 1
ATOM 2831 C CA . LYS B 1 146 ? 3.992 22.469 -10.195 1 98.25 146 LYS B CA 1
ATOM 2832 C C . LYS B 1 146 ? 4.477 23.391 -9.086 1 98.25 146 LYS B C 1
ATOM 2834 O O . LYS B 1 146 ? 5.027 24.469 -9.352 1 98.25 146 LYS B O 1
ATOM 2839 N N . GLN B 1 147 ? 4.352 22.969 -7.832 1 98.19 147 GLN B N 1
ATOM 2840 C CA . GLN B 1 147 ? 4.723 23.797 -6.684 1 98.19 147 GLN B CA 1
ATOM 2841 C C . GLN B 1 147 ? 6.141 23.469 -6.211 1 98.19 147 GLN B C 1
ATOM 2843 O O . GLN B 1 147 ? 6.605 24.016 -5.211 1 98.19 147 GLN B O 1
ATOM 2848 N N . GLY B 1 148 ? 6.797 22.547 -6.922 1 98.31 148 GLY B N 1
ATOM 2849 C CA . GLY B 1 148 ? 8.164 22.203 -6.574 1 98.31 148 GLY B CA 1
ATOM 2850 C C . GLY B 1 148 ? 8.266 21.344 -5.324 1 98.31 148 GLY B C 1
ATOM 2851 O O . GLY B 1 148 ? 9.312 21.281 -4.688 1 98.31 148 GLY B O 1
ATOM 2852 N N . ILE B 1 149 ? 7.191 20.672 -4.984 1 98.75 149 ILE B N 1
ATOM 2853 C CA . ILE B 1 149 ? 7.145 19.859 -3.777 1 98.75 149 ILE B CA 1
ATOM 2854 C C . ILE B 1 149 ? 7.812 18.5 -4.039 1 98.75 149 ILE B C 1
ATOM 2856 O O . ILE B 1 149 ? 7.555 17.859 -5.062 1 98.75 149 ILE B O 1
ATOM 2860 N N . ASP B 1 150 ? 8.68 18.047 -3.119 1 98.62 150 ASP B N 1
ATOM 2861 C CA . ASP B 1 150 ? 9.297 16.734 -3.26 1 98.62 150 ASP B CA 1
ATOM 2862 C C . ASP B 1 150 ? 9.172 15.93 -1.971 1 98.62 150 ASP B C 1
ATOM 2864 O O . ASP B 1 150 ? 9.617 14.781 -1.908 1 98.62 150 ASP B O 1
ATOM 2868 N N . THR B 1 151 ? 8.594 16.516 -0.896 1 98.88 151 THR B N 1
ATOM 2869 C CA . THR B 1 151 ? 8.477 15.898 0.425 1 98.88 151 THR B CA 1
ATOM 2870 C C . THR B 1 151 ? 7.039 15.961 0.922 1 98.88 151 THR B C 1
ATOM 2872 O O . THR B 1 151 ? 6.391 17 0.842 1 98.88 151 THR B O 1
ATOM 2875 N N . MET B 1 152 ? 6.512 14.812 1.375 1 98.94 152 MET B N 1
ATOM 2876 C CA . MET B 1 152 ? 5.133 14.75 1.85 1 98.94 152 MET B CA 1
ATOM 2877 C C . MET B 1 152 ? 5.07 14.25 3.287 1 98.94 152 MET B C 1
ATOM 2879 O O . MET B 1 152 ? 5.605 13.18 3.6 1 98.94 152 MET B O 1
ATOM 2883 N N . LEU B 1 153 ? 4.457 15 4.207 1 98.94 153 LEU B N 1
ATOM 2884 C CA . LEU B 1 153 ? 4.066 14.57 5.547 1 98.94 153 LEU B CA 1
ATOM 2885 C C . LEU B 1 153 ? 2.627 14.07 5.555 1 98.94 153 LEU B C 1
ATOM 2887 O O . LEU B 1 153 ? 1.71 14.789 5.164 1 98.94 153 LEU B O 1
ATOM 2891 N N . PHE B 1 154 ? 2.428 12.859 6.004 1 99 154 PHE B N 1
ATOM 2892 C CA . PHE B 1 154 ? 1.098 12.266 5.965 1 99 154 PHE B CA 1
ATOM 2893 C C . PHE B 1 154 ? 0.465 12.258 7.352 1 99 154 PHE B C 1
ATOM 2895 O O . PHE B 1 154 ? 1.115 11.891 8.336 1 99 154 PHE B O 1
ATOM 2902 N N . THR B 1 155 ? -0.743 12.672 7.441 1 98.94 155 THR B N 1
ATOM 2903 C CA . THR B 1 155 ? -1.632 12.617 8.594 1 98.94 155 THR B CA 1
ATOM 2904 C C . THR B 1 155 ? -3.006 12.086 8.195 1 98.94 155 THR B C 1
ATOM 2906 O O . THR B 1 155 ? -3.336 12.039 7.012 1 98.94 155 THR B O 1
ATOM 2909 N N . GLY B 1 156 ? -3.764 11.664 9.203 1 98.88 156 GLY B N 1
ATOM 2910 C CA . GLY B 1 156 ? -5.168 11.406 8.922 1 98.88 156 GLY B CA 1
ATOM 2911 C C . GLY B 1 156 ? -5.551 9.945 9.07 1 98.88 156 GLY B C 1
ATOM 2912 O O . GLY B 1 156 ? -5.07 9.266 9.977 1 98.88 156 GLY B O 1
ATOM 2913 N N . PHE B 1 157 ? -6.57 9.539 8.203 1 98.56 157 PHE B N 1
ATOM 2914 C CA . PHE B 1 157 ? -7.25 8.266 8.406 1 98.56 157 PHE B CA 1
ATOM 2915 C C . PHE B 1 157 ? -7.391 7.512 7.09 1 98.56 157 PHE B C 1
ATOM 2917 O O . PHE B 1 157 ? -7.57 8.125 6.035 1 98.56 157 PHE B O 1
ATOM 2924 N N . THR B 1 158 ? -7.434 6.152 7.141 1 98.25 158 THR B N 1
ATOM 2925 C CA . THR B 1 158 ? -6.832 5.434 8.258 1 98.25 158 THR B CA 1
ATOM 2926 C C . THR B 1 158 ? -5.395 5.031 7.938 1 98.25 158 THR B C 1
ATOM 2928 O O . THR B 1 158 ? -5.031 4.906 6.766 1 98.25 158 THR B O 1
ATOM 2931 N N . THR B 1 159 ? -4.637 4.848 8.914 1 98.81 159 THR B N 1
ATOM 2932 C CA . THR B 1 159 ? -3.221 4.539 8.758 1 98.81 159 THR B CA 1
ATOM 2933 C C . THR B 1 159 ? -3.027 3.322 7.859 1 98.81 159 THR B C 1
ATOM 2935 O O . THR B 1 159 ? -2.184 3.332 6.961 1 98.81 159 THR B O 1
ATOM 2938 N N . ASP B 1 160 ? -3.887 2.283 7.984 1 98.75 160 ASP B N 1
ATOM 2939 C CA . ASP B 1 160 ? -3.699 0.983 7.352 1 98.75 160 ASP B CA 1
ATOM 2940 C C . ASP B 1 160 ? -4.344 0.948 5.969 1 98.75 160 ASP B C 1
ATOM 2942 O O . ASP B 1 160 ? -4.258 -0.059 5.262 1 98.75 160 ASP B O 1
ATOM 2946 N N . CYS B 1 161 ? -4.965 2.035 5.539 1 98.69 161 CYS B N 1
ATOM 2947 C CA . CYS B 1 161 ? -5.715 2.016 4.289 1 98.69 161 CYS B CA 1
ATOM 2948 C C . CYS B 1 161 ? -5.344 3.207 3.412 1 98.69 161 CYS B C 1
ATOM 2950 O O . CYS B 1 161 ? -4.391 3.137 2.633 1 98.69 161 CYS B O 1
ATOM 2952 N N . CYS B 1 162 ? -5.996 4.332 3.586 1 98.88 162 CYS B N 1
ATOM 2953 C CA . CYS B 1 162 ? -5.805 5.453 2.672 1 98.88 162 CYS B CA 1
ATOM 2954 C C . CYS B 1 162 ? -4.449 6.109 2.891 1 98.88 162 CYS B C 1
ATOM 2956 O O . CYS B 1 162 ? -3.799 6.535 1.935 1 98.88 162 CYS B O 1
ATOM 2958 N N . VAL B 1 163 ? -4 6.281 4.176 1 98.94 163 VAL B N 1
ATOM 2959 C CA . VAL B 1 163 ? -2.686 6.848 4.457 1 98.94 163 VAL B CA 1
ATOM 2960 C C . VAL B 1 163 ? -1.602 5.961 3.846 1 98.94 163 VAL B C 1
ATOM 2962 O O . VAL B 1 163 ? -0.739 6.445 3.107 1 98.94 163 VAL B O 1
ATOM 2965 N N . PHE B 1 164 ? -1.715 4.676 4.117 1 98.94 164 PHE B N 1
ATOM 2966 C CA . PHE B 1 164 ? -0.758 3.695 3.615 1 98.94 164 PHE B CA 1
ATOM 2967 C C . PHE B 1 164 ? -0.711 3.715 2.092 1 98.94 164 PHE B C 1
ATOM 2969 O O . PHE B 1 164 ? 0.361 3.854 1.501 1 98.94 164 PHE B O 1
ATOM 2976 N N . SER B 1 165 ? -1.853 3.592 1.455 1 98.88 165 SER B N 1
ATOM 2977 C CA . SER B 1 165 ? -1.943 3.479 0.003 1 98.88 165 SER B CA 1
ATOM 2978 C C . SER B 1 165 ? -1.374 4.715 -0.684 1 98.88 165 SER B C 1
ATOM 2980 O O . SER B 1 165 ? -0.636 4.602 -1.665 1 98.88 165 SER B O 1
ATOM 2982 N N . THR B 1 166 ? -1.71 5.875 -0.148 1 98.94 166 THR B N 1
ATOM 2983 C CA . THR B 1 166 ? -1.253 7.121 -0.757 1 98.94 166 THR B CA 1
ATOM 2984 C C . THR B 1 166 ? 0.244 7.312 -0.537 1 98.94 166 THR B C 1
ATOM 2986 O O . THR B 1 166 ? 0.966 7.707 -1.454 1 98.94 166 THR B O 1
ATOM 2989 N N . ALA B 1 167 ? 0.733 7.02 0.664 1 98.94 167 ALA B N 1
ATOM 2990 C CA . ALA B 1 167 ? 2.156 7.152 0.965 1 98.94 167 ALA B CA 1
ATOM 2991 C C . ALA B 1 167 ? 2.986 6.195 0.114 1 98.94 167 ALA B C 1
ATOM 2993 O O . ALA B 1 167 ? 4.055 6.562 -0.378 1 98.94 167 ALA B O 1
ATOM 2994 N N . ASN B 1 168 ? 2.484 5.012 -0.039 1 98.88 168 ASN B N 1
ATOM 2995 C CA . ASN B 1 168 ? 3.158 4.02 -0.868 1 98.88 168 ASN B CA 1
ATOM 2996 C C . ASN B 1 168 ? 3.322 4.508 -2.305 1 98.88 168 ASN B C 1
ATOM 2998 O O . ASN B 1 168 ? 4.402 4.387 -2.887 1 98.88 168 ASN B O 1
ATOM 3002 N N . ASP B 1 169 ? 2.293 5.043 -2.895 1 98.88 169 ASP B N 1
ATOM 3003 C CA . ASP B 1 169 ? 2.336 5.535 -4.27 1 98.88 169 ASP B CA 1
ATOM 3004 C C . ASP B 1 169 ? 3.205 6.789 -4.371 1 98.88 169 ASP B C 1
ATOM 3006 O O . ASP B 1 169 ? 3.924 6.973 -5.355 1 98.88 169 ASP B O 1
ATOM 3010 N N . ALA B 1 170 ? 3.158 7.621 -3.344 1 98.94 170 ALA B N 1
ATOM 3011 C CA . ALA B 1 170 ? 4.031 8.789 -3.307 1 98.94 170 ALA B CA 1
ATOM 3012 C C . ALA B 1 170 ? 5.496 8.383 -3.443 1 98.94 170 ALA B C 1
ATOM 3014 O O . ALA B 1 170 ? 6.242 8.984 -4.223 1 98.94 170 ALA B O 1
ATOM 3015 N N . PHE B 1 171 ? 5.852 7.348 -2.686 1 98.81 171 PHE B N 1
ATOM 3016 C CA . PHE B 1 171 ? 7.227 6.867 -2.707 1 98.81 171 PHE B CA 1
ATOM 3017 C C . PHE B 1 171 ? 7.609 6.383 -4.102 1 98.81 171 PHE B C 1
ATOM 3019 O O . PHE B 1 171 ? 8.688 6.707 -4.602 1 98.81 171 PHE B O 1
ATOM 3026 N N . HIS B 1 172 ? 6.695 5.703 -4.781 1 98.38 172 HIS B N 1
ATOM 3027 C CA . HIS B 1 172 ? 6.953 5.207 -6.129 1 98.38 172 HIS B CA 1
ATOM 3028 C C . HIS B 1 172 ? 7.062 6.359 -7.125 1 98.38 172 HIS B C 1
ATOM 3030 O O . HIS B 1 172 ? 7.641 6.199 -8.203 1 98.38 172 HIS B O 1
ATOM 3036 N N . ARG B 1 173 ? 6.531 7.449 -6.77 1 98.44 173 ARG B N 1
ATOM 3037 C CA . ARG B 1 173 ? 6.59 8.633 -7.621 1 98.44 173 ARG B CA 1
ATOM 3038 C C . ARG B 1 173 ? 7.754 9.539 -7.227 1 98.44 173 ARG B C 1
ATOM 3040 O O . ARG B 1 173 ? 7.82 10.695 -7.648 1 98.44 173 ARG B O 1
ATOM 3047 N N . ASN B 1 174 ? 8.625 9.07 -6.391 1 98.25 174 ASN B N 1
ATOM 3048 C CA . ASN B 1 174 ? 9.898 9.695 -6.051 1 98.25 174 ASN B CA 1
ATOM 3049 C C . ASN B 1 174 ? 9.719 10.844 -5.062 1 98.25 174 ASN B C 1
ATOM 3051 O O . ASN B 1 174 ? 10.492 11.805 -5.074 1 98.25 174 ASN B O 1
ATOM 3055 N N . PHE B 1 175 ? 8.664 10.852 -4.266 1 98.88 175 PHE B N 1
ATOM 3056 C CA . PHE B 1 175 ? 8.523 11.773 -3.145 1 98.88 175 PHE B CA 1
ATOM 3057 C C . PHE B 1 175 ? 9.172 11.203 -1.889 1 98.88 175 PHE B C 1
ATOM 3059 O O . PHE B 1 175 ? 9.133 9.992 -1.658 1 98.88 175 PHE B O 1
ATOM 3066 N N . ASN B 1 176 ? 9.789 12.117 -1.073 1 98.81 176 ASN B N 1
ATOM 3067 C CA . ASN B 1 176 ? 10.156 11.734 0.287 1 98.81 176 ASN B CA 1
ATOM 3068 C C . ASN B 1 176 ? 8.93 11.617 1.188 1 98.81 176 ASN B C 1
ATOM 3070 O O . ASN B 1 176 ? 8.125 12.547 1.265 1 98.81 176 ASN B O 1
ATOM 3074 N N . THR B 1 177 ? 8.789 10.469 1.856 1 98.88 177 THR B N 1
ATOM 3075 C CA . THR B 1 177 ? 7.543 10.219 2.578 1 98.88 177 THR B CA 1
ATOM 3076 C C . THR B 1 177 ? 7.797 10.156 4.082 1 98.88 177 THR B C 1
ATOM 3078 O O . THR B 1 177 ? 8.68 9.43 4.539 1 98.88 177 THR B O 1
ATOM 3081 N N . PHE B 1 178 ? 7.051 10.945 4.836 1 98.94 178 PHE B N 1
ATOM 3082 C CA . PHE B 1 178 ? 7.039 10.945 6.293 1 98.94 178 PHE B CA 1
ATOM 3083 C C . PHE B 1 178 ? 5.637 10.68 6.824 1 98.94 178 PHE B C 1
ATOM 3085 O O . PHE B 1 178 ? 4.66 11.234 6.316 1 98.94 178 PHE B O 1
ATOM 3092 N N . ILE B 1 179 ? 5.555 9.789 7.801 1 98.94 179 ILE B N 1
ATOM 3093 C CA . ILE B 1 179 ? 4.293 9.555 8.5 1 98.94 179 ILE B CA 1
ATOM 3094 C C . ILE B 1 179 ? 4.336 10.211 9.875 1 98.94 179 ILE B C 1
ATOM 3096 O O . ILE B 1 179 ? 5.211 9.898 10.688 1 98.94 179 ILE B O 1
ATOM 3100 N N . VAL B 1 180 ? 3.459 11.18 10.07 1 98.88 180 VAL B N 1
ATOM 3101 C CA . VAL B 1 180 ? 3.311 11.711 11.422 1 98.88 180 VAL B CA 1
ATOM 3102 C C . VAL B 1 180 ? 2.498 10.742 12.273 1 98.88 180 VAL B C 1
ATOM 3104 O O . VAL B 1 180 ? 1.274 10.859 12.375 1 98.88 180 VAL B O 1
ATOM 3107 N N . SER B 1 181 ? 3.164 9.883 12.891 1 98.69 181 SER B N 1
ATOM 3108 C CA . SER B 1 181 ? 2.59 8.656 13.422 1 98.69 181 SER B CA 1
ATOM 3109 C C . SER B 1 181 ? 1.483 8.945 14.43 1 98.69 181 SER B C 1
ATOM 3111 O O . SER B 1 181 ? 0.49 8.219 14.5 1 98.69 181 SER B O 1
ATOM 3113 N N . ASP B 1 182 ? 1.646 10 15.25 1 98.38 182 ASP B N 1
ATOM 3114 C CA . ASP B 1 182 ? 0.672 10.312 16.297 1 98.38 182 ASP B CA 1
ATOM 3115 C C . ASP B 1 182 ? -0.425 11.234 15.75 1 98.38 182 ASP B C 1
ATOM 3117 O O . ASP B 1 182 ? -1.319 11.641 16.5 1 98.38 182 ASP B O 1
ATOM 3121 N N . ALA B 1 183 ? -0.364 11.578 14.469 1 98.81 183 ALA B N 1
ATOM 3122 C CA . ALA B 1 183 ? -1.428 12.305 13.789 1 98.81 183 ALA B CA 1
ATOM 3123 C C . ALA B 1 183 ? -2.074 11.453 12.703 1 98.81 183 ALA B C 1
ATOM 3125 O O . ALA B 1 183 ? -2.633 11.984 11.734 1 98.81 183 ALA B O 1
ATOM 3126 N N . CYS B 1 184 ? -1.915 10.203 12.758 1 98.81 184 CYS B N 1
ATOM 3127 C CA . CYS B 1 184 ? -2.629 9.172 12.016 1 98.81 184 CYS B CA 1
ATOM 3128 C C . CYS B 1 184 ? -3.324 8.203 12.961 1 98.81 184 CYS B C 1
ATOM 3130 O O . CYS B 1 184 ? -2.922 8.055 14.117 1 98.81 184 CYS B O 1
ATOM 3132 N N . SER B 1 185 ? -4.312 7.617 12.453 1 97.94 185 SER B N 1
ATOM 3133 C CA . SER B 1 185 ? -4.973 6.609 13.281 1 97.94 185 SER B CA 1
ATOM 3134 C C . SER B 1 185 ? -5.734 5.605 12.414 1 97.94 185 SER B C 1
ATOM 3136 O O . SER B 1 185 ? -5.996 5.867 11.242 1 97.94 185 SER B O 1
ATOM 3138 N N . ALA B 1 186 ? -5.953 4.473 12.961 1 97.88 186 ALA B N 1
ATOM 3139 C CA . ALA B 1 186 ? -6.883 3.457 12.477 1 97.88 186 ALA B CA 1
ATOM 3140 C C . ALA B 1 186 ? -7.91 3.104 13.547 1 97.88 186 ALA B C 1
ATOM 3142 O O . ALA B 1 186 ? -7.746 3.455 14.719 1 97.88 186 ALA B O 1
ATOM 3143 N N . TYR B 1 187 ? -8.992 2.434 13.148 1 97.5 187 TYR B N 1
ATOM 3144 C CA . TYR B 1 187 ? -10.047 2.1 14.094 1 97.5 187 TYR B CA 1
ATOM 3145 C C . TYR B 1 187 ? -9.641 0.934 14.984 1 97.5 187 TYR B C 1
ATOM 3147 O O . TYR B 1 187 ? -10.219 0.726 16.047 1 97.5 187 TYR B O 1
ATOM 3155 N N . GLU B 1 188 ? -8.703 0.155 14.539 1 95.94 188 GLU B N 1
ATOM 3156 C CA . GLU B 1 188 ? -8.078 -0.895 15.336 1 95.94 188 GLU B CA 1
ATOM 3157 C C . GLU B 1 188 ? -6.617 -0.563 15.633 1 95.94 188 GLU B C 1
ATOM 3159 O O . GLU B 1 188 ? -5.781 -0.545 14.727 1 95.94 188 GLU B O 1
ATOM 3164 N N . PRO B 1 189 ? -6.309 -0.375 16.875 1 94.62 189 PRO B N 1
ATOM 3165 C CA . PRO B 1 189 ? -4.957 0.054 17.25 1 94.62 189 PRO B CA 1
ATOM 3166 C C . PRO B 1 189 ? -3.873 -0.869 16.703 1 94.62 189 PRO B C 1
ATOM 3168 O O . PRO B 1 189 ? -2.793 -0.405 16.328 1 94.62 189 PRO B O 1
ATOM 3171 N N . GLU B 1 190 ? -4.184 -2.133 16.672 1 94.88 190 GLU B N 1
ATOM 3172 C CA . GLU B 1 190 ? -3.195 -3.082 16.172 1 94.88 190 GLU B CA 1
ATOM 3173 C C . GLU B 1 190 ? -2.926 -2.857 14.68 1 94.88 190 GLU B C 1
ATOM 3175 O O . GLU B 1 190 ? -1.791 -3.008 14.227 1 94.88 190 GLU B O 1
ATOM 3180 N N . LEU B 1 191 ? -3.934 -2.494 13.914 1 97.19 191 LEU B N 1
ATOM 3181 C CA . LEU B 1 191 ? -3.752 -2.223 12.492 1 97.19 191 LEU B CA 1
ATOM 3182 C C . LEU B 1 191 ? -2.959 -0.938 12.281 1 97.19 191 LEU B C 1
ATOM 3184 O O . LEU B 1 191 ? -2.182 -0.833 11.328 1 97.19 191 LEU B O 1
ATOM 3188 N N . HIS B 1 192 ? -3.215 0.053 13.172 1 98.25 192 HIS B N 1
ATOM 3189 C CA . HIS B 1 192 ? -2.416 1.272 13.141 1 98.25 192 HIS B CA 1
ATOM 3190 C C . HIS B 1 192 ? -0.933 0.964 13.305 1 98.25 192 HIS B C 1
ATOM 3192 O O . HIS B 1 192 ? -0.114 1.369 12.477 1 98.25 192 HIS B O 1
ATOM 3198 N N . LEU B 1 193 ? -0.625 0.176 14.273 1 97.94 193 LEU B N 1
ATOM 3199 C CA . LEU B 1 193 ? 0.762 -0.154 14.578 1 97.94 193 LEU B CA 1
ATOM 3200 C C . LEU B 1 193 ? 1.379 -0.995 13.469 1 97.94 193 LEU B C 1
ATOM 3202 O O . LEU B 1 193 ? 2.523 -0.763 13.07 1 97.94 193 LEU B O 1
ATOM 3206 N N . SER B 1 194 ? 0.633 -1.989 12.992 1 98 194 SER B N 1
ATOM 3207 C CA . SER B 1 194 ? 1.104 -2.848 11.914 1 98 194 SER B CA 1
ATOM 3208 C C . SER B 1 194 ? 1.421 -2.037 10.656 1 98 194 SER B C 1
ATOM 3210 O O . SER B 1 194 ? 2.453 -2.25 10.016 1 98 194 SER B O 1
ATOM 3212 N N . ALA B 1 195 ? 0.522 -1.124 10.352 1 98.75 195 ALA B N 1
ATOM 3213 C CA . ALA B 1 195 ? 0.712 -0.287 9.172 1 98.75 195 ALA B CA 1
ATOM 3214 C C . ALA B 1 195 ? 1.945 0.6 9.32 1 98.75 195 ALA B C 1
ATOM 3216 O O . ALA B 1 195 ? 2.734 0.74 8.383 1 98.75 195 ALA B O 1
ATOM 3217 N N . LEU B 1 196 ? 2.105 1.191 10.492 1 98.75 196 LEU B N 1
ATOM 3218 C CA . LEU B 1 196 ? 3.281 2.018 10.75 1 98.75 196 LEU B CA 1
ATOM 3219 C C . LEU B 1 196 ? 4.562 1.206 10.578 1 98.75 196 LEU B C 1
ATOM 3221 O O . LEU B 1 196 ? 5.52 1.671 9.961 1 98.75 196 LEU B O 1
ATOM 3225 N N . GLU B 1 197 ? 4.57 0.043 11.102 1 98.5 197 GLU B N 1
ATOM 3226 C CA . GLU B 1 197 ? 5.758 -0.799 11.031 1 98.5 197 GLU B CA 1
ATOM 3227 C C . GLU B 1 197 ? 6.109 -1.149 9.586 1 98.5 197 GLU B C 1
ATOM 3229 O O . GLU B 1 197 ? 7.27 -1.056 9.188 1 98.5 197 GLU B O 1
ATOM 3234 N N . ILE B 1 198 ? 5.121 -1.506 8.82 1 98.62 198 ILE B N 1
ATOM 3235 C CA . ILE B 1 198 ? 5.34 -1.886 7.43 1 98.62 198 ILE B CA 1
ATOM 3236 C C . ILE B 1 198 ? 5.855 -0.683 6.641 1 98.62 198 ILE B C 1
ATOM 3238 O O . ILE B 1 198 ? 6.812 -0.799 5.875 1 98.62 198 ILE B O 1
ATOM 3242 N N . MET B 1 199 ? 5.246 0.473 6.867 1 98.81 199 MET B N 1
ATOM 3243 C CA . MET B 1 199 ? 5.684 1.667 6.148 1 98.81 199 MET B CA 1
ATOM 3244 C C . MET B 1 199 ? 7.098 2.059 6.555 1 98.81 199 MET B C 1
ATOM 3246 O O . MET B 1 199 ? 7.926 2.387 5.703 1 98.81 199 MET B O 1
ATOM 3250 N N . GLN B 1 200 ? 7.355 1.979 7.859 1 98.38 200 GLN B N 1
ATOM 3251 C CA . GLN B 1 200 ? 8.672 2.332 8.383 1 98.38 200 GLN B CA 1
ATOM 3252 C C . GLN B 1 200 ? 9.75 1.413 7.82 1 98.38 200 GLN B C 1
ATOM 3254 O O . GLN B 1 200 ? 10.836 1.872 7.453 1 98.38 200 GLN B O 1
ATOM 3259 N N . LYS B 1 201 ? 9.469 0.22 7.668 1 96.88 201 LYS B N 1
ATOM 3260 C CA . LYS B 1 201 ? 10.445 -0.769 7.223 1 96.88 201 LYS B CA 1
ATOM 3261 C C . LYS B 1 201 ? 10.695 -0.656 5.723 1 96.88 201 LYS B C 1
ATOM 3263 O O . LYS B 1 201 ? 11.789 -0.969 5.242 1 96.88 201 LYS B O 1
ATOM 3268 N N . ASN B 1 202 ? 9.711 -0.141 5.023 1 97.56 202 ASN B N 1
ATOM 3269 C CA . ASN B 1 202 ? 9.82 -0.295 3.576 1 97.56 202 ASN B CA 1
ATOM 3270 C C . ASN B 1 202 ? 10.031 1.049 2.885 1 97.56 202 ASN B C 1
ATOM 3272 O O . ASN B 1 202 ? 10.883 1.171 2.002 1 97.56 202 ASN B O 1
ATOM 3276 N N . PHE B 1 203 ? 9.219 2.117 3.35 1 98.25 203 PHE B N 1
ATOM 3277 C CA . PHE B 1 203 ? 9.32 3.205 2.383 1 98.25 203 PHE B CA 1
ATOM 3278 C C . PHE B 1 203 ? 9.102 4.551 3.059 1 98.25 203 PHE B C 1
ATOM 3280 O O . PHE B 1 203 ? 9.07 5.59 2.393 1 98.25 203 PHE B O 1
ATOM 3287 N N . ALA B 1 204 ? 8.961 4.621 4.387 1 98.75 204 ALA B N 1
ATOM 3288 C CA . ALA B 1 204 ? 8.641 5.898 5.023 1 98.75 204 ALA B CA 1
ATOM 3289 C C . ALA B 1 204 ? 9.445 6.082 6.309 1 98.75 204 ALA B C 1
ATOM 3291 O O . ALA B 1 204 ? 9.906 5.105 6.906 1 98.75 204 ALA B O 1
ATOM 3292 N N . LEU B 1 205 ? 9.664 7.328 6.68 1 98.69 205 LEU B N 1
ATOM 3293 C CA . LEU B 1 205 ? 10.172 7.684 7.996 1 98.69 205 LEU B CA 1
ATOM 3294 C C . LEU B 1 205 ? 9.039 8.094 8.93 1 98.69 205 LEU B C 1
ATOM 3296 O O . LEU B 1 205 ? 8.086 8.75 8.508 1 98.69 205 LEU B O 1
ATOM 3300 N N . LEU B 1 206 ? 9.117 7.695 10.188 1 98.69 206 LEU B N 1
ATOM 3301 C CA . LEU B 1 206 ? 8.125 8.086 11.18 1 98.69 206 LEU B CA 1
ATOM 3302 C C . LEU B 1 206 ? 8.602 9.297 11.984 1 98.69 206 LEU B C 1
ATOM 3304 O O . LEU B 1 206 ? 9.781 9.391 12.328 1 98.69 206 LEU B O 1
ATOM 3308 N N . ILE B 1 207 ? 7.688 10.164 12.211 1 98.56 207 ILE B N 1
ATOM 3309 C CA . ILE B 1 207 ? 7.961 11.359 13 1 98.56 207 ILE B CA 1
ATOM 3310 C C . ILE B 1 207 ? 6.766 11.672 13.898 1 98.56 207 ILE B C 1
ATOM 3312 O O . ILE B 1 207 ? 5.656 11.195 13.648 1 98.56 207 ILE B O 1
ATOM 3316 N N . HIS B 1 208 ? 7.023 12.438 14.977 1 98.06 208 HIS B N 1
ATOM 3317 C CA . HIS B 1 208 ? 5.949 12.867 15.859 1 98.06 208 HIS B CA 1
ATOM 3318 C C . HIS B 1 208 ? 5.531 14.305 15.57 1 98.06 208 HIS B C 1
ATOM 3320 O O . HIS B 1 208 ? 6.332 15.094 15.062 1 98.06 208 HIS B O 1
ATOM 3326 N N . THR B 1 209 ? 4.254 14.562 15.93 1 98.5 209 THR B N 1
ATOM 3327 C CA . THR B 1 209 ? 3.725 15.922 15.805 1 98.5 209 THR B CA 1
ATOM 3328 C C . THR B 1 209 ? 4.684 16.938 16.422 1 98.5 209 THR B C 1
ATOM 3330 O O . THR B 1 209 ? 5.031 17.938 15.797 1 98.5 209 THR B O 1
ATOM 3333 N N . GLU B 1 210 ? 5.148 16.656 17.609 1 97.81 210 GLU B N 1
ATOM 3334 C CA . GLU B 1 210 ? 5.98 17.609 18.344 1 97.81 210 GLU B CA 1
ATOM 3335 C C . GLU B 1 210 ? 7.309 17.844 17.625 1 97.81 210 GLU B C 1
ATOM 3337 O O . GLU B 1 210 ? 7.855 18.953 17.656 1 97.81 210 GLU B O 1
ATOM 3342 N N . ASP B 1 211 ? 7.836 16.844 16.969 1 97.88 211 ASP B N 1
ATOM 3343 C CA . ASP B 1 211 ? 9.094 16.984 16.234 1 97.88 211 ASP B CA 1
ATOM 3344 C C . ASP B 1 211 ? 8.906 17.859 14.992 1 97.88 211 ASP B C 1
ATOM 3346 O O . ASP B 1 211 ? 9.797 18.625 14.633 1 97.88 211 ASP B O 1
ATOM 3350 N N . VAL B 1 212 ? 7.785 17.75 14.312 1 98.5 212 VAL B N 1
ATOM 3351 C CA . VAL B 1 212 ? 7.477 18.594 13.156 1 98.5 212 VAL B CA 1
ATOM 3352 C C . VAL B 1 212 ? 7.387 20.047 13.594 1 98.5 212 VAL B C 1
ATOM 3354 O O . VAL B 1 212 ? 8.023 20.922 13 1 98.5 212 VAL B O 1
ATOM 3357 N N . LEU B 1 213 ? 6.621 20.297 14.695 1 98.12 213 LEU B N 1
ATOM 3358 C CA . LEU B 1 213 ? 6.43 21.656 15.195 1 98.12 213 LEU B CA 1
ATOM 3359 C C . LEU B 1 213 ? 7.762 22.281 15.602 1 98.12 213 LEU B C 1
ATOM 3361 O O . LEU B 1 213 ? 8.039 23.438 15.266 1 98.12 213 LEU B O 1
ATOM 3365 N N . ALA B 1 214 ? 8.562 21.484 16.25 1 97.31 214 ALA B N 1
ATOM 3366 C CA . ALA B 1 214 ? 9.875 21.969 16.688 1 97.31 214 ALA B CA 1
ATOM 3367 C C . ALA B 1 214 ? 10.766 22.297 15.492 1 97.31 214 ALA B C 1
ATOM 3369 O O . ALA B 1 214 ? 11.484 23.297 15.5 1 97.31 214 ALA B O 1
ATOM 3370 N N . SER B 1 215 ? 10.727 21.422 14.508 1 96.38 215 SER B N 1
ATOM 3371 C CA . SER B 1 215 ? 11.555 21.609 13.32 1 96.38 215 SER B CA 1
ATOM 3372 C C . SER B 1 215 ? 11.18 22.891 12.586 1 96.38 215 SER B C 1
ATOM 3374 O O . SER B 1 215 ? 12.039 23.547 12 1 96.38 215 SER B O 1
ATOM 3376 N N . TRP B 1 216 ? 9.938 23.281 12.594 1 95.38 216 TRP B N 1
ATOM 3377 C CA . TRP B 1 216 ? 9.461 24.484 11.93 1 95.38 216 TRP B CA 1
ATOM 3378 C C . TRP B 1 216 ? 9.531 25.688 12.859 1 95.38 216 TRP B C 1
ATOM 3380 O O . TRP B 1 216 ? 9.055 26.766 12.523 1 95.38 216 TRP B O 1
ATOM 3390 N N . LYS B 1 217 ? 10.172 25.594 14 1 93.06 217 LYS B N 1
ATOM 3391 C CA . LYS B 1 217 ? 10.398 26.641 14.992 1 93.06 217 LYS B CA 1
ATOM 3392 C C . LYS B 1 217 ? 9.086 27.297 15.414 1 93.06 217 LYS B C 1
ATOM 3394 O O . LYS B 1 217 ? 8.969 28.531 15.422 1 93.06 217 LYS B O 1
ATOM 3399 N N . ILE B 1 218 ? 8.141 26.422 15.531 1 87.31 218 ILE B N 1
ATOM 3400 C CA . ILE B 1 218 ? 6.828 26.844 16.016 1 87.31 218 ILE B CA 1
ATOM 3401 C C . ILE B 1 218 ? 6.676 26.438 17.484 1 87.31 218 ILE B C 1
ATOM 3403 O O . ILE B 1 218 ? 7.145 25.375 17.891 1 87.31 218 ILE B O 1
#

Secondary structure (DSSP, 8-state):
-HHHHHTTS----HHHHTTTS-GGGEEEEEE--BHHHHSTTSHHHHTT---TTHHHHHHHHHHHHHHHHHHTPEEEEEEE-B-TTT--HHHHHHHHHTT-TTTT--SBTTTTTSB-S----TT-EEEEESSS-TTTTSSHHHHHHHTT--EEEEEEE-IIIIIHHHHHHHHHTT-EEEEEEEEEE-SSHHHHHHHHHHHHHHT-EEE-HHHHHHHTT-/-HHHHHTTS----HHHHTTTS-GGGEEEEEE--BHHHHSTTSHHHHTT---TTHHHHHHHHHHHHHHHHHHTPEEEEEEE-B-TTT--HHHHHHHHHTT-TTTT--SBTTTTTSB-S----TT-EEEEESSS-TTTTSSHHHHHHHTT--EEEEEEE-IIIIIHHHHHHHHHTT-EEEEEEEEEE-SSHHHHHHHHHHHHHHT-EEE-HHHHHHHTT-

Sequence (436 aa):
MMNELASELPHIASDQLNGMIIPSKTCLTVVDVQKDFTAPDGLVAQYGADMTTVEPTIHRIEKLVEAARKVGVTVVHMRVVTSPETDSEAVKKLYERRGMPGGQAICRKGEGDVYYRIFPEVGDIEIPKLMFNGFHDTELESKLRKQGIDTMLFTGFTTDCCVFSTANDAFHRNFNTFIVSDACSAYEPELHLSALEIMQKNFALLIHTEDVLASWKIMMNELASELPHIASDQLNGMIIPSKTCLTVVDVQKDFTAPDGLVAQYGADMTTVEPTIHRIEKLVEAARKVGVTVVHMRVVTSPETDSEAVKKLYERRGMPGGQAICRKGEGDVYYRIFPEVGDIEIPKLMFNGFHDTELESKLRKQGIDTMLFTGFTTDCCVFSTANDAFHRNFNTFIVSDACSAYEPELHLSALEIMQKNFALLIHTEDVLASWKI

Nearest PDB structures (foldseek):
  8bkd-assembly3_E  TM=8.455E-01  e=1.126E-19  Escherichia coli K-12
  5gle-assembly1_A  TM=8.680E-01  e=4.646E-15  Vibrio anguillarum 775
  3tb4-assembly1_A-2  TM=8.402E-01  e=2.468E-15  Vibrio cholerae
  5gle-assembly1_B  TM=8.644E-01  e=4.094E-15  Vibrio anguillarum 775
  3o92-assembly1_C  TM=8.236E-01  e=3.139E-12  Streptococcus pneumoniae TIGR4